Protein 6HK5 (pdb70)

B-factor: mean 34.78, std 10.33, range [15.3, 92.68]

Organism: Rhodospirillum rubrum (NCBI:txid1085)

Nearest PDB structures (foldseek):
  8u5w-assembly1_D  TM=6.315E-01  e=7.076E+00  synthetic construct
  8u5w-assembly1_D  TM=5.798E-01  e=6.027E+00  synthetic construct
  8u5w-assembly1_A  TM=4.574E-01  e=7.860E+00  synthetic construct
  6ql5-assembly1_M  TM=8.106E-01  e=6.946E+00  Saccharomyces cerevisiae
  8u5w-assembly1_A  TM=6.342E-01  e=6.456E+00  synthetic construct

Foldseek 3Di:
DPVVVVLVVVLVVLVVVLVVVVVCVVVVVVLVPDDPPDVVSVVVVVVVVVCVVSVVSVVVSVVD/DVVLVVVLVVLVVVLVVLVVVVVCVVCVPVPPDDPVVVVVSVVVNVVCVSNVVSVVSNVVD/DVVVLVVVLVVLVVVLVVVVVCVVLVVVLVVVVVPPVVNVVSVVVVVVCVVNVVSVVSNVVD/DDVVVVVVVLLVVLVVVLVVLVVVCVCVVCVVVPPDDVVNVVVSVVVNVCCVVNVVSVVVNVVD/DVVVVLVVVLVVLVVVLVVVVVCCVVLVVLVPDDPPDPVNVVVVVVVVVCVVNVVSVVVSVVD/DPPVVLVVVLVVLVVVLVVLVVVCVCVVCVVVPPDDVVVVVVVVVVNVCCVVNVVSVVSNPD/DVVVVLVVLVVVLVVLVVVCVLVVCVVVDPDDPVNVVVSVVVNVVCVVSVVSVVVSVVD/DVVVLVVLVVVVVVVVVCVVVVVVDVVDDPPVVVVVVVVVVVVVCVVNVVSVVVSVVD

Sequence (493 aa):
ESPERGRKRLGIYLAHFLDHVEGHGEIGVQRDALAEDARLGALIDRALADAVARASSLNAVLRDLLERGRRKRLGIYLAHFLDHVEGHGEIGVQRDALAEDARLGALIDRALADAVARASLNAVLRDLPERGRKRLGIYLAHFLDHVEGHGEIGVQRDALAEDARLGALIDRALADAVARASLNAVLRDLESPERGRKRLGIYLAHFLDHVEGHGEIGVQRDALAEDARLGALIDRALADAVARASLNAVLRDLSPERGRKRLGIYLAHFLDHVEGHGEIGVQRDALAEDARLGALIDRALADAVARASLNAVLRDLSPERGRKRLGIYLAHFLDHVEGHGEIGVQRDALAEDARLGALIDRALADAVARASLNAVLRRDGRKRLGIYLAHFLDHVEGHGEIGVQRDALAEDARLGALIDRALADAVARASLNAVLRDLRKRLGIYLAHFLDHVEGHGEIGVQRDALAEDARLGALIDRALADAVARASLNAVLRDL

Structure (mmCIF, N/CA/C/O backbone):
data_6HK5
#
_entry.id   6HK5
#
_cell.length_a   46.800
_cell.length_b   74.280
_cell.length_c   70.640
_cell.angle_alpha   90.00
_cell.angle_beta   92.74
_cell.angle_gamma   90.00
#
_symmetry.space_group_name_H-M   'P 1 21 1'
#
loop_
_entity.id
_entity.type
_entity.pdbx_description
1 polymer CooJ
2 non-polymer 'NICKEL (II) ION'
3 non-polymer DI(HYDROXYETHYL)ETHER
4 non-polymer 'CHLORIDE ION'
5 non-polymer 'CALCIUM ION'
6 non-polymer 'TRIETHYLENE GLYCOL'
7 non-polymer "3,3',3''-phosphoryltripropanoic acid"
8 water water
#
loop_
_atom_site.group_PDB
_atom_site.id
_atom_site.type_symbol
_atom_site.label_atom_id
_atom_site.label_alt_id
_atom_site.label_comp_id
_atom_site.label_asym_id
_atom_site.label_entity_id
_atom_site.label_seq_id
_atom_site.pdbx_PDB_ins_code
_atom_site.Cartn_x
_atom_site.Cartn_y
_atom_site.Cartn_z
_atom_site.occupancy
_atom_site.B_iso_or_equiv
_atom_site.auth_seq_id
_atom_site.auth_comp_id
_atom_site.auth_asym_id
_atom_site.auth_atom_id
_atom_site.pdbx_PDB_model_num
ATOM 1 N N . GLU A 1 3 ? -27.314 10.108 33.917 1.00 55.15 3 GLU B N 1
ATOM 2 C CA . GLU A 1 3 ? -27.389 10.791 35.204 1.00 55.19 3 GLU B CA 1
ATOM 3 C C . GLU A 1 3 ? -28.290 12.017 35.149 1.00 59.66 3 GLU B C 1
ATOM 4 O O . GLU A 1 3 ? -28.390 12.688 34.120 1.00 60.07 3 GLU B O 1
ATOM 10 N N . SER A 1 4 ? -28.949 12.292 36.275 1.00 53.93 4 SER B N 1
ATOM 11 C CA . SER A 1 4 ? -29.722 13.506 36.476 1.00 48.19 4 SER B CA 1
ATOM 12 C C . SER A 1 4 ? -28.840 14.719 36.204 1.00 49.87 4 SER B C 1
ATOM 13 O O . SER A 1 4 ? -27.612 14.644 36.361 1.00 47.89 4 SER B O 1
ATOM 16 N N . PRO A 1 5 ? -29.423 15.842 35.777 1.00 47.07 5 PRO B N 1
ATOM 17 C CA . PRO A 1 5 ? -28.626 17.071 35.638 1.00 45.03 5 PRO B CA 1
ATOM 18 C C . PRO A 1 5 ? -27.893 17.474 36.905 1.00 40.56 5 PRO B C 1
ATOM 19 O O . PRO A 1 5 ? -26.785 18.015 36.809 1.00 42.95 5 PRO B O 1
ATOM 23 N N . GLU A 1 6 ? -28.456 17.220 38.088 1.00 39.70 6 GLU B N 1
ATOM 24 C CA . GLU A 1 6 ? -27.782 17.611 39.321 1.00 36.20 6 GLU B CA 1
ATOM 25 C C . GLU A 1 6 ? -26.393 16.980 39.397 1.00 45.95 6 GLU B C 1
ATOM 26 O O . GLU A 1 6 ? -25.386 17.684 39.530 1.00 40.43 6 GLU B O 1
ATOM 29 N N . ARG A 1 7 ? -26.318 15.650 39.264 1.00 44.29 7 ARG B N 1
ATOM 30 C CA . ARG A 1 7 ? -25.031 14.957 39.355 1.00 48.93 7 ARG B CA 1
ATOM 31 C C . ARG A 1 7 ? -24.103 15.344 38.205 1.00 44.76 7 ARG B C 1
ATOM 32 O O . ARG A 1 7 ? -22.892 15.500 38.406 1.00 42.95 7 ARG B O 1
ATOM 40 N N . GLY A 1 8 ? -24.647 15.502 36.995 1.00 42.59 8 GLY B N 1
ATOM 41 C CA . GLY A 1 8 ? -23.829 15.960 35.878 1.00 40.75 8 GLY B CA 1
ATOM 42 C C . GLY A 1 8 ? -23.112 17.268 36.162 1.00 37.19 8 GLY B C 1
ATOM 43 O O . GLY A 1 8 ? -21.891 17.370 36.006 1.00 35.20 8 GLY B O 1
ATOM 44 N N . ARG A 1 9 ? -23.857 18.294 36.587 1.00 33.44 9 ARG B N 1
ATOM 45 C CA . ARG A 1 9 ? -23.224 19.584 36.846 1.00 39.21 9 ARG B CA 1
ATOM 46 C C . ARG A 1 9 ? -22.249 19.501 38.012 1.00 30.19 9 ARG B C 1
ATOM 47 O O . ARG A 1 9 ? -21.225 20.190 38.017 1.00 31.12 9 ARG B O 1
ATOM 55 N N . LYS A 1 10 ? -22.544 18.638 38.981 1.00 31.36 10 LYS B N 1
ATOM 56 C CA . LYS A 1 10 ? -21.643 18.399 40.109 1.00 36.62 10 LYS B CA 1
ATOM 57 C C . LYS A 1 10 ? -20.302 17.846 39.643 1.00 43.17 10 LYS B C 1
ATOM 58 O O . LYS A 1 10 ? -19.234 18.392 39.971 1.00 36.46 10 LYS B O 1
ATOM 64 N N . ARG A 1 11 ? -20.324 16.758 38.870 1.00 37.66 11 ARG B N 1
ATOM 65 C CA . ARG A 1 11 ? -19.088 16.147 38.401 1.00 35.91 11 ARG B CA 1
ATOM 66 C C . ARG A 1 11 ? -18.328 17.079 37.450 1.00 34.50 11 ARG B C 1
ATOM 67 O O . ARG A 1 11 ? -17.095 17.155 37.494 1.00 33.15 11 ARG B O 1
ATOM 75 N N . LEU A 1 12 ? -19.044 17.820 36.600 1.00 34.99 12 LEU B N 1
ATOM 76 C CA . LEU A 1 12 ? -18.356 18.756 35.717 1.00 38.17 12 LEU B CA 1
ATOM 77 C C . LEU A 1 12 ? -17.797 19.931 36.504 1.00 34.23 12 LEU B C 1
ATOM 78 O O . LEU A 1 12 ? -16.664 20.366 36.263 1.00 31.58 12 LEU B O 1
ATOM 83 N N . GLY A 1 13 ? -18.566 20.448 37.461 1.00 33.63 13 GLY B N 1
ATOM 84 C CA . GLY A 1 13 ? -18.021 21.449 38.360 1.00 33.81 13 GLY B CA 1
ATOM 85 C C . GLY A 1 13 ? -16.699 21.022 38.970 1.00 39.26 13 GLY B C 1
ATOM 86 O O . GLY A 1 13 ? -15.787 21.836 39.129 1.00 35.85 13 GLY B O 1
ATOM 87 N N . ILE A 1 14 ? -16.569 19.734 39.301 1.00 34.53 14 ILE B N 1
ATOM 88 C CA . ILE A 1 14 ? -15.332 19.259 39.914 1.00 40.38 14 ILE B CA 1
ATOM 89 C C . ILE A 1 14 ? -14.200 19.262 38.892 1.00 29.41 14 ILE B C 1
ATOM 90 O O . ILE A 1 14 ? -13.107 19.784 39.155 1.00 33.24 14 ILE B O 1
ATOM 95 N N . TYR A 1 15 ? -14.459 18.700 37.708 1.00 37.59 15 TYR B N 1
ATOM 96 C CA . TYR A 1 15 ? -13.456 18.645 36.650 1.00 36.10 15 TYR B CA 1
ATOM 97 C C . TYR A 1 15 ? -12.984 20.044 36.271 1.00 31.75 15 TYR B C 1
ATOM 98 O O . TYR A 1 15 ? -11.793 20.263 36.007 1.00 28.19 15 TYR B O 1
ATOM 107 N N . LEU A 1 16 ? -13.911 20.996 36.216 1.00 30.88 16 LEU B N 1
ATOM 108 C CA . LEU A 1 16 ? -13.569 22.354 35.791 1.00 33.33 16 LEU B CA 1
ATOM 109 C C . LEU A 1 16 ? -12.641 23.040 36.787 1.00 29.80 16 LEU B C 1
ATOM 110 O O . LEU A 1 16 ? -11.723 23.757 36.383 1.00 31.85 16 LEU B O 1
ATOM 115 N N . ALA A 1 17 ? -12.854 22.830 38.091 1.00 28.90 17 ALA B N 1
ATOM 116 C CA . ALA A 1 17 ? -11.997 23.486 39.074 1.00 28.40 17 ALA B CA 1
ATOM 117 C C . ALA A 1 17 ? -10.589 22.896 39.059 1.00 32.77 17 ALA B C 1
ATOM 118 O O . ALA A 1 17 ? -9.600 23.639 39.082 1.00 33.06 17 ALA B O 1
ATOM 120 N N . HIS A 1 18 ? -10.485 21.562 39.043 1.00 30.31 18 HIS B N 1
ATOM 121 C CA . HIS A 1 18 ? -9.189 20.906 38.909 1.00 31.29 18 HIS B CA 1
ATOM 122 C C . HIS A 1 18 ? -8.470 21.372 37.655 1.00 23.45 18 HIS B C 1
ATOM 123 O O . HIS A 1 18 ? -7.264 21.639 37.683 1.00 29.35 18 HIS B O 1
ATOM 130 N N . PHE A 1 19 ? -9.201 21.466 36.542 1.00 28.67 19 PHE B N 1
ATOM 131 C CA . PHE A 1 19 ? -8.599 21.814 35.259 1.00 29.42 19 PHE B CA 1
ATOM 132 C C . PHE A 1 19 ? -8.098 23.247 35.255 1.00 27.19 19 PHE B C 1
ATOM 133 O O . PHE A 1 19 ? -7.017 23.536 34.725 1.00 26.03 19 PHE B O 1
ATOM 141 N N . LEU A 1 20 ? -8.886 24.165 35.808 1.00 27.22 20 LEU B N 1
ATOM 142 C CA . LEU A 1 20 ? -8.455 25.557 35.887 1.00 29.54 20 LEU B CA 1
ATOM 143 C C . LEU A 1 20 ? -7.220 25.689 36.776 1.00 32.13 20 LEU B C 1
ATOM 144 O O . LEU A 1 20 ? -6.241 26.346 36.404 1.00 25.82 20 LEU B O 1
ATOM 149 N N . ASP A 1 21 ? -7.239 25.033 37.943 1.00 33.05 21 ASP B N 1
ATOM 150 C CA . ASP A 1 21 ? -6.036 24.956 38.767 1.00 35.40 21 ASP B CA 1
ATOM 151 C C . ASP A 1 21 ? -4.865 24.371 37.981 1.00 29.21 21 ASP B C 1
ATOM 152 O O . ASP A 1 21 ? -3.751 24.899 38.025 1.00 26.24 21 ASP B O 1
ATOM 157 N N . HIS A 1 22 ? -5.105 23.302 37.218 1.00 31.53 22 HIS B N 1
ATOM 158 C CA . HIS A 1 22 ? -3.991 22.643 36.542 1.00 28.25 22 HIS B CA 1
ATOM 159 C C . HIS A 1 22 ? -3.365 23.551 35.487 1.00 29.98 22 HIS B C 1
ATOM 160 O O . HIS A 1 22 ? -2.144 23.751 35.481 1.00 30.86 22 HIS B O 1
ATOM 167 N N . VAL A 1 23 ? -4.176 24.122 34.588 1.00 25.75 23 VAL B N 1
ATOM 168 C CA . VAL A 1 23 ? -3.592 24.908 33.506 1.00 26.82 23 VAL B CA 1
ATOM 169 C C . VAL A 1 23 ? -2.982 26.214 33.998 1.00 26.92 23 VAL B C 1
ATOM 170 O O . VAL A 1 23 ? -2.091 26.756 33.340 1.00 26.91 23 VAL B O 1
ATOM 174 N N . GLU A 1 24 ? -3.434 26.740 35.135 1.00 30.93 24 GLU B N 1
ATOM 175 C CA . GLU A 1 24 ? -2.786 27.925 35.685 1.00 29.35 24 GLU B CA 1
ATOM 176 C C . GLU A 1 24 ? -1.366 27.610 36.117 1.00 30.37 24 GLU B C 1
ATOM 177 O O . GLU A 1 24 ? -0.484 28.469 36.025 1.00 27.82 24 GLU B O 1
ATOM 183 N N . GLY A 1 25 ? -1.112 26.377 36.551 1.00 30.08 25 GLY B N 1
ATOM 184 C CA . GLY A 1 25 ? 0.264 25.975 36.787 1.00 25.61 25 GLY B CA 1
ATOM 185 C C . GLY A 1 25 ? 1.104 26.022 35.526 1.00 27.49 25 GLY B C 1
ATOM 186 O O . GLY A 1 25 ? 2.212 26.569 35.533 1.00 31.61 25 GLY B O 1
ATOM 187 N N . HIS A 1 26 ? 0.572 25.486 34.413 1.00 23.42 26 HIS B N 1
ATOM 188 C CA . HIS A 1 26 ? 1.308 25.489 33.143 1.00 31.48 26 HIS B CA 1
ATOM 189 C C . HIS A 1 26 ? 1.484 26.898 32.575 1.00 28.09 26 HIS B C 1
ATOM 190 O O . HIS A 1 26 ? 2.501 27.195 31.928 1.00 29.93 26 HIS B O 1
ATOM 205 N N . GLY A 1 28 ? 1.868 29.670 34.293 1.00 24.38 28 GLY B N 1
ATOM 206 C CA . GLY A 1 28 ? 2.952 30.277 35.049 1.00 23.75 28 GLY B CA 1
ATOM 207 C C . GLY A 1 28 ? 4.310 29.709 34.683 1.00 30.11 28 GLY B C 1
ATOM 208 O O . GLY A 1 28 ? 5.293 30.455 34.573 1.00 28.84 28 GLY B O 1
ATOM 209 N N . GLU A 1 29 ? 4.373 28.382 34.483 1.00 29.58 29 GLU B N 1
ATOM 210 C CA . GLU A 1 29 ? 5.601 27.724 34.041 1.00 26.53 29 GLU B CA 1
ATOM 211 C C . GLU A 1 29 ? 6.032 28.248 32.690 1.00 27.75 29 GLU B C 1
ATOM 212 O O . GLU A 1 29 ? 7.190 28.632 32.491 1.00 30.98 29 GLU B O 1
ATOM 218 N N . ILE A 1 30 ? 5.118 28.208 31.723 1.00 27.84 30 ILE B N 1
ATOM 219 C CA . ILE A 1 30 ? 5.482 28.618 30.378 1.00 31.13 30 ILE B CA 1
ATOM 220 C C . ILE A 1 30 ? 5.815 30.099 30.356 1.00 28.67 30 ILE B C 1
ATOM 221 O O . ILE A 1 30 ? 6.702 30.528 29.611 1.00 25.36 30 ILE B O 1
ATOM 226 N N . GLY A 1 31 ? 5.150 30.898 31.192 1.00 26.99 31 GLY B N 1
ATOM 227 C CA . GLY A 1 31 ? 5.495 32.313 31.251 1.00 24.33 31 GLY B CA 1
ATOM 228 C C . GLY A 1 31 ? 6.933 32.535 31.692 1.00 27.00 31 GLY B C 1
ATOM 229 O O . GLY A 1 31 ? 7.651 33.354 31.120 1.00 24.21 31 GLY B O 1
ATOM 230 N N . VAL A 1 32 ? 7.383 31.790 32.701 1.00 27.42 32 VAL B N 1
ATOM 231 C CA . VAL A 1 32 ? 8.733 32.022 33.194 1.00 30.39 32 VAL B CA 1
ATOM 232 C C . VAL A 1 32 ? 9.764 31.527 32.185 1.00 31.30 32 VAL B C 1
ATOM 233 O O . VAL A 1 32 ? 10.754 32.212 31.915 1.00 30.98 32 VAL B O 1
ATOM 237 N N . GLN A 1 33 ? 9.536 30.350 31.578 1.00 32.85 33 GLN B N 1
ATOM 238 C CA . GLN A 1 33 ? 10.414 29.914 30.494 1.00 30.31 33 GLN B CA 1
ATOM 239 C C . GLN A 1 33 ? 10.417 30.921 29.346 1.00 34.62 33 GLN B C 1
ATOM 240 O O . GLN A 1 33 ? 11.467 31.205 28.757 1.00 30.35 33 GLN B O 1
ATOM 246 N N . ARG A 1 34 ? 9.257 31.493 29.027 1.00 27.23 34 ARG B N 1
ATOM 247 C CA . ARG A 1 34 ? 9.210 32.442 27.922 1.00 32.15 34 ARG B CA 1
ATOM 248 C C . ARG A 1 34 ? 10.032 33.687 28.231 1.00 30.88 34 ARG B C 1
ATOM 249 O O . ARG A 1 34 ? 10.582 34.318 27.315 1.00 31.07 34 ARG B O 1
ATOM 257 N N . ASP A 1 35 ? 10.126 34.055 29.512 1.00 31.17 35 ASP B N 1
ATOM 258 C CA . ASP A 1 35 ? 10.907 35.226 29.885 1.00 33.42 35 ASP B CA 1
ATOM 259 C C . ASP A 1 35 ? 12.403 34.994 29.696 1.00 36.25 35 ASP B C 1
ATOM 260 O O . ASP A 1 35 ? 13.163 35.959 29.604 1.00 33.09 35 ASP B O 1
ATOM 265 N N . ALA A 1 36 ? 12.844 33.743 29.622 1.00 34.62 36 ALA B N 1
ATOM 266 C CA . ALA A 1 36 ? 14.256 33.472 29.364 1.00 39.87 36 ALA B CA 1
ATOM 267 C C . ALA A 1 36 ? 14.609 33.571 27.887 1.00 40.53 36 ALA B C 1
ATOM 268 O O . ALA A 1 36 ? 15.777 33.389 27.526 1.00 38.43 36 ALA B O 1
ATOM 270 N N . LEU A 1 37 ? 13.628 33.832 27.028 1.00 37.36 37 LEU B N 1
ATOM 271 C CA . LEU A 1 37 ? 13.897 33.950 25.609 1.00 37.03 37 LEU B CA 1
ATOM 272 C C . LEU A 1 37 ? 14.634 35.249 25.324 1.00 46.21 37 LEU B C 1
ATOM 273 O O . LEU A 1 37 ? 14.617 36.192 26.120 1.00 43.50 37 LEU B O 1
ATOM 278 N N . ALA A 1 38 ? 15.306 35.275 24.175 1.00 50.13 38 ALA B N 1
ATOM 279 C CA . ALA A 1 38 ? 15.966 36.478 23.687 1.00 53.54 38 ALA B CA 1
ATOM 280 C C . ALA A 1 38 ? 15.021 37.672 23.722 1.00 53.78 38 ALA B C 1
ATOM 281 O O . ALA A 1 38 ? 13.800 37.508 23.665 1.00 57.92 38 ALA B O 1
ATOM 283 N N . GLU A 1 39 ? 15.577 38.873 23.828 1.00 59.15 39 GLU B N 1
ATOM 284 C CA . GLU A 1 39 ? 14.756 40.074 23.858 1.00 60.05 39 GLU B CA 1
ATOM 285 C C . GLU A 1 39 ? 14.032 40.232 22.529 1.00 61.96 39 GLU B C 1
ATOM 286 O O . GLU A 1 39 ? 14.637 40.092 21.460 1.00 59.75 39 GLU B O 1
ATOM 287 N N . ASP A 1 40 ? 12.726 40.502 22.604 1.00 60.23 40 ASP B N 1
ATOM 288 C CA . ASP A 1 40 ? 11.879 40.744 21.432 1.00 60.19 40 ASP B CA 1
ATOM 289 C C . ASP A 1 40 ? 11.992 39.625 20.397 1.00 60.47 40 ASP B C 1
ATOM 290 O O . ASP A 1 40 ? 11.748 39.840 19.206 1.00 59.79 40 ASP B O 1
ATOM 292 N N . ALA A 1 41 ? 12.376 38.424 20.837 1.00 59.57 41 ALA B N 1
ATOM 293 C CA . ALA A 1 41 ? 12.316 37.264 19.958 1.00 46.80 41 ALA B CA 1
ATOM 294 C C . ALA A 1 41 ? 10.879 37.060 19.503 1.00 41.54 41 ALA B C 1
ATOM 295 O O . ALA A 1 41 ? 9.949 37.109 20.317 1.00 42.40 41 ALA B O 1
ATOM 297 N N . ARG A 1 42 ? 10.694 36.850 18.193 1.00 39.36 42 ARG B N 1
ATOM 298 C CA . ARG A 1 42 ? 9.341 36.725 17.656 1.00 40.00 42 ARG B CA 1
ATOM 299 C C . ARG A 1 42 ? 8.595 35.548 18.271 1.00 31.84 42 ARG B C 1
ATOM 300 O O . ARG A 1 42 ? 7.362 35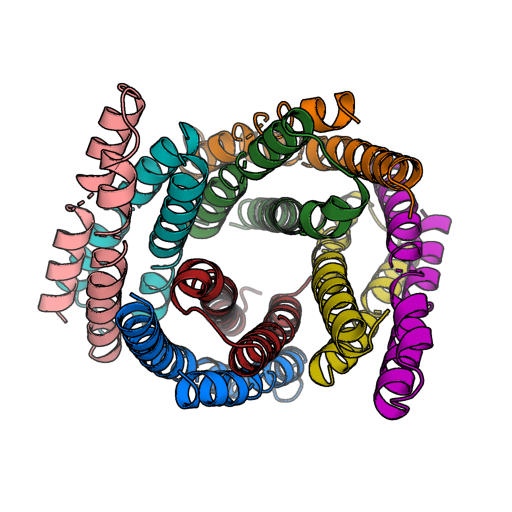.584 18.378 1.00 30.88 42 ARG B O 1
ATOM 303 N N . LEU A 1 43 ? 9.324 34.507 18.692 1.00 37.70 43 LEU B N 1
ATOM 304 C CA . LEU A 1 43 ? 8.708 33.402 19.422 1.00 38.09 43 LEU B CA 1
ATOM 305 C C . LEU A 1 43 ? 8.024 33.894 20.693 1.00 31.62 43 LEU B C 1
ATOM 306 O O . LEU A 1 43 ? 6.920 33.446 21.027 1.00 33.15 43 LEU B O 1
ATOM 311 N N . GLY A 1 44 ? 8.668 34.817 21.409 1.00 32.49 44 GLY B N 1
ATOM 312 C CA . GLY A 1 44 ? 8.070 35.376 22.610 1.00 26.49 44 GLY B CA 1
ATOM 313 C C . GLY A 1 44 ? 6.705 35.997 22.365 1.00 27.86 44 GLY B C 1
ATOM 314 O O . GLY A 1 44 ? 5.774 35.793 23.149 1.00 27.66 44 GLY B O 1
ATOM 315 N N . ALA A 1 45 ? 6.565 36.763 21.276 1.00 28.07 45 ALA B N 1
ATOM 316 C CA . ALA A 1 45 ? 5.291 37.431 21.012 1.00 26.16 45 ALA B CA 1
ATOM 317 C C . ALA A 1 45 ? 4.192 36.420 20.701 1.00 30.71 45 ALA B C 1
ATOM 318 O O . ALA A 1 45 ? 3.051 36.563 21.166 1.00 21.67 45 ALA B O 1
ATOM 320 N N . LEU A 1 46 ? 4.514 35.391 19.916 1.00 27.85 46 LEU B N 1
ATOM 321 C CA . LEU A 1 46 ? 3.537 34.337 19.681 1.00 30.45 46 LEU B CA 1
ATOM 322 C C . LEU A 1 46 ? 3.108 33.698 20.995 1.00 24.43 46 LEU B C 1
ATOM 323 O O . LEU A 1 46 ? 1.914 33.465 21.220 1.00 20.06 46 LEU B O 1
ATOM 328 N N . ILE A 1 47 ? 4.061 33.490 21.907 1.00 21.33 47 ILE B N 1
ATOM 329 C CA . ILE A 1 47 ? 3.757 32.829 23.170 1.00 24.90 47 ILE B CA 1
ATOM 330 C C . ILE A 1 47 ? 2.913 33.729 24.069 1.00 28.02 47 ILE B C 1
ATOM 331 O O . ILE A 1 47 ? 1.963 33.261 24.710 1.00 22.92 47 ILE B O 1
ATOM 336 N N . ASP A 1 48 ? 3.228 35.031 24.140 1.00 25.77 48 ASP B N 1
ATOM 337 C CA . ASP A 1 48 ? 2.390 35.906 24.958 1.00 19.72 48 ASP B CA 1
ATOM 338 C C . ASP A 1 48 ? 0.953 35.935 24.444 1.00 24.37 48 ASP B C 1
ATOM 339 O O . ASP A 1 48 ? 0.001 35.992 25.238 1.00 25.39 48 ASP B O 1
ATOM 344 N N . ARG A 1 49 ? 0.768 35.942 23.118 1.00 26.09 49 ARG B N 1
ATOM 345 C CA . ARG A 1 49 ? -0.589 35.930 22.594 1.00 25.48 49 ARG B CA 1
ATOM 346 C C . ARG A 1 49 ? -1.321 34.660 23.023 1.00 22.37 49 ARG B C 1
ATOM 347 O O . ARG A 1 49 ? -2.481 34.710 23.451 1.00 24.12 49 ARG B O 1
ATOM 355 N N . ALA A 1 50 ? -0.648 33.512 22.935 1.00 25.00 50 ALA B N 1
ATOM 356 C CA . ALA A 1 50 ? -1.261 32.262 23.372 1.00 18.95 50 ALA B CA 1
ATOM 357 C C . ALA A 1 50 ? -1.630 32.328 24.841 1.00 29.59 50 ALA B C 1
ATOM 358 O O . ALA A 1 50 ? -2.741 31.936 25.226 1.00 23.35 50 ALA B O 1
ATOM 360 N N . LEU A 1 51 ? -0.727 32.868 25.674 1.00 24.02 51 LEU B N 1
ATOM 361 C CA . LEU A 1 51 ? -0.987 32.933 27.110 1.00 25.83 51 LEU B CA 1
ATOM 362 C C . LEU A 1 51 ? -2.119 33.896 27.412 1.00 25.49 51 LEU B C 1
ATOM 363 O O . LEU A 1 51 ? -2.926 33.648 28.311 1.00 27.61 51 LEU B O 1
ATOM 368 N N . ALA A 1 52 ? -2.170 35.012 26.682 1.00 30.14 52 ALA B N 1
ATOM 369 C CA . ALA A 1 52 ? -3.262 35.957 26.839 1.00 27.94 52 ALA B CA 1
ATOM 370 C C . ALA A 1 52 ? -4.593 35.302 26.486 1.00 27.84 52 ALA B C 1
ATOM 371 O O . ALA A 1 52 ? -5.576 35.430 27.225 1.00 26.99 52 ALA B O 1
ATOM 373 N N . ASP A 1 53 ? -4.637 34.591 25.355 1.00 22.07 53 ASP B N 1
ATOM 374 C CA . ASP A 1 53 ? -5.861 33.911 24.953 1.00 24.30 53 ASP B CA 1
ATOM 375 C C . ASP A 1 53 ? -6.291 32.883 25.995 1.00 27.11 53 ASP B C 1
ATOM 376 O O . ASP A 1 53 ? -7.493 32.680 26.210 1.00 26.88 53 ASP B O 1
ATOM 389 N N . ALA A 1 55 ? -5.819 33.285 29.265 1.00 24.05 55 ALA B N 1
ATOM 390 C CA . ALA A 1 55 ? -6.450 34.094 30.301 1.00 22.76 55 ALA B CA 1
ATOM 391 C C . ALA A 1 55 ? -7.904 34.421 29.952 1.00 26.93 55 ALA B C 1
ATOM 392 O O . ALA A 1 55 ? -8.781 34.426 30.828 1.00 26.69 55 ALA B O 1
ATOM 394 N N . VAL A 1 56 ? -8.181 34.714 28.681 1.00 25.47 56 VAL B N 1
ATOM 395 C CA . VAL A 1 56 ? -9.570 34.874 28.254 1.00 25.51 56 VAL B CA 1
ATOM 396 C C . VAL A 1 56 ? -10.353 33.594 28.505 1.00 27.01 56 VAL B C 1
ATOM 397 O O . VAL A 1 56 ? -11.463 33.615 29.056 1.00 28.34 56 VAL B O 1
ATOM 401 N N . ALA A 1 57 ? -9.786 32.453 28.110 1.00 20.17 57 ALA B N 1
ATOM 402 C CA . ALA A 1 57 ? -10.509 31.206 28.311 1.00 27.84 57 ALA B CA 1
ATOM 403 C C . ALA A 1 57 ? -10.765 30.971 29.795 1.00 29.55 57 ALA B C 1
ATOM 404 O O . ALA A 1 57 ? -11.850 30.525 30.179 1.00 32.39 57 ALA B O 1
ATOM 406 N N . ARG A 1 58 ? -9.809 31.334 30.652 1.00 25.56 58 ARG B N 1
ATOM 407 C CA . ARG A 1 58 ? -10.003 31.166 32.087 1.00 25.91 58 ARG B CA 1
ATOM 408 C C . ARG A 1 58 ? -11.187 31.976 32.586 1.00 30.30 58 ARG B C 1
ATOM 409 O O . ARG A 1 58 ? -12.027 31.473 33.340 1.00 26.96 58 ARG B O 1
ATOM 417 N N . ALA A 1 59 ? -11.248 33.250 32.209 1.00 31.29 59 ALA B N 1
ATOM 418 C CA . ALA A 1 59 ? -12.409 34.065 32.543 1.00 28.94 59 ALA B CA 1
ATOM 419 C C . ALA A 1 59 ? -13.711 33.390 32.108 1.00 27.80 59 ALA B C 1
ATOM 420 O O . ALA A 1 59 ? -14.648 33.253 32.901 1.00 30.36 59 ALA B O 1
ATOM 422 N N . SER A 1 60 ? -13.778 32.937 30.850 1.00 27.07 60 SER B N 1
ATOM 423 C CA A SER A 1 60 ? -15.035 32.401 30.329 0.34 29.16 60 SER B CA 1
ATOM 424 C CA B SER A 1 60 ? -15.038 32.407 30.335 0.66 29.23 60 SER B CA 1
ATOM 425 C C . SER A 1 60 ? -15.366 31.043 30.932 1.00 30.85 60 SER B C 1
ATOM 426 O O . SER A 1 60 ? -16.549 30.720 31.123 1.00 23.99 60 SER B O 1
ATOM 431 N N . LEU A 1 61 ? -14.350 30.219 31.206 1.00 24.45 61 LEU B N 1
ATOM 432 C CA . LEU A 1 61 ? -14.621 28.936 31.850 1.00 31.06 61 LEU B CA 1
ATOM 433 C C . LEU A 1 61 ? -15.071 29.136 33.290 1.00 32.28 61 LEU B C 1
ATOM 434 O O . LEU A 1 61 ? -15.935 28.401 33.791 1.00 29.24 61 LEU B O 1
ATOM 439 N N . ASN A 1 62 ? -14.498 30.133 33.971 1.00 30.82 62 ASN B N 1
ATOM 440 C CA . ASN A 1 62 ? -14.947 30.450 35.319 1.00 30.08 62 ASN B CA 1
ATOM 441 C C . ASN A 1 62 ? -16.427 30.835 35.334 1.00 27.18 62 ASN B C 1
ATOM 442 O O . ASN A 1 62 ? -17.154 30.479 36.260 1.00 30.29 62 ASN B O 1
ATOM 447 N N . ALA A 1 63 ? -16.891 31.550 34.313 1.00 28.73 63 ALA B N 1
ATOM 448 C CA . ALA A 1 63 ? -18.301 31.921 34.278 1.00 30.01 63 ALA B CA 1
ATOM 449 C C . ALA A 1 63 ? -19.187 30.687 34.115 1.00 32.51 63 ALA B C 1
ATOM 450 O O . ALA A 1 63 ? -20.243 30.586 34.751 1.00 29.18 63 ALA B O 1
ATOM 452 N N . VAL A 1 64 ? -18.764 29.727 33.287 1.00 25.03 64 VAL B N 1
ATOM 453 C CA . VAL A 1 64 ? -19.432 28.431 33.225 1.00 24.56 64 VAL B CA 1
ATOM 454 C C . VAL A 1 64 ? -19.494 27.795 34.613 1.00 28.97 64 VAL B C 1
ATOM 455 O O . VAL A 1 64 ? -20.575 27.470 35.118 1.00 29.73 64 VAL B O 1
ATOM 459 N N . LEU A 1 65 ? -18.329 27.633 35.254 1.00 24.87 65 LEU B N 1
ATOM 460 C CA . LEU A 1 65 ? -18.257 27.066 36.606 1.00 30.91 65 LEU B CA 1
ATOM 461 C C . LEU A 1 65 ? -19.242 27.736 37.567 1.00 36.87 65 LEU B C 1
ATOM 462 O O . LEU A 1 65 ? -19.913 27.060 38.355 1.00 37.03 65 LEU B O 1
ATOM 467 N N . ARG A 1 66 ? -19.334 29.066 37.532 1.00 29.95 66 ARG B N 1
ATOM 468 C CA . ARG A 1 66 ? -20.206 29.742 38.477 1.00 36.73 66 ARG B CA 1
ATOM 469 C C . ARG A 1 66 ? -21.679 29.577 38.113 1.00 38.03 66 ARG B C 1
ATOM 470 O O . ARG A 1 66 ? -22.543 29.745 38.971 1.00 38.79 66 ARG B O 1
ATOM 478 N N . ASP A 1 67 ? -21.989 29.224 36.875 1.00 37.70 67 ASP B N 1
ATOM 479 C CA . ASP A 1 67 ? -23.379 29.110 36.480 1.00 39.17 67 ASP B CA 1
ATOM 480 C C . ASP A 1 67 ? -23.946 27.714 36.710 1.00 39.73 67 ASP B C 1
ATOM 481 O O . ASP A 1 67 ? -25.163 27.532 36.614 1.00 40.29 67 ASP B O 1
ATOM 486 N N A LEU A 1 68 ? -23.100 26.739 37.025 0.51 37.59 68 LEU B N 1
ATOM 487 N N B LEU A 1 68 ? -23.104 26.726 36.998 0.49 37.59 68 LEU B N 1
ATOM 488 C CA A LEU A 1 68 ? -23.565 25.407 37.377 0.51 39.60 68 LEU B CA 1
ATOM 489 C CA B LEU A 1 68 ? -23.564 25.346 37.127 0.49 39.32 68 LEU B CA 1
ATOM 490 C C A LEU A 1 68 ? -24.232 25.452 38.747 0.51 41.20 68 LEU B C 1
ATOM 491 C C B LEU A 1 68 ? -24.494 25.169 38.322 0.49 40.29 68 LEU B C 1
ATOM 492 O O A LEU A 1 68 ? -24.028 26.396 39.514 0.51 39.08 68 LEU B O 1
ATOM 493 O O B LEU A 1 68 ? -25.529 24.513 38.223 0.49 35.93 68 LEU B O 1
ATOM 502 C C . PRO B 1 5 ? 17.334 23.475 18.618 1.00 56.96 5 PRO C C 1
ATOM 503 O O . PRO B 1 5 ? 16.727 22.484 19.028 1.00 57.18 5 PRO C O 1
ATOM 504 N N . GLU B 1 6 ? 17.173 24.689 19.135 1.00 47.64 6 GLU C N 1
ATOM 505 C CA . GLU B 1 6 ? 17.711 25.028 20.437 1.00 35.93 6 GLU C CA 1
ATOM 506 C C . GLU B 1 6 ? 17.004 24.147 21.450 1.00 39.67 6 GLU C C 1
ATOM 507 O O . GLU B 1 6 ? 15.801 23.928 21.337 1.00 43.49 6 GLU C O 1
ATOM 513 N N . ARG B 1 7 ? 17.755 23.630 22.427 1.00 35.91 7 ARG C N 1
ATOM 514 C CA . ARG B 1 7 ? 17.174 22.743 23.430 1.00 35.97 7 ARG C CA 1
ATOM 515 C C . ARG B 1 7 ? 16.255 23.504 24.372 1.00 33.12 7 ARG C C 1
ATOM 516 O O . ARG B 1 7 ? 15.234 22.967 24.813 1.00 41.60 7 ARG C O 1
ATOM 524 N N . GLY B 1 8 ? 16.608 24.743 24.716 1.00 28.23 8 GLY C N 1
ATOM 525 C CA . GLY B 1 8 ? 15.689 25.570 25.470 1.00 28.19 8 GLY C CA 1
ATOM 526 C C . GLY B 1 8 ? 14.371 25.774 24.726 1.00 35.36 8 GLY C C 1
ATOM 527 O O . GLY B 1 8 ? 13.299 25.648 25.308 1.00 36.13 8 GLY C O 1
ATOM 528 N N . ARG B 1 9 ? 14.473 26.083 23.434 1.00 30.15 9 ARG C N 1
ATOM 529 C CA A ARG B 1 9 ? 13.244 26.203 22.639 0.49 37.78 9 ARG C CA 1
ATOM 530 C CA B ARG B 1 9 ? 13.249 26.199 22.631 0.51 37.79 9 ARG C CA 1
ATOM 531 C C . ARG B 1 9 ? 12.546 24.859 22.514 1.00 31.64 9 ARG C C 1
ATOM 532 O O . ARG B 1 9 ? 11.310 24.816 22.436 1.00 36.72 9 ARG C O 1
ATOM 547 N N . LYS B 1 10 ? 13.288 23.763 22.520 1.00 31.77 10 LYS C N 1
ATOM 548 C CA . LYS B 1 10 ? 12.638 22.460 22.440 1.00 32.70 10 LYS C CA 1
ATOM 549 C C . LYS B 1 10 ? 11.815 22.195 23.695 1.00 28.80 10 LYS C C 1
ATOM 550 O O . LYS B 1 10 ? 10.655 21.784 23.600 1.00 31.29 10 LYS C O 1
ATOM 556 N N . ARG B 1 11 ? 12.387 22.467 24.876 1.00 25.33 11 ARG C N 1
ATOM 557 C CA . ARG B 1 11 ? 11.668 22.253 26.129 1.00 31.00 11 ARG C CA 1
ATOM 558 C C . ARG B 1 11 ? 10.388 23.076 26.164 1.00 29.19 11 ARG C C 1
ATOM 559 O O . ARG B 1 11 ? 9.306 22.567 26.487 1.00 25.72 11 ARG C O 1
ATOM 567 N N . LEU B 1 12 ? 10.499 24.357 25.817 1.00 30.76 12 LEU C N 1
ATOM 568 C CA . LEU B 1 12 ? 9.332 25.213 25.668 1.00 25.82 12 LEU C CA 1
ATOM 569 C C . LEU B 1 12 ? 8.301 24.580 24.730 1.00 33.35 12 LEU C C 1
ATOM 570 O O . LEU B 1 12 ? 7.100 24.518 25.041 1.00 32.82 12 LEU C O 1
ATOM 575 N N . GLY B 1 13 ? 8.765 24.081 23.578 1.00 27.81 13 GLY C N 1
ATOM 576 C CA . GLY B 1 13 ? 7.860 23.453 22.627 1.00 33.02 13 GLY C CA 1
ATOM 577 C C . GLY B 1 13 ? 7.093 22.285 23.218 1.00 29.78 13 GLY C C 1
ATOM 578 O O . GLY B 1 13 ? 5.885 22.135 22.979 1.00 21.93 13 GLY C O 1
ATOM 579 N N . ILE B 1 14 ? 7.770 21.464 24.023 1.00 31.93 14 ILE C N 1
ATOM 580 C CA . ILE B 1 14 ? 7.108 20.307 24.626 1.00 28.42 14 ILE C CA 1
ATOM 581 C C . ILE B 1 14 ? 6.043 20.757 25.616 1.00 33.78 14 ILE C C 1
ATOM 582 O O . ILE B 1 14 ? 4.944 20.174 25.673 1.00 28.32 14 ILE C O 1
ATOM 587 N N . TYR B 1 15 ? 6.344 21.803 26.407 1.00 30.22 15 TYR C N 1
ATOM 588 C CA . TYR B 1 15 ? 5.340 22.347 27.316 1.00 24.22 15 TYR C CA 1
ATOM 589 C C . TYR B 1 15 ? 4.127 22.850 26.549 1.00 26.50 15 TYR C C 1
ATOM 590 O O . TYR B 1 15 ? 2.980 22.564 26.921 1.00 24.88 15 TYR C O 1
ATOM 599 N N . LEU B 1 16 ? 4.363 23.572 25.456 1.00 25.62 16 LEU C N 1
ATOM 600 C CA . LEU B 1 16 ? 3.261 24.100 24.667 1.00 25.91 16 LEU C CA 1
ATOM 601 C C . LEU B 1 16 ? 2.488 22.975 23.981 1.00 27.18 16 LEU C C 1
ATOM 602 O O . LEU B 1 16 ? 1.250 22.973 23.973 1.00 23.03 16 LEU C O 1
ATOM 607 N N . ALA B 1 17 ? 3.199 21.996 23.423 1.00 27.84 17 ALA C N 1
ATOM 608 C CA . ALA B 1 17 ? 2.529 20.817 22.878 1.00 24.98 17 ALA C CA 1
ATOM 609 C C . ALA B 1 17 ? 1.599 20.204 23.912 1.00 26.20 17 ALA C C 1
ATOM 610 O O . ALA B 1 17 ? 0.433 19.913 23.627 1.00 24.56 17 ALA C O 1
ATOM 612 N N . HIS B 1 18 ? 2.098 20.041 25.137 1.00 25.49 18 HIS C N 1
ATOM 613 C CA . HIS B 1 18 ? 1.281 19.490 26.206 1.00 27.54 18 HIS C CA 1
ATOM 614 C C . HIS B 1 18 ? 0.090 20.388 26.536 1.00 33.65 18 HIS C C 1
ATOM 615 O O . HIS B 1 18 ? -1.000 19.886 26.828 1.00 25.27 18 HIS C O 1
ATOM 622 N N . PHE B 1 19 ? 0.297 21.716 26.538 1.00 29.46 19 PHE C N 1
ATOM 623 C CA . PHE B 1 19 ? -0.789 22.667 26.776 1.00 24.55 19 PHE C CA 1
ATOM 624 C C . PHE B 1 19 ? -1.831 22.596 25.669 1.00 25.41 19 PHE C C 1
ATOM 625 O O . PHE B 1 19 ? -3.041 22.669 25.927 1.00 23.98 19 PHE C O 1
ATOM 633 N N . LEU B 1 20 ? -1.383 22.480 24.424 1.00 20.54 20 LEU C N 1
ATOM 634 C CA . LEU B 1 20 ? -2.330 22.247 23.349 1.00 26.29 20 LEU C CA 1
ATOM 635 C C . LEU B 1 20 ? -3.141 20.987 23.613 1.00 27.38 20 LEU C C 1
ATOM 636 O O . LEU B 1 20 ? -4.361 20.976 23.419 1.00 29.93 20 LEU C O 1
ATOM 641 N N . ASP B 1 21 ? -2.487 19.925 24.107 1.00 27.53 21 ASP C N 1
ATOM 642 C CA . ASP B 1 21 ? -3.207 18.696 24.438 1.00 26.63 21 ASP C CA 1
ATOM 643 C C . ASP B 1 21 ? -4.305 18.969 25.460 1.00 28.05 21 ASP C C 1
ATOM 644 O O . ASP B 1 21 ? -5.412 18.428 25.351 1.00 27.47 21 ASP C O 1
ATOM 649 N N . HIS B 1 22 ? -4.028 19.842 26.433 1.00 27.24 22 HIS C N 1
ATOM 650 C CA . HIS B 1 22 ? -5.045 20.220 27.418 1.00 26.84 22 HIS C CA 1
ATOM 651 C C . HIS B 1 22 ? -6.214 20.968 26.782 1.00 25.36 22 HIS C C 1
ATOM 652 O O . HIS B 1 22 ? -7.372 20.769 27.161 1.00 26.35 22 HIS C O 1
ATOM 659 N N . VAL B 1 23 ? -5.917 21.893 25.871 1.00 30.36 23 VAL C N 1
ATOM 660 C CA . VAL B 1 23 ? -6.951 22.644 25.175 1.00 26.38 23 VAL C CA 1
ATOM 661 C C . VAL B 1 23 ? -7.875 21.691 24.433 1.00 28.68 23 VAL C C 1
ATOM 662 O O . VAL B 1 23 ? -9.073 21.599 24.718 1.00 31.71 23 VAL C O 1
ATOM 666 N N . GLU B 1 24 ? -7.321 20.973 23.459 1.00 23.94 24 GLU C N 1
ATOM 667 C CA . GLU B 1 24 ? -8.122 20.052 22.664 1.00 30.13 24 GLU C CA 1
ATOM 668 C C . GLU B 1 24 ? -8.819 19.032 23.550 1.00 26.98 24 GLU C C 1
ATOM 669 O O . GLU B 1 24 ? -10.035 18.824 23.437 1.00 27.73 24 GLU C O 1
ATOM 675 N N . GLY B 1 25 ? -8.079 18.420 24.477 1.00 27.87 25 GLY C N 1
ATOM 676 C CA . GLY B 1 25 ? -8.695 17.430 25.342 1.00 27.72 25 GLY C CA 1
ATOM 677 C C . GLY B 1 25 ? -9.859 17.996 26.136 1.00 30.01 25 GLY C C 1
ATOM 678 O O . GLY B 1 25 ? -10.915 17.370 26.246 1.00 27.14 25 GLY C O 1
ATOM 679 N N . HIS B 1 26 ? -9.689 19.200 26.675 1.00 28.45 26 HIS C N 1
ATOM 680 C CA . HIS B 1 26 ? -10.739 19.817 27.472 1.00 28.51 26 HIS C CA 1
ATOM 681 C C . HIS B 1 26 ? -11.976 20.122 26.641 1.00 25.07 26 HIS C C 1
ATOM 682 O O . HIS B 1 26 ? -13.110 20.005 27.130 1.00 25.53 26 HIS C O 1
ATOM 697 N N . GLY B 1 28 ? -12.883 18.265 24.191 1.00 24.62 28 GLY C N 1
ATOM 698 C CA . GLY B 1 28 ? -13.539 16.969 24.115 1.00 24.72 28 GLY C CA 1
ATOM 699 C C . GLY B 1 28 ? -14.260 16.614 25.400 1.00 25.15 28 GLY C C 1
ATOM 700 O O . GLY B 1 28 ? -15.311 15.976 25.367 1.00 32.11 28 GLY C O 1
ATOM 701 N N . GLU B 1 29 ? -13.699 17.007 26.550 1.00 31.69 29 GLU C N 1
ATOM 702 C CA . GLU B 1 29 ? -14.391 16.783 27.820 1.00 23.30 29 GLU C CA 1
ATOM 703 C C . GLU B 1 29 ? -15.756 17.454 27.831 1.00 28.36 29 GLU C C 1
ATOM 704 O O . GLU B 1 29 ? -16.769 16.825 28.138 1.00 26.74 29 GLU C O 1
ATOM 710 N N . ILE B 1 30 ? -15.796 18.751 27.535 1.00 25.26 30 ILE C N 1
ATOM 711 C CA . ILE B 1 30 ? -17.060 19.473 27.497 1.00 32.34 30 ILE C CA 1
ATOM 712 C C . ILE B 1 30 ? -18.055 18.751 26.597 1.00 26.22 30 ILE C C 1
ATOM 713 O O . ILE B 1 30 ? -19.214 18.529 26.970 1.00 29.10 30 ILE C O 1
ATOM 718 N N . GLY B 1 31 ? -17.605 18.353 25.407 1.00 26.73 31 GLY C N 1
ATOM 719 C CA . GLY B 1 31 ? -18.480 17.632 24.493 1.00 36.49 31 GLY C CA 1
ATOM 720 C C . GLY B 1 31 ? -19.037 16.343 25.067 1.00 35.01 31 GLY C C 1
ATOM 721 O O . GLY B 1 31 ? -20.171 15.960 24.763 1.00 37.42 31 GLY C O 1
ATOM 722 N N . VAL B 1 32 ? -18.262 15.661 25.906 1.00 34.02 32 VAL C N 1
ATOM 723 C CA . VAL B 1 32 ? -18.719 14.404 26.499 1.00 34.76 32 VAL C CA 1
ATOM 724 C C . VAL B 1 32 ? -19.692 14.657 27.643 1.00 36.07 32 VAL C C 1
ATOM 725 O O . VAL B 1 32 ? -20.644 13.895 27.845 1.00 38.59 32 VAL C O 1
ATOM 729 N N . GLN B 1 33 ? -19.481 15.714 28.416 1.00 35.90 33 GLN C N 1
ATOM 730 C CA . GLN B 1 33 ? -20.283 15.897 29.616 1.00 35.75 33 GLN C CA 1
ATOM 731 C C . GLN B 1 33 ? -21.553 16.689 29.364 1.00 37.67 33 GLN C C 1
ATOM 732 O O . GLN B 1 33 ? -22.441 16.697 30.225 1.00 34.11 33 GLN C O 1
ATOM 738 N N . ARG B 1 34 ? -21.675 17.301 28.184 1.00 35.56 34 ARG C N 1
ATOM 739 C CA . ARG B 1 34 ? -22.569 18.440 28.027 1.00 34.11 34 ARG C CA 1
ATOM 740 C C . ARG B 1 34 ? -24.033 18.036 28.146 1.00 41.25 34 ARG C C 1
ATOM 741 O O . ARG B 1 34 ? -24.825 18.742 28.781 1.00 41.50 34 ARG C O 1
ATOM 749 N N . ASP B 1 35 ? -24.410 16.900 27.559 1.00 51.36 35 ASP C N 1
ATOM 750 C CA . ASP B 1 35 ? -25.830 16.583 27.437 1.00 46.53 35 ASP C CA 1
ATOM 751 C C . ASP B 1 35 ? -26.478 16.373 28.798 1.00 40.94 35 ASP C C 1
ATOM 752 O O . ASP B 1 35 ? -27.604 16.824 29.031 1.00 47.95 35 ASP C O 1
ATOM 757 N N . ALA B 1 36 ? -25.782 15.725 29.709 1.00 36.76 36 ALA C N 1
ATOM 758 C CA . ALA B 1 36 ? -26.324 15.479 31.040 1.00 44.62 36 ALA C CA 1
ATOM 759 C C . ALA B 1 36 ? -26.467 16.763 31.879 1.00 42.62 36 ALA C C 1
ATOM 760 O O . ALA B 1 36 ? -26.854 16.699 33.050 1.00 46.09 36 ALA C O 1
ATOM 762 N N . LEU B 1 37 ? -26.183 17.941 31.330 1.00 42.39 37 LEU C N 1
ATOM 763 C CA . LEU B 1 37 ? -26.300 19.176 32.091 1.00 41.80 37 LEU C CA 1
ATOM 764 C C . LEU B 1 37 ? -27.704 19.762 32.057 1.00 37.45 37 LEU C C 1
ATOM 765 O O . LEU B 1 37 ? -28.039 20.553 32.942 1.00 36.26 37 LEU C O 1
ATOM 770 N N . ALA B 1 38 ? -28.519 19.390 31.061 1.00 34.83 38 ALA C N 1
ATOM 771 C CA . ALA B 1 38 ? -29.842 19.990 30.818 1.00 42.59 38 ALA C CA 1
ATOM 772 C C . ALA B 1 38 ? -29.778 21.520 30.834 1.00 38.59 38 ALA C C 1
ATOM 773 O O . ALA B 1 38 ? -30.525 22.200 31.547 1.00 34.99 38 ALA C O 1
ATOM 775 N N . GLU B 1 39 ? -28.876 22.059 30.011 1.00 36.00 39 GLU C N 1
ATOM 776 C CA . GLU B 1 39 ? -28.610 23.493 29.998 1.00 35.71 39 GLU C CA 1
ATOM 777 C C . GLU B 1 39 ? -29.813 24.284 29.488 1.00 28.31 39 GLU C C 1
ATOM 778 O O . GLU B 1 39 ? -30.534 23.850 28.587 1.00 32.09 39 GLU C O 1
ATOM 784 N N . ASP B 1 40 ? -30.023 25.456 30.068 1.00 28.56 40 ASP C N 1
ATOM 785 C CA . ASP B 1 40 ? -30.903 26.443 29.470 1.00 35.08 40 ASP C CA 1
ATOM 786 C C . ASP B 1 40 ? -30.091 27.316 28.508 1.00 37.57 40 ASP C C 1
ATOM 787 O O . ASP B 1 40 ? -28.893 27.098 28.303 1.00 33.89 40 ASP C O 1
ATOM 792 N N . ALA B 1 41 ? -30.737 28.334 27.926 1.00 27.40 41 ALA C N 1
ATOM 793 C CA . ALA B 1 41 ? -30.061 29.145 26.916 1.00 33.77 41 ALA C CA 1
ATOM 794 C C . ALA B 1 41 ? -28.866 29.900 27.487 1.00 33.00 41 ALA C C 1
ATOM 795 O O . ALA B 1 41 ? -27.935 30.231 26.743 1.00 35.26 41 ALA C O 1
ATOM 797 N N . ARG B 1 42 ? -28.875 30.190 28.792 1.00 31.56 42 ARG C N 1
ATOM 798 C CA . ARG B 1 42 ? -27.831 31.006 29.405 1.00 34.16 42 ARG C CA 1
ATOM 799 C C . ARG B 1 42 ? -26.574 30.192 29.689 1.00 31.74 42 ARG C C 1
ATOM 800 O O . ARG B 1 42 ? -25.456 30.636 29.402 1.00 28.39 42 ARG C O 1
ATOM 804 N N . LEU B 1 43 ? -26.736 29.002 30.267 1.00 33.26 43 LEU C N 1
ATOM 805 C CA . LEU B 1 43 ? -25.591 28.124 30.442 1.00 33.57 43 LEU C CA 1
ATOM 806 C C . LEU B 1 43 ? -25.016 27.720 29.091 1.00 34.11 43 LEU C C 1
ATOM 807 O O . LEU B 1 43 ? -23.788 27.669 28.919 1.00 34.85 43 LEU C O 1
ATOM 812 N N . GLY B 1 44 ? -25.891 27.454 28.115 1.00 29.30 44 GLY C N 1
ATOM 813 C CA . GLY B 1 44 ? -25.423 27.116 26.781 1.00 26.49 44 GLY C CA 1
ATOM 814 C C . GLY B 1 44 ? -24.597 28.226 26.164 1.00 30.54 44 GLY C C 1
ATOM 815 O O . GLY B 1 44 ? -23.522 27.984 25.610 1.00 28.58 44 GLY C O 1
ATOM 816 N N . ALA B 1 45 ? -25.089 29.465 26.256 1.00 28.93 45 ALA C N 1
ATOM 817 C CA . ALA B 1 45 ? -24.332 30.605 25.762 1.00 25.87 45 ALA C CA 1
ATOM 818 C C . ALA B 1 45 ? -22.948 30.664 26.406 1.00 28.57 45 ALA C C 1
ATOM 819 O O . ALA B 1 45 ? -21.946 30.876 25.718 1.00 25.36 45 ALA C O 1
ATOM 821 N N . LEU B 1 46 ? -22.871 30.442 27.723 1.00 32.52 46 LEU C N 1
ATOM 822 C CA . LEU B 1 46 ? -21.585 30.496 28.418 1.00 30.91 46 LEU C CA 1
ATOM 823 C C . LEU B 1 46 ? -20.668 29.351 27.996 1.00 33.27 46 LEU C C 1
ATOM 824 O O . LEU B 1 46 ? -19.460 29.550 27.793 1.00 27.86 46 LEU C O 1
ATOM 829 N N . ILE B 1 47 ? -21.218 28.141 27.884 1.00 26.99 47 ILE C N 1
ATOM 830 C CA . ILE B 1 47 ? -20.424 27.012 27.414 1.00 27.72 47 ILE C CA 1
ATOM 831 C C . ILE B 1 47 ? -19.911 27.286 26.011 1.00 25.18 47 ILE C C 1
ATOM 832 O O . ILE B 1 47 ? -18.714 27.177 25.742 1.00 26.80 47 ILE C O 1
ATOM 837 N N . ASP B 1 48 ? -20.798 27.700 25.104 1.00 28.33 48 ASP C N 1
ATOM 838 C CA . ASP B 1 48 ? -20.329 28.045 23.764 1.00 29.29 48 ASP C CA 1
ATOM 839 C C . ASP B 1 48 ? -19.280 29.152 23.811 1.00 25.87 48 ASP C C 1
ATOM 840 O O . ASP B 1 48 ? -18.312 29.127 23.042 1.00 22.30 48 ASP C O 1
ATOM 845 N N . ARG B 1 49 ? -19.450 30.133 24.706 1.00 24.53 49 ARG C N 1
ATOM 846 C CA . ARG B 1 49 ? -18.456 31.203 24.771 1.00 28.92 49 ARG C CA 1
ATOM 847 C C . ARG B 1 49 ? -17.120 30.678 25.277 1.00 22.49 49 ARG C C 1
ATOM 848 O O . ARG B 1 49 ? -16.069 31.016 24.728 1.00 24.57 49 ARG C O 1
ATOM 856 N N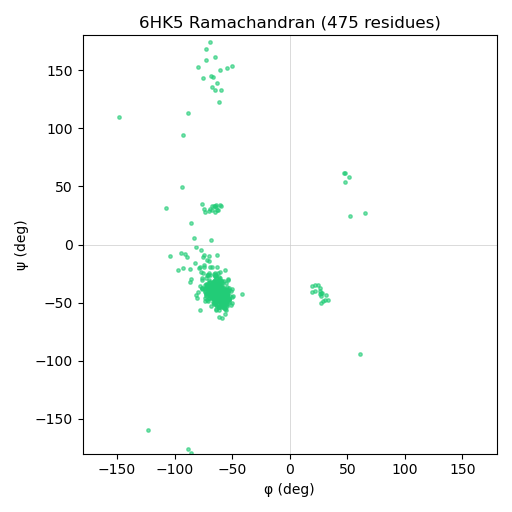 . ALA B 1 50 ? -17.145 29.888 26.352 1.00 26.55 50 ALA C N 1
ATOM 857 C CA . ALA B 1 50 ? -15.923 29.243 26.821 1.00 25.72 50 ALA C CA 1
ATOM 858 C C . ALA B 1 50 ? -15.273 28.439 25.712 1.00 28.24 50 ALA C C 1
ATOM 859 O O . ALA B 1 50 ? -14.049 28.483 25.545 1.00 27.29 50 ALA C O 1
ATOM 861 N N . LEU B 1 51 ? -16.081 27.687 24.949 1.00 23.03 51 LEU C N 1
ATOM 862 C CA . LEU B 1 51 ? -15.544 26.836 23.893 1.00 30.78 51 LEU C CA 1
ATOM 863 C C . LEU B 1 51 ? -14.922 27.658 22.783 1.00 26.96 51 LEU C C 1
ATOM 864 O O . LEU B 1 51 ? -13.876 27.284 22.244 1.00 26.93 51 LEU C O 1
ATOM 869 N N . ALA B 1 52 ? -15.574 28.753 22.386 1.00 23.65 52 ALA C N 1
ATOM 870 C CA . ALA B 1 52 ? -14.977 29.587 21.354 1.00 29.26 52 ALA C CA 1
ATOM 871 C C . ALA B 1 52 ? -13.654 30.172 21.837 1.00 24.64 52 ALA C C 1
ATOM 872 O O . ALA B 1 52 ? -12.694 30.262 21.066 1.00 29.25 52 ALA C O 1
ATOM 874 N N . ASP B 1 53 ? -13.569 30.564 23.114 1.00 25.21 53 ASP C N 1
ATOM 875 C CA . ASP B 1 53 ? -12.289 31.061 23.623 1.00 23.18 53 ASP C CA 1
ATOM 876 C C . ASP B 1 53 ? -11.216 29.975 23.603 1.00 27.02 53 ASP C C 1
ATOM 877 O O . ASP B 1 53 ? -10.036 30.254 23.322 1.00 23.91 53 ASP C O 1
ATOM 890 N N . ALA B 1 55 ? -11.017 27.663 21.336 1.00 22.54 55 ALA C N 1
ATOM 891 C CA . ALA B 1 55 ? -10.613 27.566 19.933 1.00 26.53 55 ALA C CA 1
ATOM 892 C C . ALA B 1 55 ? -9.628 28.663 19.533 1.00 26.84 55 ALA C C 1
ATOM 893 O O . ALA B 1 55 ? -8.758 28.426 18.687 1.00 25.96 55 ALA C O 1
ATOM 895 N N . VAL B 1 56 ? -9.767 29.869 20.098 1.00 26.27 56 VAL C N 1
ATOM 896 C CA . VAL B 1 56 ? -8.803 30.931 19.832 1.00 26.31 56 VAL C CA 1
ATOM 897 C C . VAL B 1 56 ? -7.445 30.562 20.413 1.00 26.30 56 VAL C C 1
ATOM 898 O O . VAL B 1 56 ? -6.405 30.701 19.754 1.00 25.22 56 VAL C O 1
ATOM 902 N N . ALA B 1 57 ? -7.443 30.145 21.680 1.00 27.37 57 ALA C N 1
ATOM 903 C CA . ALA B 1 57 ? -6.222 29.690 22.331 1.00 30.25 57 ALA C CA 1
ATOM 904 C C . ALA B 1 57 ? -5.607 28.528 21.571 1.00 24.76 57 ALA C C 1
ATOM 905 O O . ALA B 1 57 ? -4.380 28.447 21.429 1.00 21.27 57 ALA C O 1
ATOM 907 N N . ARG B 1 58 ? -6.448 27.625 21.063 1.00 26.89 58 ARG C N 1
ATOM 908 C CA . ARG B 1 58 ? -5.927 26.521 20.267 1.00 27.56 58 ARG C CA 1
ATOM 909 C C . ARG B 1 58 ? -5.232 27.044 19.027 1.00 26.25 58 ARG C C 1
ATOM 910 O O . ARG B 1 58 ? -4.163 26.554 18.654 1.00 22.93 58 ARG C O 1
ATOM 918 N N . ALA B 1 59 ? -5.829 28.050 18.382 1.00 27.97 59 ALA C N 1
ATOM 919 C CA . ALA B 1 59 ? -5.235 28.632 17.181 1.00 22.78 59 ALA C CA 1
ATOM 920 C C . ALA B 1 59 ? -3.886 29.265 17.489 1.00 29.46 59 ALA C C 1
ATOM 921 O O . ALA B 1 59 ? -2.905 29.035 16.776 1.00 30.38 59 ALA C O 1
ATOM 923 N N . SER B 1 60 ? -3.816 30.074 18.553 1.00 23.36 60 SER C N 1
ATOM 924 C CA . SER B 1 60 ? -2.541 30.686 18.916 1.00 28.66 60 SER C CA 1
ATOM 925 C C . SER B 1 60 ? -1.487 29.633 19.263 1.00 22.03 60 SER C C 1
ATOM 926 O O . SER B 1 60 ? -0.317 29.762 18.882 1.00 28.26 60 SER C O 1
ATOM 929 N N . LEU B 1 61 ? -1.875 28.589 19.987 1.00 23.93 61 LEU C N 1
ATOM 930 C CA . LEU B 1 61 ? -0.912 27.545 20.321 1.00 25.47 61 LEU C CA 1
ATOM 931 C C . LEU B 1 61 ? -0.417 26.842 19.067 1.00 23.89 61 LEU C C 1
ATOM 932 O O . LEU B 1 61 ? 0.769 26.507 18.969 1.00 24.73 61 LEU C O 1
ATOM 937 N N . ASN B 1 62 ? -1.305 26.627 18.089 1.00 21.88 62 ASN C N 1
ATOM 938 C CA . ASN B 1 62 ? -0.884 26.014 16.832 1.00 24.63 62 ASN C CA 1
ATOM 939 C C . ASN B 1 62 ? 0.090 26.896 16.076 1.00 27.80 62 ASN C C 1
ATOM 940 O O . ASN B 1 62 ? 1.022 26.387 15.446 1.00 19.34 62 ASN C O 1
ATOM 945 N N . ALA B 1 63 ? -0.141 28.218 16.081 1.00 26.58 63 ALA C N 1
ATOM 946 C CA . ALA B 1 63 ? 0.804 29.138 15.452 1.00 26.32 63 ALA C CA 1
ATOM 947 C C . ALA B 1 63 ? 2.185 28.985 16.070 1.00 24.90 63 ALA C C 1
ATOM 948 O O . ALA B 1 63 ? 3.183 28.818 15.360 1.00 23.98 63 ALA C O 1
ATOM 950 N N . VAL B 1 64 ? 2.255 29.021 17.403 1.00 24.31 64 VAL C N 1
ATOM 951 C CA . VAL B 1 64 ? 3.528 28.840 18.099 1.00 24.84 64 VAL C CA 1
ATOM 952 C C . VAL B 1 64 ? 4.164 27.508 17.718 1.00 33.62 64 VAL C C 1
ATOM 953 O O . VAL B 1 64 ? 5.340 27.439 17.330 1.00 33.97 64 VAL C O 1
ATOM 957 N N . LEU B 1 65 ? 3.406 26.422 17.847 1.00 24.49 65 LEU C N 1
ATOM 958 C CA . LEU B 1 65 ? 3.971 25.140 17.465 1.00 29.42 65 LEU C CA 1
ATOM 959 C C . LEU B 1 65 ? 4.374 25.134 15.991 1.00 32.40 65 LEU C C 1
ATOM 960 O O . LEU B 1 65 ? 5.393 24.528 15.646 1.00 28.21 65 LEU C O 1
ATOM 965 N N . ARG B 1 66 ? 3.660 25.878 15.122 1.00 22.73 66 ARG C N 1
ATOM 966 C CA . ARG B 1 66 ? 4.067 25.912 13.713 1.00 28.45 66 ARG C CA 1
ATOM 967 C C . ARG B 1 66 ? 5.437 26.558 13.520 1.00 28.01 66 ARG C C 1
ATOM 968 O O . ARG B 1 66 ? 6.219 26.119 12.669 1.00 27.80 66 ARG C O 1
ATOM 976 N N . ASP B 1 67 ? 5.741 27.608 14.274 1.00 30.85 67 ASP C N 1
ATOM 977 C CA . ASP B 1 67 ? 6.895 28.433 13.936 1.00 32.30 67 ASP C CA 1
ATOM 978 C C . ASP B 1 67 ? 8.164 28.005 14.647 1.00 34.09 67 ASP C C 1
ATOM 979 O O . ASP B 1 67 ? 9.254 28.362 14.189 1.00 42.77 67 ASP C O 1
ATOM 984 N N . LEU B 1 68 ? 8.037 27.260 15.742 1.00 32.99 68 LEU C N 1
ATOM 985 C CA . LEU B 1 68 ? 9.099 26.428 16.315 1.00 38.41 68 LEU C CA 1
ATOM 986 C C . LEU B 1 68 ? 8.613 25.928 17.652 1.00 45.76 68 LEU C C 1
ATOM 987 O O . LEU B 1 68 ? 8.267 26.720 18.535 1.00 54.43 68 LEU C O 1
ATOM 990 N N . PRO C 1 5 ? 11.405 21.415 43.391 1.00 66.03 5 PRO E N 1
ATOM 991 C CA . PRO C 1 5 ? 12.251 20.230 43.516 1.00 76.98 5 PRO E CA 1
ATOM 992 C C . PRO C 1 5 ? 11.469 19.102 44.177 1.00 74.22 5 PRO E C 1
ATOM 993 O O . PRO C 1 5 ? 10.964 18.202 43.506 1.00 71.09 5 PRO E O 1
ATOM 995 N N . GLU C 1 6 ? 11.376 19.153 45.506 1.00 78.05 6 GLU E N 1
ATOM 996 C CA . GLU C 1 6 ? 10.463 18.271 46.219 1.00 70.42 6 GLU E CA 1
ATOM 997 C C . GLU C 1 6 ? 9.037 18.806 46.218 1.00 67.54 6 GLU E C 1
ATOM 998 O O . GLU C 1 6 ? 8.105 18.056 46.527 1.00 65.84 6 GLU E O 1
ATOM 1000 N N . ARG C 1 7 ? 8.847 20.087 45.890 1.00 63.43 7 ARG E N 1
ATOM 1001 C CA . ARG C 1 7 ? 7.506 20.579 45.606 1.00 55.70 7 ARG E CA 1
ATOM 1002 C C . ARG C 1 7 ? 6.950 19.978 44.322 1.00 53.79 7 ARG E C 1
ATOM 1003 O O . ARG C 1 7 ? 5.728 19.992 44.119 1.00 41.45 7 ARG E O 1
ATOM 1005 N N . GLY C 1 8 ? 7.826 19.451 43.457 1.00 52.29 8 GLY E N 1
ATOM 1006 C CA . GLY C 1 8 ? 7.398 18.785 42.241 1.00 46.21 8 GLY E CA 1
ATOM 1007 C C . GLY C 1 8 ? 6.763 17.431 42.475 1.00 45.41 8 GLY E C 1
ATOM 1008 O O . GLY C 1 8 ? 6.138 16.883 41.561 1.00 44.14 8 GLY E O 1
ATOM 1009 N N . ARG C 1 9 ? 6.908 16.879 43.679 1.00 43.63 9 ARG E N 1
ATOM 1010 C CA . ARG C 1 9 ? 6.196 15.656 44.014 1.00 37.49 9 ARG E CA 1
ATOM 1011 C C . ARG C 1 9 ? 4.795 15.944 44.550 1.00 37.90 9 ARG E C 1
ATOM 1012 O O . ARG C 1 9 ? 3.873 15.153 44.319 1.00 30.22 9 ARG E O 1
ATOM 1020 N N . LYS C 1 10 ? 4.601 17.068 45.245 1.00 32.15 10 LYS E N 1
ATOM 1021 C CA . LYS C 1 10 ? 3.263 17.400 45.717 1.00 34.57 10 LYS E CA 1
ATOM 1022 C C . LYS C 1 10 ? 2.355 17.762 44.553 1.00 34.96 10 LYS E C 1
ATOM 1023 O O . LYS C 1 10 ? 1.154 17.456 44.570 1.00 33.99 10 LYS E O 1
ATOM 1027 N N . ARG C 1 11 ? 2.919 18.414 43.534 1.00 30.01 11 ARG E N 1
ATOM 1028 C CA . ARG C 1 11 ? 2.145 18.785 42.359 1.00 32.24 11 ARG E CA 1
ATOM 1029 C C . ARG C 1 11 ? 1.768 17.561 41.535 1.00 28.81 11 ARG E C 1
ATOM 1030 O O . ARG C 1 11 ? 0.634 17.451 41.059 1.00 27.96 11 ARG E O 1
ATOM 1038 N N . LEU C 1 12 ? 2.714 16.644 41.340 1.00 29.48 12 LEU E N 1
ATOM 1039 C CA . LEU C 1 12 ? 2.425 15.433 40.585 1.00 29.12 12 LEU E CA 1
ATOM 1040 C C . LEU C 1 12 ? 1.420 14.551 41.306 1.00 25.90 12 LEU E C 1
ATOM 1041 O O . LEU C 1 12 ? 0.621 13.870 40.656 1.00 31.60 12 LEU E O 1
ATOM 1046 N N . GLY C 1 13 ? 1.429 14.557 42.639 1.00 30.04 13 GLY E N 1
ATOM 1047 C CA . GLY C 1 1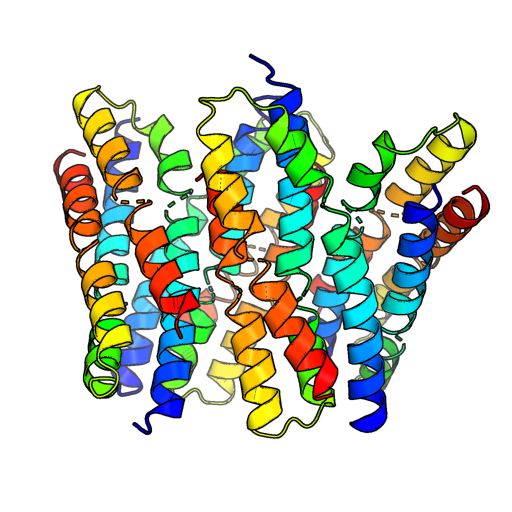3 ? 0.525 13.692 43.376 1.00 29.02 13 GLY E CA 1
ATOM 1048 C C . GLY C 1 13 ? -0.900 14.207 43.383 1.00 29.10 13 GLY E C 1
ATOM 1049 O O . GLY C 1 13 ? -1.852 13.418 43.451 1.00 25.17 13 GLY E O 1
ATOM 1050 N N . ILE C 1 14 ? -1.064 15.531 43.338 1.00 24.10 14 ILE E N 1
ATOM 1051 C CA . ILE C 1 14 ? -2.382 16.125 43.172 1.00 28.76 14 ILE E CA 1
ATOM 1052 C C . ILE C 1 14 ? -2.936 15.794 41.798 1.00 29.71 14 ILE E C 1
ATOM 1053 O O . ILE C 1 14 ? -4.127 15.493 41.648 1.00 30.42 14 ILE E O 1
ATOM 1058 N N . TYR C 1 15 ? -2.090 15.888 40.771 1.00 23.55 15 TYR E N 1
ATOM 1059 C CA . TYR C 1 15 ? -2.489 15.493 39.428 1.00 29.09 15 TYR E CA 1
ATOM 1060 C C . TYR C 1 15 ? -2.968 14.047 39.397 1.00 29.15 15 TYR E C 1
ATOM 1061 O O . TYR C 1 15 ? -4.111 13.766 39.008 1.00 27.68 15 TYR E O 1
ATOM 1070 N N . LEU C 1 16 ? -2.094 13.109 39.790 1.00 20.12 16 LEU E N 1
ATOM 1071 C CA . LEU C 1 16 ? -2.459 11.692 39.725 1.00 24.99 16 LEU E CA 1
ATOM 1072 C C . LEU C 1 16 ? -3.726 11.393 40.521 1.00 28.54 16 LEU E C 1
ATOM 1073 O O . LEU C 1 16 ? -4.564 10.591 40.085 1.00 31.00 16 LEU E O 1
ATOM 1078 N N . ALA C 1 17 ? -3.886 12.019 41.692 1.00 27.59 17 ALA E N 1
ATOM 1079 C CA . ALA C 1 17 ? -5.093 11.796 42.485 1.00 30.35 17 ALA E CA 1
ATOM 1080 C C . ALA C 1 17 ? -6.340 12.146 41.690 1.00 24.93 17 ALA E C 1
ATOM 1081 O O . ALA C 1 17 ? -7.267 11.339 41.587 1.00 26.22 17 ALA E O 1
ATOM 1083 N N . HIS C 1 18 ? -6.374 13.360 41.129 1.00 31.29 18 HIS E N 1
ATOM 1084 C CA . HIS C 1 18 ? -7.485 13.792 40.286 1.00 29.53 18 HIS E CA 1
ATOM 1085 C C . HIS C 1 18 ? -7.634 12.903 39.069 1.00 29.53 18 HIS E C 1
ATOM 1086 O O . HIS C 1 18 ? -8.750 12.499 38.710 1.00 24.70 18 HIS E O 1
ATOM 1093 N N . PHE C 1 19 ? -6.513 12.581 38.423 1.00 26.48 19 PHE E N 1
ATOM 1094 C CA . PHE C 1 19 ? -6.556 11.797 37.194 1.00 23.73 19 PHE E CA 1
ATOM 1095 C C . PHE C 1 19 ? -7.198 10.441 37.429 1.00 25.72 19 PHE E C 1
ATOM 1096 O O . PHE C 1 19 ? -8.071 10.023 36.666 1.00 29.57 19 PHE E O 1
ATOM 1104 N N . LEU C 1 20 ? -6.805 9.751 38.506 1.00 24.61 20 LEU E N 1
ATOM 1105 C CA . LEU C 1 20 ? -7.322 8.402 38.727 1.00 24.96 20 LEU E CA 1
ATOM 1106 C C . LEU C 1 20 ? -8.804 8.421 39.092 1.00 30.06 20 LEU E C 1
ATOM 1107 O O . LEU C 1 20 ? -9.539 7.505 38.722 1.00 25.27 20 LEU E O 1
ATOM 1112 N N . ASP C 1 21 ? -9.252 9.434 39.835 1.00 29.85 21 ASP E N 1
ATOM 1113 C CA . ASP C 1 21 ? -10.685 9.592 40.060 1.00 33.90 21 ASP E CA 1
ATOM 1114 C C . ASP C 1 21 ? -11.411 9.855 38.748 1.00 30.37 21 ASP E C 1
ATOM 1115 O O . ASP C 1 21 ? -12.504 9.330 38.522 1.00 33.71 21 ASP E O 1
ATOM 1120 N N . HIS C 1 22 ? -10.814 10.663 37.866 1.00 32.62 22 HIS E N 1
ATOM 1121 C CA . HIS C 1 22 ? -11.455 10.970 36.590 1.00 33.29 22 HIS E CA 1
ATOM 1122 C C . HIS C 1 22 ? -11.488 9.742 35.689 1.00 30.56 22 HIS E C 1
ATOM 1123 O O . HIS C 1 22 ? -12.521 9.435 35.083 1.00 28.32 22 HIS E O 1
ATOM 1130 N N . VAL C 1 23 ? -10.374 9.019 35.614 1.00 25.66 23 VAL E N 1
ATOM 1131 C CA . VAL C 1 23 ? -10.327 7.772 34.858 1.00 26.44 23 VAL E CA 1
ATOM 1132 C C . VAL C 1 23 ? -11.329 6.762 35.401 1.00 27.97 23 VAL E C 1
ATOM 1133 O O . VAL C 1 23 ? -11.954 6.021 34.632 1.00 26.53 23 VAL E O 1
ATOM 1137 N N . GLU C 1 24 ? -11.461 6.677 36.730 1.00 29.66 24 GLU E N 1
ATOM 1138 C CA . GLU C 1 24 ? -12.410 5.737 37.326 1.00 28.38 24 GLU E CA 1
ATOM 1139 C C . GLU C 1 24 ? -13.808 5.938 36.756 1.00 32.23 24 GLU E C 1
ATOM 1140 O O . GLU C 1 24 ? -14.525 4.967 36.468 1.00 30.53 24 GLU E O 1
ATOM 1146 N N . GLY C 1 25 ? -14.198 7.196 36.561 1.00 27.74 25 GLY E N 1
ATOM 1147 C CA . GLY C 1 25 ? -15.529 7.484 36.057 1.00 29.44 25 GLY E CA 1
ATOM 1148 C C . GLY C 1 25 ? -15.703 7.093 34.611 1.00 28.77 25 GLY E C 1
ATOM 1149 O O . GLY C 1 25 ? -16.793 6.683 34.210 1.00 28.52 25 GLY E O 1
ATOM 1150 N N . HIS C 1 26 ? -14.635 7.181 33.814 1.00 25.46 26 HIS E N 1
ATOM 1151 C CA . HIS C 1 26 ? -14.740 6.759 32.420 1.00 25.00 26 HIS E CA 1
ATOM 1152 C C . HIS C 1 26 ? -14.742 5.247 32.273 1.00 25.32 26 HIS E C 1
ATOM 1153 O O . HIS C 1 26 ? -15.354 4.731 31.338 1.00 30.04 26 HIS E O 1
ATOM 1168 N N . GLY C 1 28 ? -16.124 3.187 34.437 1.00 26.11 28 GLY E N 1
ATOM 1169 C CA . GLY C 1 28 ? -17.514 2.864 34.743 1.00 27.79 28 GLY E CA 1
ATOM 1170 C C . GLY C 1 28 ? -18.436 3.039 33.549 1.00 30.95 28 GLY E C 1
ATOM 1171 O O . GLY C 1 28 ? -19.233 2.155 33.231 1.00 32.66 28 GLY E O 1
ATOM 1172 N N . GLU C 1 29 ? -18.335 4.185 32.860 1.00 29.13 29 GLU E N 1
ATOM 1173 C CA . GLU C 1 29 ? -19.169 4.435 31.684 1.00 26.56 29 GLU E CA 1
ATOM 1174 C C . GLU C 1 29 ? -18.966 3.364 30.624 1.00 32.41 29 GLU E C 1
ATOM 1175 O O . GLU C 1 29 ? -19.931 2.826 30.072 1.00 35.99 29 GLU E O 1
ATOM 1181 N N . ILE C 1 30 ? -17.707 3.061 30.314 1.00 29.54 30 ILE E N 1
ATOM 1182 C CA . ILE C 1 30 ? -17.395 2.018 29.345 1.00 26.82 30 ILE E CA 1
ATOM 1183 C C . ILE C 1 30 ? -17.954 0.679 29.814 1.00 29.78 30 ILE E C 1
ATOM 1184 O O . ILE C 1 30 ? -18.557 -0.068 29.031 1.00 32.49 30 ILE E O 1
ATOM 1189 N N . GLY C 1 31 ? -17.749 0.360 31.098 1.00 26.17 31 GLY E N 1
ATOM 1190 C CA . GLY C 1 31 ? -18.334 -0.846 31.670 1.00 32.20 31 GLY E CA 1
ATOM 1191 C C . GLY C 1 31 ? -19.839 -0.927 31.472 1.00 33.49 31 GLY E C 1
ATOM 1192 O O . GLY C 1 31 ? -20.379 -1.994 31.173 1.00 35.03 31 GLY E O 1
ATOM 1193 N N . VAL C 1 32 ? -20.532 0.206 31.609 1.00 33.18 32 VAL E N 1
ATOM 1194 C CA . VAL C 1 32 ? -21.976 0.241 31.373 1.00 32.75 32 VAL E CA 1
ATOM 1195 C C . VAL C 1 32 ? -22.287 -0.108 29.924 1.00 38.45 32 VAL E C 1
ATOM 1196 O O . VAL C 1 32 ? -23.198 -0.896 29.640 1.00 34.72 32 VAL E O 1
ATOM 1200 N N . GLN C 1 33 ? -21.529 0.457 28.978 1.00 36.64 33 GLN E N 1
ATOM 1201 C CA . GLN C 1 33 ? -21.800 0.184 27.571 1.00 33.15 33 GLN E CA 1
ATOM 1202 C C . GLN C 1 33 ? -21.461 -1.261 27.214 1.00 38.81 33 GLN E C 1
ATOM 1203 O O . GLN C 1 33 ? -22.176 -1.896 26.435 1.00 39.67 33 GLN E O 1
ATOM 1209 N N . ARG C 1 34 ? -20.374 -1.798 27.767 1.00 31.78 34 ARG E N 1
ATOM 1210 C CA . ARG C 1 34 ? -20.066 -3.209 27.552 1.00 37.59 34 ARG E CA 1
ATOM 1211 C C . ARG C 1 34 ? -21.232 -4.091 27.970 1.00 38.40 34 ARG E C 1
ATOM 1212 O O . ARG C 1 34 ? -21.542 -5.088 27.306 1.00 40.27 34 ARG E O 1
ATOM 1220 N N . ASP C 1 35 ? -21.889 -3.745 29.072 1.00 35.17 35 ASP E N 1
ATOM 1221 C CA . ASP C 1 35 ? -22.997 -4.570 29.524 1.00 40.88 35 ASP E CA 1
ATOM 1222 C C . ASP C 1 35 ? -24.168 -4.473 28.561 1.00 41.95 35 ASP E C 1
ATOM 1223 O O . ASP C 1 35 ? -24.634 -5.495 28.050 1.00 46.09 35 ASP E O 1
ATOM 1228 N N . ALA C 1 36 ? -24.614 -3.252 28.246 1.00 45.02 36 ALA E N 1
ATOM 1229 C CA . ALA C 1 36 ? -25.690 -3.080 27.269 1.00 46.01 36 ALA E CA 1
ATOM 1230 C C . ALA C 1 36 ? -25.380 -3.794 25.956 1.00 47.73 36 ALA E C 1
ATOM 1231 O O . ALA C 1 36 ? -26.263 -4.401 25.341 1.00 45.81 36 ALA E O 1
ATOM 1233 N N . LEU C 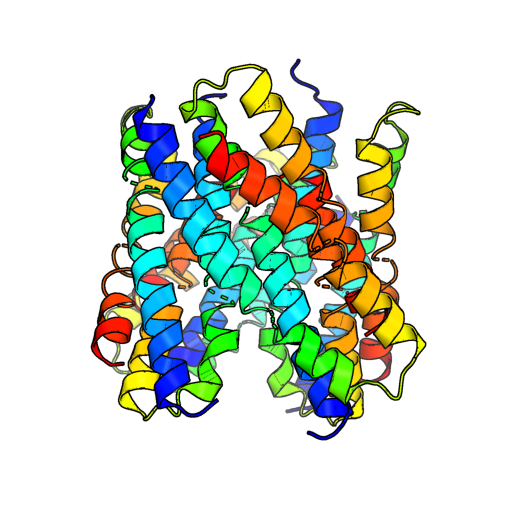1 37 ? -24.122 -3.741 25.523 1.00 49.94 37 LEU E N 1
ATOM 1234 C CA . LEU C 1 37 ? -23.685 -4.311 24.259 1.00 48.40 37 LEU E CA 1
ATOM 1235 C C . LEU C 1 37 ? -23.337 -5.788 24.376 1.00 48.85 37 LEU E C 1
ATOM 1236 O O . LEU C 1 37 ? -22.636 -6.317 23.506 1.00 52.50 37 LEU E O 1
ATOM 1241 N N . ALA C 1 38 ? -23.816 -6.459 25.432 1.00 51.58 38 ALA E N 1
ATOM 1242 C CA . ALA C 1 38 ? -23.386 -7.823 25.742 1.00 57.99 38 ALA E CA 1
ATOM 1243 C C . ALA C 1 38 ? -23.699 -8.822 24.631 1.00 56.09 38 ALA E C 1
ATOM 1244 O O . ALA C 1 38 ? -23.038 -9.865 24.550 1.00 53.57 38 ALA E O 1
ATOM 1246 N N . GLU C 1 39 ? -24.685 -8.538 23.776 1.00 52.53 39 GLU E N 1
ATOM 1247 C CA . GLU C 1 39 ? -25.035 -9.491 22.731 1.00 53.33 39 GLU E CA 1
ATOM 1248 C C . GLU C 1 39 ? -23.905 -9.690 21.725 1.00 63.84 39 GLU E C 1
ATOM 1249 O O . GLU C 1 39 ? -23.842 -10.747 21.085 1.00 66.80 39 GLU E O 1
ATOM 1251 N N . ASP C 1 40 ? -23.011 -8.709 21.571 1.00 61.96 40 ASP E N 1
ATOM 1252 C CA . ASP C 1 40 ? -21.858 -8.846 20.677 1.00 60.15 40 ASP E CA 1
ATOM 1253 C C . ASP C 1 40 ? -20.691 -9.373 21.506 1.00 58.97 40 ASP E C 1
ATOM 1254 O O . ASP C 1 40 ? -19.957 -8.616 22.147 1.00 55.89 40 ASP E O 1
ATOM 1257 N N . ALA C 1 41 ? -20.524 -10.696 21.496 1.00 52.03 41 ALA E N 1
ATOM 1258 C CA . ALA C 1 41 ? -19.505 -11.325 22.328 1.00 54.38 41 ALA E CA 1
ATOM 1259 C C . ALA C 1 41 ? -18.118 -10.791 22.008 1.00 51.84 41 ALA E C 1
ATOM 1260 O O . ALA C 1 41 ? -17.372 -10.399 22.912 1.00 58.09 41 ALA E O 1
ATOM 1262 N N . ARG C 1 42 ? -17.751 -10.777 20.724 1.00 50.04 42 ARG E N 1
ATOM 1263 C CA . ARG C 1 42 ? -16.390 -10.414 20.342 1.00 49.79 42 ARG E CA 1
ATOM 1264 C C . ARG C 1 42 ? -16.023 -9.031 20.868 1.00 49.91 42 ARG E C 1
ATOM 1265 O O . ARG C 1 42 ? -14.954 -8.841 21.458 1.00 45.81 42 ARG E O 1
ATOM 1266 N N . LEU C 1 43 ? -16.912 -8.055 20.673 1.00 47.11 43 LEU E N 1
ATOM 1267 C CA . LEU C 1 43 ? -16.646 -6.699 21.136 1.00 43.92 43 LEU E CA 1
ATOM 1268 C C . LEU C 1 43 ? -16.597 -6.634 22.655 1.00 41.67 43 LEU E C 1
ATOM 1269 O O . LEU C 1 43 ? -15.784 -5.898 23.224 1.00 40.05 43 LEU E O 1
ATOM 1274 N N . GLY C 1 44 ? -17.465 -7.391 23.327 1.00 43.45 44 GLY E N 1
ATOM 1275 C CA . GLY C 1 44 ? -17.388 -7.469 24.772 1.00 34.64 44 GLY E CA 1
ATOM 1276 C C . GLY C 1 44 ? -16.042 -7.980 25.246 1.00 34.56 44 GLY E C 1
ATOM 1277 O O . GLY C 1 44 ? -15.496 -7.484 26.230 1.00 34.86 44 GLY E O 1
ATOM 1278 N N . ALA C 1 45 ? -15.483 -8.975 24.545 1.00 39.96 45 ALA E N 1
ATOM 1279 C CA . ALA C 1 45 ? -14.171 -9.499 24.919 1.00 39.53 45 ALA E CA 1
ATOM 1280 C C . ALA C 1 45 ? -13.085 -8.446 24.741 1.00 33.53 45 ALA E C 1
ATOM 1281 O O . ALA C 1 45 ? -12.216 -8.289 25.606 1.00 34.36 45 ALA E O 1
ATOM 1283 N N . LEU C 1 46 ? -13.110 -7.730 23.618 1.00 34.39 46 LEU E N 1
ATOM 1284 C CA . LEU C 1 46 ? -12.159 -6.645 23.412 1.00 31.00 46 LEU E CA 1
ATOM 1285 C C . LEU C 1 46 ? -12.255 -5.624 24.533 1.00 33.33 46 LEU E C 1
ATOM 1286 O O . LEU C 1 46 ? -11.230 -5.161 25.051 1.00 32.56 46 LEU E O 1
ATOM 1291 N N . ILE C 1 47 ? -13.479 -5.298 24.949 1.00 28.86 47 ILE E N 1
ATOM 1292 C CA . ILE C 1 47 ? -13.671 -4.320 26.008 1.00 31.37 47 ILE E CA 1
ATOM 1293 C C . ILE C 1 47 ? -13.137 -4.850 27.334 1.00 32.90 47 ILE E C 1
ATOM 1294 O O . ILE C 1 47 ? -12.563 -4.094 28.128 1.00 29.24 47 ILE E O 1
ATOM 1299 N N . ASP C 1 48 ? -13.307 -6.147 27.594 1.00 26.17 48 ASP E N 1
ATOM 1300 C CA . ASP C 1 48 ? -12.809 -6.717 28.839 1.00 25.16 48 ASP E CA 1
ATOM 1301 C C . ASP C 1 48 ? -11.296 -6.604 28.920 1.00 30.21 48 ASP E C 1
ATOM 1302 O O . ASP C 1 48 ? -10.751 -6.187 29.950 1.00 30.13 48 ASP E O 1
ATOM 1307 N N . ARG C 1 49 ? -10.597 -6.979 27.842 1.00 30.54 49 ARG E N 1
ATOM 1308 C CA . ARG C 1 49 ? -9.145 -6.838 27.826 1.00 31.21 49 ARG E CA 1
ATOM 1309 C C . ARG C 1 49 ? -8.753 -5.399 28.128 1.00 31.93 49 ARG E C 1
ATOM 1310 O O . ARG C 1 49 ? -7.958 -5.137 29.046 1.00 29.69 49 ARG E O 1
ATOM 1318 N N . ALA C 1 50 ? -9.338 -4.452 27.382 1.00 24.19 50 ALA E N 1
ATOM 1319 C CA . ALA C 1 50 ? -9.028 -3.032 27.566 1.00 26.60 50 ALA E CA 1
ATOM 1320 C C . ALA C 1 50 ? -9.278 -2.577 29.000 1.00 20.61 50 ALA E C 1
ATOM 1321 O O . ALA C 1 50 ? -8.451 -1.881 29.585 1.00 28.75 50 ALA E O 1
ATOM 1323 N N . LEU C 1 51 ? -10.415 -2.955 29.592 1.00 27.60 51 LEU E N 1
ATOM 1324 C CA . LEU C 1 51 ? -10.675 -2.530 30.968 1.00 26.05 51 LEU E CA 1
ATOM 1325 C C . LEU C 1 51 ? -9.697 -3.166 31.936 1.00 24.51 51 LEU E C 1
ATOM 1326 O O . LEU C 1 51 ? -9.352 -2.570 32.967 1.00 22.02 51 LEU E O 1
ATOM 1331 N N . ALA C 1 52 ? -9.278 -4.391 31.645 1.00 27.84 52 ALA E N 1
ATOM 1332 C CA . ALA C 1 52 ? -8.284 -5.047 32.475 1.00 31.51 52 ALA E CA 1
ATOM 1333 C C . ALA C 1 52 ? -6.930 -4.359 32.326 1.00 26.02 52 ALA E C 1
ATOM 1334 O O . ALA C 1 52 ? -6.219 -4.136 33.316 1.00 27.41 52 ALA E O 1
ATOM 1336 N N . ASP C 1 53 ? -6.556 -4.013 31.096 1.00 29.24 53 ASP E N 1
ATOM 1337 C CA . ASP C 1 53 ? -5.304 -3.283 30.892 1.00 29.81 53 ASP E CA 1
ATOM 1338 C C . ASP C 1 53 ? -5.337 -1.932 31.592 1.00 23.53 53 ASP E C 1
ATOM 1339 O O . ASP C 1 53 ? -4.328 -1.486 32.151 1.00 21.90 53 ASP E O 1
ATOM 1352 N N . ALA C 1 55 ? -7.072 -1.354 34.307 1.00 26.09 55 ALA E N 1
ATOM 1353 C CA . ALA C 1 55 ? -6.909 -1.737 35.705 1.00 20.38 55 ALA E CA 1
ATOM 1354 C C . ALA C 1 55 ? -5.432 -1.870 36.071 1.00 20.18 55 ALA E C 1
ATOM 1355 O O . ALA C 1 55 ? -4.989 -1.371 37.112 1.00 23.83 55 ALA E O 1
ATOM 1357 N N . VAL C 1 56 ? -4.640 -2.500 35.207 1.00 22.28 56 VAL E N 1
ATOM 1358 C CA . VAL C 1 56 ? -3.210 -2.619 35.490 1.00 28.11 56 VAL E CA 1
ATOM 1359 C C . VAL C 1 56 ? -2.534 -1.253 35.451 1.00 22.75 56 VAL E C 1
ATOM 1360 O O . VAL C 1 56 ? -1.702 -0.937 36.303 1.00 31.30 56 VAL E O 1
ATOM 1364 N N . ALA C 1 57 ? -2.882 -0.434 34.458 1.00 23.70 57 ALA E N 1
ATOM 1365 C CA . ALA C 1 57 ? -2.313 0.903 34.346 1.00 23.89 57 ALA E CA 1
ATOM 1366 C C . ALA C 1 57 ? -2.666 1.757 35.558 1.00 28.27 57 ALA E C 1
ATOM 1367 O O . ALA C 1 57 ? -1.825 2.508 36.068 1.00 29.03 57 ALA E O 1
ATOM 1369 N N . ARG C 1 58 ? -3.905 1.642 36.041 1.00 29.01 58 ARG E N 1
ATOM 1370 C CA . ARG C 1 58 ? -4.325 2.393 37.216 1.00 26.30 58 ARG E CA 1
ATOM 1371 C C . ARG C 1 58 ? -3.565 1.951 38.464 1.00 28.43 58 ARG E C 1
ATOM 1372 O O . ARG C 1 58 ? -3.248 2.779 39.331 1.00 26.16 58 ARG E O 1
ATOM 1380 N N . ALA C 1 59 ? -3.271 0.647 38.581 1.00 20.20 59 ALA E N 1
ATOM 1381 C CA . ALA C 1 59 ? -2.462 0.184 39.708 1.00 28.16 59 ALA E CA 1
ATOM 1382 C C . ALA C 1 59 ? -1.020 0.702 39.633 1.00 24.30 59 ALA E C 1
ATOM 1383 O O . ALA C 1 59 ? -0.413 1.011 40.666 1.00 30.05 59 ALA E O 1
ATOM 1385 N N . SER C 1 60 ? -0.426 0.771 38.440 1.00 28.97 60 SER E N 1
ATOM 1386 C CA . SER C 1 60 ? 0.963 1.245 38.381 1.00 33.14 60 SER E CA 1
ATOM 1387 C C . SER C 1 60 ? 1.044 2.746 38.665 1.00 31.52 60 SER E C 1
ATOM 1388 O O . SER C 1 60 ? 1.999 3.227 39.299 1.00 25.54 60 SER E O 1
ATOM 1391 N N . LEU C 1 61 ? 0.042 3.494 38.212 1.00 30.56 61 LEU E N 1
ATOM 1392 C CA . LEU C 1 61 ? -0.026 4.912 38.543 1.00 33.81 61 LEU E CA 1
ATOM 1393 C C . LEU C 1 61 ? -0.267 5.110 40.027 1.00 32.08 61 LEU E C 1
ATOM 1394 O O . LEU C 1 61 ? 0.326 6.002 40.648 1.00 32.23 61 LEU E O 1
ATOM 1399 N N . ASN C 1 62 ? -1.146 4.303 40.614 1.00 28.43 62 ASN E N 1
ATOM 1400 C CA . ASN C 1 62 ? -1.336 4.399 42.053 1.00 27.63 62 ASN E CA 1
ATOM 1401 C C . ASN C 1 62 ? -0.041 4.078 42.789 1.00 32.97 62 ASN E C 1
ATOM 1402 O O . ASN C 1 62 ? 0.255 4.681 43.826 1.00 30.50 62 ASN E O 1
ATOM 1407 N N . ALA C 1 63 ? 0.743 3.131 42.265 1.00 29.40 63 ALA E N 1
ATOM 1408 C CA . ALA C 1 63 ? 2.051 2.850 42.851 1.00 30.95 63 ALA E CA 1
ATOM 1409 C C . ALA C 1 63 ? 2.938 4.091 42.818 1.00 31.75 63 ALA E C 1
ATOM 1410 O O . ALA C 1 63 ? 3.535 4.473 43.833 1.00 32.36 63 ALA E O 1
ATOM 1412 N N . VAL C 1 64 ? 3.041 4.730 41.652 1.00 22.48 64 VAL E N 1
ATOM 1413 C CA . VAL C 1 64 ? 3.773 5.992 41.555 1.00 31.48 64 VAL E CA 1
ATOM 1414 C C . VAL C 1 64 ? 3.295 6.956 42.633 1.00 31.30 64 VAL E C 1
ATOM 1415 O O . VAL C 1 64 ? 4.092 7.514 43.401 1.00 31.40 64 VAL E O 1
ATOM 1419 N N . LEU C 1 65 ? 1.977 7.123 42.725 1.00 29.38 65 LEU E N 1
ATOM 1420 C CA . LEU C 1 65 ? 1.393 8.057 43.683 1.00 29.00 65 LEU E CA 1
ATOM 1421 C C . LEU C 1 65 ? 1.863 7.775 45.103 1.00 40.30 65 LEU E C 1
ATOM 1422 O O . LEU C 1 65 ? 2.337 8.682 45.808 1.00 39.68 65 LEU E O 1
ATOM 1427 N N . ARG C 1 66 ? 1.750 6.517 45.546 1.00 34.20 66 ARG E N 1
ATOM 1428 C CA . ARG C 1 66 ? 2.215 6.153 46.879 1.00 33.40 66 ARG E CA 1
ATOM 1429 C C . ARG C 1 66 ? 3.697 6.472 47.070 1.00 34.80 66 ARG E C 1
ATOM 1430 O O . ARG C 1 66 ? 4.108 6.897 48.153 1.00 42.24 66 ARG E O 1
ATOM 1438 N N . ASP C 1 67 ? 4.513 6.281 46.028 1.00 30.19 67 ASP E N 1
ATOM 1439 C CA . ASP C 1 67 ? 5.963 6.429 46.180 1.00 38.74 67 ASP E CA 1
ATOM 1440 C C . ASP C 1 67 ? 6.420 7.881 46.183 1.00 43.53 67 ASP E C 1
ATOM 1441 O O . ASP C 1 67 ? 7.529 8.168 46.647 1.00 46.43 67 ASP E 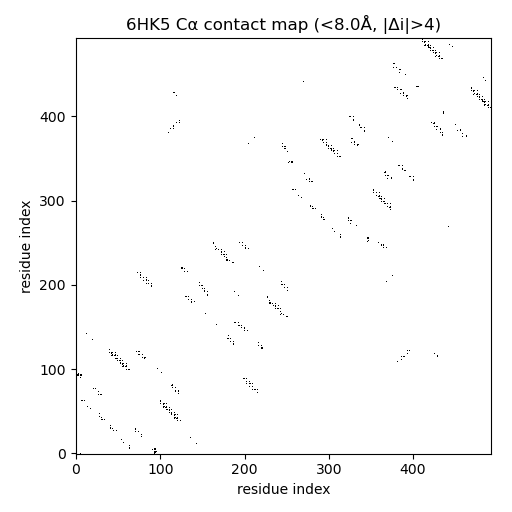O 1
ATOM 1446 N N . LEU C 1 68 ? 5.609 8.789 45.653 1.00 39.95 68 LEU E N 1
ATOM 1447 C CA . LEU C 1 68 ? 5.937 10.198 45.637 1.00 47.16 68 LEU E CA 1
ATOM 1448 C C . LEU C 1 68 ? 6.104 10.694 47.072 1.00 57.05 68 LEU E C 1
ATOM 1449 O O . LEU C 1 68 ? 5.417 10.217 47.986 1.00 54.83 68 LEU E O 1
ATOM 1455 N N . GLU D 1 3 ? -30.399 3.577 24.881 1.00 53.85 3 GLU G N 1
ATOM 1456 C CA . GLU D 1 3 ? -30.648 2.208 25.320 1.00 54.61 3 GLU G CA 1
ATOM 1457 C C . GLU D 1 3 ? -30.750 1.239 24.127 1.00 55.43 3 GLU G C 1
ATOM 1458 O O . GLU D 1 3 ? -30.612 0.025 24.295 1.00 58.02 3 GLU G O 1
ATOM 1460 N N . SER D 1 4 ? -30.985 1.780 22.919 1.00 45.86 4 SER G N 1
ATOM 1461 C CA . SER D 1 4 ? -30.959 0.981 21.697 1.00 41.42 4 SER G CA 1
ATOM 1462 C C . SER D 1 4 ? -29.512 0.670 21.300 1.00 49.39 4 SER G C 1
ATOM 1463 O O . SER D 1 4 ? -28.632 1.527 21.439 1.00 49.31 4 SER G O 1
ATOM 1466 N N . PRO D 1 5 ? -29.246 -0.531 20.775 1.00 39.41 5 PRO G N 1
ATOM 1467 C CA . PRO D 1 5 ? -27.843 -0.962 20.601 1.00 47.28 5 PRO G CA 1
ATOM 1468 C C . PRO D 1 5 ? -27.016 -0.056 19.706 1.00 41.42 5 PRO G C 1
ATOM 1469 O O . PRO D 1 5 ? -25.827 0.152 19.978 1.00 41.44 5 PRO G O 1
ATOM 1473 N N . GLU D 1 6 ? -27.596 0.474 18.634 1.00 39.70 6 GLU G N 1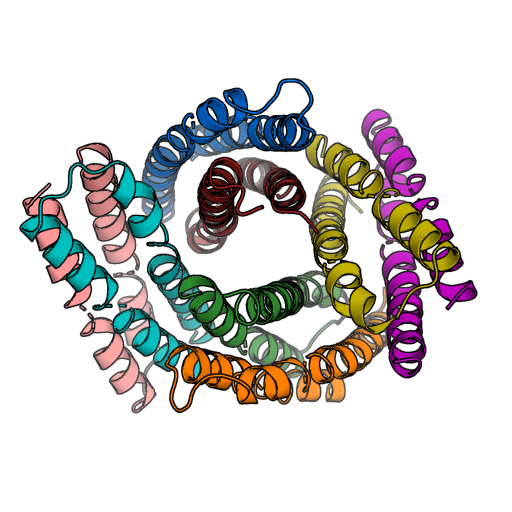
ATOM 1474 C CA . GLU D 1 6 ? -26.825 1.359 17.773 1.00 43.11 6 GLU G CA 1
ATOM 1475 C C . GLU D 1 6 ? -26.462 2.643 18.511 1.00 40.38 6 GLU G C 1
ATOM 1476 O O . GLU D 1 6 ? -25.351 3.161 18.352 1.00 37.92 6 GLU G O 1
ATOM 1482 N N . ARG D 1 7 ? -27.351 3.134 19.373 1.00 38.33 7 ARG G N 1
ATOM 1483 C CA . ARG D 1 7 ? -27.038 4.362 20.096 1.00 40.27 7 ARG G CA 1
ATOM 1484 C C . ARG D 1 7 ? -25.980 4.125 21.168 1.00 38.95 7 ARG G C 1
ATOM 1485 O O . ARG D 1 7 ? -25.203 5.037 21.479 1.00 36.58 7 ARG G O 1
ATOM 1493 N N . GLY D 1 8 ? -25.915 2.913 21.725 1.00 40.08 8 GLY G N 1
ATOM 1494 C CA . GLY D 1 8 ? -24.870 2.616 22.697 1.00 30.61 8 GLY G CA 1
ATOM 1495 C C . GLY D 1 8 ? -23.502 2.461 22.063 1.00 31.92 8 GLY G C 1
ATOM 1496 O O . GLY D 1 8 ? -22.487 2.856 22.650 1.00 32.89 8 GLY G O 1
ATOM 1497 N N . ARG D 1 9 ? -23.442 1.878 20.859 1.00 28.09 9 ARG G N 1
ATOM 1498 C CA . ARG D 1 9 ? -22.180 1.776 20.143 1.00 31.55 9 ARG G CA 1
ATOM 1499 C C . ARG D 1 9 ? -21.662 3.150 19.749 1.00 32.08 9 ARG G C 1
ATOM 1500 O O . ARG D 1 9 ? -20.452 3.389 19.787 1.00 33.94 9 ARG G O 1
ATOM 1508 N N . LYS D 1 10 ? -22.556 4.075 19.383 1.00 32.34 10 LYS G N 1
ATOM 1509 C CA . LYS D 1 10 ? -22.116 5.446 19.124 1.00 36.79 10 LYS G CA 1
ATOM 1510 C C . LYS D 1 10 ? -21.587 6.101 20.399 1.00 30.96 10 LYS G C 1
ATOM 1511 O O . LYS D 1 10 ? -20.516 6.724 20.396 1.00 32.89 10 LYS G O 1
ATOM 1517 N N . ARG D 1 11 ? -22.338 5.975 21.495 1.00 32.14 11 ARG G N 1
ATOM 1518 C CA . ARG D 1 11 ? -21.873 6.433 22.802 1.00 30.75 11 ARG G CA 1
ATOM 1519 C C . ARG D 1 11 ? -20.489 5.879 23.125 1.00 29.79 11 ARG G C 1
ATOM 1520 O O . ARG D 1 11 ? -19.575 6.631 23.481 1.00 25.78 11 ARG G O 1
ATOM 1524 N N . LEU D 1 12 ? -20.329 4.555 23.018 1.00 27.77 12 LEU G N 1
ATOM 1525 C CA . LEU D 1 12 ? -19.051 3.920 23.325 1.00 30.31 12 LEU G CA 1
ATOM 1526 C C . LEU D 1 12 ? -17.938 4.463 22.438 1.00 28.60 12 LEU G C 1
ATOM 1527 O O . LEU D 1 12 ? -16.815 4.690 22.903 1.00 27.69 12 LEU G O 1
ATOM 1532 N N . GLY D 1 13 ? -18.231 4.678 21.155 1.00 25.60 13 GLY G N 1
ATOM 1533 C CA . GLY D 1 13 ? -17.246 5.299 20.290 1.00 29.86 13 GLY G CA 1
ATOM 1534 C C . GLY D 1 13 ? -16.793 6.647 20.815 1.00 27.46 13 GLY G C 1
ATOM 1535 O O . GLY D 1 13 ? -15.616 7.002 20.718 1.00 24.95 13 GLY G O 1
ATOM 1536 N N . ILE D 1 14 ? -17.718 7.406 21.396 1.00 23.27 14 ILE G N 1
ATOM 1537 C CA . ILE D 1 14 ? -17.365 8.737 21.880 1.00 30.32 14 ILE G CA 1
ATOM 1538 C C . ILE D 1 14 ? -16.505 8.620 23.126 1.00 34.42 14 ILE G C 1
ATOM 1539 O O . ILE D 1 14 ? -15.470 9.298 23.262 1.00 27.42 14 ILE G O 1
ATOM 1544 N N . TYR D 1 15 ? -16.902 7.725 24.032 1.00 27.04 15 TYR G N 1
ATOM 1545 C CA . TYR D 1 15 ? -16.113 7.425 25.219 1.00 25.51 15 TYR G CA 1
ATOM 1546 C C . TYR D 1 15 ? -14.698 7.020 24.862 1.00 24.22 15 TYR G C 1
ATOM 1547 O O . TYR D 1 15 ? -13.739 7.425 25.530 1.00 25.80 15 TYR G O 1
ATOM 1556 N N . LEU D 1 16 ? -14.553 6.204 23.821 1.00 25.74 16 LEU G N 1
ATOM 1557 C CA . LEU D 1 16 ? -13.250 5.654 23.493 1.00 25.27 16 LEU G CA 1
ATOM 1558 C C . LEU D 1 16 ? -12.353 6.714 22.878 1.00 23.85 16 LEU G C 1
ATOM 1559 O O . LEU D 1 16 ? -11.186 6.857 23.270 1.00 24.12 16 LEU G O 1
ATOM 1564 N N . ALA D 1 17 ? -12.870 7.444 21.890 1.00 27.07 17 ALA G N 1
ATOM 1565 C CA . ALA D 1 17 ? -12.102 8.549 21.332 1.00 29.80 17 ALA G CA 1
ATOM 1566 C C . ALA D 1 17 ? -11.701 9.518 22.426 1.00 27.64 17 ALA G C 1
ATOM 1567 O O . ALA D 1 17 ? -10.558 9.993 22.459 1.00 28.81 17 ALA G O 1
ATOM 1569 N N . HIS D 1 18 ? -12.606 9.769 23.375 1.00 24.21 18 HIS G N 1
ATOM 1570 C CA . HIS D 1 18 ? -12.288 10.702 24.453 1.00 28.22 18 HIS G CA 1
ATOM 1571 C C . HIS D 1 18 ? -11.170 10.164 25.331 1.00 26.81 18 HIS G C 1
ATOM 1572 O O . HIS D 1 18 ? -10.192 10.864 25.600 1.00 21.18 18 HIS G O 1
ATOM 1579 N N . PHE D 1 19 ? -11.292 8.915 25.785 1.00 26.46 19 PHE G N 1
ATOM 1580 C CA . PHE D 1 19 ? -10.248 8.412 26.656 1.00 21.40 19 PHE G CA 1
ATOM 1581 C C . PHE D 1 19 ? -8.907 8.301 25.934 1.00 19.97 19 PHE G C 1
ATOM 1582 O O . PHE D 1 19 ? -7.862 8.402 26.580 1.00 21.52 19 PHE G O 1
ATOM 1590 N N . LEU D 1 20 ? -8.903 8.123 24.611 1.00 24.82 20 LEU G N 1
ATOM 1591 C CA . LEU D 1 20 ? -7.645 8.220 23.862 1.00 24.31 20 LEU G CA 1
ATOM 1592 C C . LEU D 1 20 ? -7.037 9.618 23.997 1.00 30.22 20 LEU G C 1
ATOM 1593 O O . LEU D 1 20 ? -5.809 9.774 24.058 1.00 24.67 20 LEU G O 1
ATOM 1598 N N . ASP D 1 21 ? -7.880 10.653 24.085 1.00 20.96 21 ASP G N 1
ATOM 1599 C CA . ASP D 1 21 ? -7.341 11.973 24.387 1.00 25.80 21 ASP G CA 1
ATOM 1600 C C . ASP D 1 21 ? -6.754 12.026 25.790 1.00 25.15 21 ASP G C 1
ATOM 1601 O O . ASP D 1 21 ? -5.809 12.784 26.030 1.00 23.81 21 ASP G O 1
ATOM 1606 N N . HIS D 1 22 ? -7.314 11.251 26.726 1.00 25.60 22 HIS G N 1
ATOM 1607 C CA . HIS D 1 22 ? -6.774 11.213 28.086 1.00 27.02 22 HIS G CA 1
ATOM 1608 C C . HIS D 1 22 ? -5.396 10.576 28.114 1.00 24.09 22 HIS G C 1
ATOM 1609 O O . HIS D 1 22 ? -4.510 11.036 28.841 1.00 28.79 22 HIS G O 1
ATOM 1616 N N . VAL D 1 23 ? -5.191 9.518 27.325 1.00 29.05 23 VAL G N 1
ATOM 1617 C CA . VAL D 1 23 ? -3.871 8.899 27.249 1.00 30.64 23 VAL G CA 1
ATOM 1618 C C . VAL D 1 23 ? -2.831 9.909 26.761 1.00 24.17 23 VAL G C 1
ATOM 1619 O O . VAL D 1 23 ? -1.820 10.167 27.430 1.00 27.30 23 VAL G O 1
ATOM 1623 N N . GLU D 1 24 ? -3.090 10.536 25.613 1.00 25.39 24 GLU G N 1
ATOM 1624 C CA . GLU D 1 24 ? -2.180 11.540 25.075 1.00 28.50 24 GLU G CA 1
ATOM 1625 C C . GLU D 1 24 ? -1.887 12.644 26.094 1.00 31.87 24 GLU G C 1
ATOM 1626 O O . GLU D 1 24 ? -0.731 13.030 26.306 1.00 23.81 24 GLU G O 1
ATOM 1632 N N . GLY D 1 25 ? -2.930 13.163 26.744 1.00 28.91 25 GLY G N 1
ATOM 1633 C CA . GLY D 1 25 ? -2.706 14.184 27.750 1.00 31.82 25 GLY G CA 1
ATOM 1634 C C . GLY D 1 25 ? -1.842 13.681 28.889 1.00 27.59 25 GLY G C 1
ATOM 1635 O O . GLY D 1 25 ? -0.936 14.380 29.351 1.00 32.04 25 GLY G O 1
ATOM 1636 N N . HIS D 1 26 ? -2.088 12.448 29.331 1.00 23.71 26 HIS G N 1
ATOM 1637 C CA . HIS D 1 26 ? -1.415 11.931 30.516 1.00 24.04 26 HIS G CA 1
ATOM 1638 C C . HIS D 1 26 ? 0.056 11.588 30.243 1.00 27.72 26 HIS G C 1
ATOM 1639 O O . HIS D 1 26 ? 0.934 11.926 31.047 1.00 24.02 26 HIS G O 1
ATOM 1654 N N . GLY D 1 28 ? 1.975 12.922 28.058 1.00 31.25 28 GLY G N 1
ATOM 1655 C CA . GLY D 1 28 ? 2.534 14.263 28.072 1.00 31.75 28 GLY G CA 1
ATOM 1656 C C . GLY D 1 28 ? 2.700 14.812 29.473 1.00 29.86 28 GLY G C 1
ATOM 1657 O O . GLY D 1 28 ? 3.740 15.376 29.802 1.00 29.54 28 GLY G O 1
ATOM 1658 N N . GLU D 1 29 ? 1.693 14.626 30.325 1.00 24.58 29 GLU G N 1
ATOM 1659 C CA . GLU D 1 29 ? 1.788 15.114 31.697 1.00 27.29 29 GLU G CA 1
ATOM 1660 C C . GLU D 1 29 ? 3.005 14.544 32.395 1.00 32.30 29 GLU G C 1
ATOM 1661 O O . GLU D 1 29 ? 3.777 15.278 33.027 1.00 26.69 29 GLU G O 1
ATOM 1667 N N . ILE D 1 30 ? 3.165 13.222 32.331 1.00 25.25 30 ILE G N 1
ATOM 1668 C CA . ILE D 1 30 ? 4.294 12.601 33.011 1.00 32.53 30 ILE G CA 1
ATOM 1669 C C . ILE D 1 30 ? 5.599 13.147 32.451 1.00 27.49 30 ILE G C 1
ATOM 1670 O O . ILE D 1 30 ? 6.503 13.528 33.200 1.00 30.37 30 ILE G O 1
ATOM 1675 N N . GLY D 1 31 ? 5.697 13.223 31.127 1.00 26.89 31 GLY G N 1
ATOM 1676 C CA . GLY D 1 31 ? 6.911 13.716 30.504 1.00 34.42 31 GLY G CA 1
ATOM 1677 C C . GLY D 1 31 ? 7.335 15.078 31.014 1.00 32.93 31 GLY G C 1
ATOM 1678 O O . GLY D 1 31 ? 8.514 15.307 31.272 1.00 30.75 31 GLY G O 1
ATOM 1679 N N . VAL D 1 32 ? 6.385 15.990 31.205 1.00 31.92 32 VAL G N 1
ATOM 1680 C CA . VAL D 1 32 ? 6.789 17.342 31.588 1.00 35.44 32 VAL G CA 1
ATOM 1681 C C . VAL D 1 32 ? 7.065 17.441 33.082 1.00 31.64 32 VAL G C 1
ATOM 1682 O O . VAL D 1 32 ? 8.061 18.036 33.493 1.00 34.61 32 VAL G O 1
ATOM 1686 N N . GLN D 1 33 ? 6.216 16.852 33.916 1.00 31.15 33 GLN G N 1
ATOM 1687 C CA . GLN D 1 33 ? 6.388 16.988 35.354 1.00 34.13 33 GLN G CA 1
ATOM 1688 C C . GLN D 1 33 ? 7.537 16.152 35.888 1.00 36.59 33 GLN G C 1
ATOM 1689 O O . GLN D 1 33 ? 8.025 16.416 36.988 1.00 43.34 33 GLN G O 1
ATOM 1695 N N . ARG D 1 34 ? 7.986 15.174 35.120 1.00 32.63 34 ARG G N 1
ATOM 1696 C CA . ARG D 1 34 ? 8.961 14.212 35.615 1.00 36.87 34 ARG G CA 1
ATOM 1697 C C . ARG D 1 34 ? 10.289 14.879 35.969 1.00 41.65 34 ARG G C 1
ATOM 1698 O O . ARG D 1 34 ? 10.878 14.598 37.023 1.00 29.40 34 ARG G O 1
ATOM 1706 N N . ASP D 1 35 ? 10.787 15.756 35.097 1.00 32.01 35 ASP G N 1
ATOM 1707 C CA . ASP D 1 35 ? 12.134 16.274 35.309 1.00 49.82 35 ASP G CA 1
ATOM 1708 C C . ASP D 1 35 ? 12.214 17.101 36.586 1.00 54.77 35 ASP G C 1
ATOM 1709 O O . ASP D 1 35 ? 13.275 17.161 37.221 1.00 53.59 35 ASP G O 1
ATOM 1714 N N . ALA D 1 36 ? 11.096 17.708 37.002 1.00 43.12 36 ALA G N 1
ATOM 1715 C CA . ALA D 1 36 ? 11.054 18.410 38.275 1.00 38.61 36 ALA G CA 1
ATOM 1716 C C . ALA D 1 36 ? 11.116 17.471 39.472 1.00 47.59 36 ALA G C 1
ATOM 1717 O O . ALA D 1 36 ? 11.343 17.943 40.593 1.00 54.62 36 ALA G O 1
ATOM 1719 N N . LEU D 1 37 ? 10.913 16.165 39.271 1.00 40.70 37 LEU G N 1
ATOM 1720 C CA . LEU D 1 37 ? 10.824 15.247 40.400 1.00 42.14 37 LEU G CA 1
ATOM 1721 C C . LEU D 1 37 ? 12.175 15.018 41.057 1.00 47.59 37 LEU G C 1
ATOM 1722 O O . LEU D 1 37 ? 12.227 14.715 42.252 1.00 59.23 37 LEU G O 1
ATOM 1727 N N . ALA D 1 38 ? 13.268 15.181 40.320 1.00 50.34 38 ALA G N 1
ATOM 1728 C CA . ALA D 1 38 ? 14.572 14.702 40.767 1.00 57.36 38 ALA G CA 1
ATOM 1729 C C . ALA D 1 38 ? 14.438 13.261 41.256 1.00 52.22 38 ALA G C 1
ATOM 1730 O O . ALA D 1 38 ? 14.652 12.940 42.425 1.00 47.11 38 ALA G O 1
ATOM 1732 N N . GLU D 1 39 ? 14.032 12.400 40.328 1.00 55.19 39 GLU G N 1
ATOM 1733 C CA . GLU D 1 39 ? 13.658 11.036 40.675 1.00 56.04 39 GLU G CA 1
ATOM 1734 C C . GLU D 1 39 ? 14.862 10.221 41.143 1.00 51.61 39 GLU G C 1
ATOM 1735 O O . GLU D 1 39 ? 15.949 10.270 40.558 1.00 44.98 39 GLU G O 1
ATOM 1741 N N . ASP D 1 40 ? 14.665 9.475 42.221 1.00 45.31 40 ASP G N 1
ATOM 1742 C CA . ASP D 1 40 ? 15.559 8.369 42.484 1.00 43.01 40 ASP G CA 1
ATOM 1743 C C . ASP D 1 40 ? 15.254 7.254 41.486 1.00 41.80 40 ASP G C 1
ATOM 1744 O O . ASP D 1 40 ? 14.250 7.290 40.769 1.00 35.81 40 ASP G O 1
ATOM 1749 N N . ALA D 1 41 ? 16.142 6.260 41.422 1.00 40.23 41 ALA G N 1
ATOM 1750 C CA . ALA D 1 41 ? 15.946 5.193 40.447 1.00 35.92 41 ALA G CA 1
ATOM 1751 C C . ALA D 1 41 ? 14.673 4.401 40.727 1.00 36.16 41 ALA G C 1
ATOM 1752 O O . ALA D 1 41 ? 14.003 3.963 39.789 1.00 32.32 41 ALA G O 1
ATOM 1754 N N . ARG D 1 42 ? 14.320 4.216 42.000 1.00 35.70 42 ARG G N 1
ATOM 1755 C CA . ARG D 1 42 ? 13.129 3.440 42.335 1.00 36.80 42 ARG G CA 1
ATOM 1756 C C . ARG D 1 42 ? 11.866 4.116 41.811 1.00 34.99 42 ARG G C 1
ATOM 1757 O O . ARG D 1 42 ? 11.092 3.503 41.067 1.00 34.00 42 ARG G O 1
ATOM 1765 N N . LEU D 1 43 ? 11.643 5.382 42.186 1.00 27.71 43 LEU G N 1
ATOM 1766 C CA . LEU D 1 43 ? 10.532 6.145 41.615 1.00 35.36 43 LEU G CA 1
ATOM 1767 C C . LEU D 1 43 ? 10.610 6.186 40.088 1.00 32.04 43 LEU G C 1
ATOM 1768 O O . LEU D 1 43 ? 9.598 6.007 39.395 1.00 26.74 43 LEU G O 1
ATOM 1773 N N . GLY D 1 44 ? 11.810 6.406 39.547 1.00 27.35 44 GLY G N 1
ATOM 1774 C CA . GLY D 1 44 ? 11.996 6.357 38.108 1.00 30.57 44 GLY G CA 1
ATOM 1775 C C . GLY D 1 44 ? 11.585 5.035 37.487 1.00 31.64 44 GLY G C 1
ATOM 1776 O O . GLY D 1 44 ? 11.138 4.995 36.336 1.00 39.83 44 GLY G O 1
ATOM 1777 N N . ALA D 1 45 ? 11.730 3.939 38.221 1.00 33.59 45 ALA G N 1
ATOM 1778 C CA . ALA D 1 45 ? 11.337 2.655 37.658 1.00 32.72 45 ALA G CA 1
ATOM 1779 C C . ALA D 1 45 ? 9.820 2.489 37.668 1.00 23.63 45 ALA G C 1
ATOM 1780 O O . ALA D 1 45 ? 9.246 1.937 36.725 1.00 32.98 45 ALA G O 1
ATOM 1782 N N . LEU D 1 46 ? 9.152 2.968 38.718 1.00 27.91 46 LEU G N 1
ATOM 1783 C CA . LEU D 1 46 ? 7.698 2.865 38.766 1.00 26.94 46 LEU G CA 1
ATOM 1784 C C . LEU D 1 46 ? 7.076 3.694 37.655 1.00 31.76 46 LEU G C 1
ATOM 1785 O O . LEU D 1 46 ? 6.121 3.259 37.002 1.00 28.98 46 LEU G O 1
ATOM 1790 N N . ILE D 1 47 ? 7.641 4.881 37.402 1.00 31.70 47 ILE G N 1
ATOM 1791 C CA . ILE D 1 47 ? 7.078 5.782 36.399 1.00 32.42 47 ILE G CA 1
ATOM 1792 C C . ILE D 1 47 ? 7.166 5.149 35.028 1.00 30.09 47 ILE G C 1
ATOM 1793 O O . ILE D 1 47 ? 6.169 5.052 34.309 1.00 27.15 47 ILE G O 1
ATOM 1798 N N . ASP D 1 48 ? 8.359 4.675 34.662 1.00 32.55 48 ASP G N 1
ATOM 1799 C CA . ASP D 1 48 ? 8.526 3.942 33.411 1.00 34.81 48 ASP G CA 1
ATOM 1800 C C . ASP D 1 48 ? 7.555 2.771 33.321 1.00 32.44 48 ASP G C 1
ATOM 1801 O O . ASP D 1 48 ? 7.010 2.488 32.249 1.00 28.60 48 ASP G O 1
ATOM 1806 N N . ARG D 1 49 ? 7.314 2.096 34.445 1.00 27.24 49 ARG G N 1
ATOM 1807 C CA . ARG D 1 49 ? 6.378 0.968 34.472 1.00 30.71 49 ARG G CA 1
ATOM 1808 C C . ARG D 1 49 ? 4.949 1.422 34.201 1.00 29.21 49 ARG G C 1
ATOM 1809 O O . ARG D 1 49 ? 4.245 0.808 33.392 1.00 27.78 49 ARG G O 1
ATOM 1817 N N . ALA D 1 50 ? 4.518 2.516 34.838 1.00 23.44 50 ALA G N 1
ATOM 1818 C CA . ALA D 1 50 ? 3.171 3.042 34.598 1.00 21.29 50 ALA G CA 1
ATOM 1819 C C . ALA D 1 50 ? 2.992 3.491 33.148 1.00 31.58 50 ALA G C 1
ATOM 1820 O O . ALA D 1 50 ? 1.959 3.213 32.524 1.00 29.67 50 ALA G O 1
ATOM 1822 N N . LEU D 1 51 ? 3.991 4.180 32.588 1.00 28.17 51 LEU G N 1
ATOM 1823 C CA . LEU D 1 51 ? 3.934 4.569 31.182 1.00 29.72 51 LEU G CA 1
ATOM 1824 C C . LEU D 1 51 ? 3.764 3.350 30.273 1.00 32.43 51 LEU G C 1
ATOM 1825 O O . LEU D 1 51 ? 2.860 3.313 29.427 1.00 32.66 51 LEU G O 1
ATOM 1830 N N . ALA D 1 52 ? 4.641 2.348 30.418 1.00 23.30 52 ALA G N 1
ATOM 1831 C CA . ALA D 1 52 ? 4.507 1.134 29.611 1.00 26.22 52 ALA G CA 1
ATOM 1832 C C . ALA D 1 52 ? 3.113 0.521 29.759 1.00 28.18 52 ALA G C 1
ATOM 1833 O O . ALA D 1 52 ? 2.479 0.152 28.761 1.00 30.22 52 ALA G O 1
ATOM 1835 N N . ASP D 1 53 ? 2.593 0.464 30.989 1.00 25.71 53 ASP G N 1
ATOM 1836 C CA . ASP D 1 53 ? 1.244 -0.066 31.193 1.00 28.19 53 ASP G CA 1
ATOM 1837 C C . ASP D 1 53 ? 0.189 0.788 30.492 1.00 24.58 53 ASP G C 1
ATOM 1838 O O . ASP D 1 53 ? -0.757 0.254 29.902 1.00 29.11 53 ASP G O 1
ATOM 1851 N N . ALA D 1 55 ? 0.706 2.503 27.806 1.00 22.02 55 ALA G N 1
ATOM 1852 C CA . ALA D 1 55 ? 0.872 2.237 26.379 1.00 25.54 55 ALA G CA 1
ATOM 1853 C C . ALA D 1 55 ? 0.182 0.940 25.954 1.00 30.14 55 ALA G C 1
ATOM 1854 O O . ALA D 1 55 ? -0.372 0.855 24.852 1.00 26.59 55 ALA G O 1
ATOM 1856 N N . VAL D 1 56 ? 0.225 -0.091 26.799 1.00 32.14 56 VAL G N 1
ATOM 1857 C CA . VAL D 1 56 ? -0.538 -1.300 26.507 1.00 24.35 56 VAL G CA 1
ATOM 1858 C C . VAL D 1 56 ? -2.027 -0.986 26.507 1.00 22.68 56 VAL G C 1
ATOM 1859 O O . VAL D 1 56 ? -2.783 -1.461 25.649 1.00 28.22 56 VAL G O 1
ATOM 1863 N N . ALA D 1 57 ? -2.460 -0.143 27.440 1.00 27.67 57 ALA G N 1
ATOM 1864 C CA . ALA D 1 57 ? -3.873 0.191 27.537 1.00 28.62 57 ALA G CA 1
ATOM 1865 C C . ALA D 1 57 ? -4.351 0.922 26.294 1.00 30.14 57 ALA G C 1
ATOM 1866 O O . ALA D 1 57 ? -5.415 0.600 25.749 1.00 27.58 57 ALA G O 1
ATOM 1868 N N . ARG D 1 58 ? -3.565 1.894 25.819 1.00 30.36 58 ARG G N 1
ATOM 1869 C CA . ARG D 1 58 ? -3.936 2.612 24.606 1.00 28.17 58 ARG G CA 1
ATOM 1870 C C . ARG D 1 58 ? -4.146 1.646 23.447 1.00 26.33 58 ARG G C 1
ATOM 1871 O O . ARG D 1 58 ? -5.129 1.762 22.699 1.00 29.89 58 ARG G O 1
ATOM 1879 N N . ALA D 1 59 ? -3.237 0.677 23.286 1.00 26.73 59 ALA G N 1
ATOM 1880 C CA . ALA D 1 59 ? -3.396 -0.292 22.202 1.00 29.25 59 ALA G CA 1
ATOM 1881 C C . ALA D 1 59 ? -4.619 -1.186 22.409 1.00 27.07 59 ALA G C 1
ATOM 1882 O O . ALA D 1 59 ? -5.255 -1.595 21.431 1.00 28.92 59 ALA G O 1
ATOM 1884 N N . SER D 1 60 ? -4.976 -1.501 23.651 1.00 24.55 60 SER G N 1
ATOM 1885 C CA . SER D 1 60 ? -6.195 -2.284 23.859 1.00 28.12 60 SER G CA 1
ATOM 1886 C C . SER D 1 60 ? -7.458 -1.443 23.742 1.00 25.99 60 SER G C 1
ATOM 1887 O O . SER D 1 60 ? -8.544 -1.993 23.524 1.00 29.94 60 SER G O 1
ATOM 1890 N N . LEU D 1 61 ? -7.341 -0.127 23.874 1.00 28.88 61 LEU G N 1
ATOM 1891 C CA . LEU D 1 61 ? -8.488 0.729 23.624 1.00 31.58 61 LEU G CA 1
ATOM 1892 C C . LEU D 1 61 ? -8.681 0.951 22.134 1.00 30.67 61 LEU G C 1
ATOM 1893 O O . LEU D 1 61 ? -9.817 0.971 21.652 1.00 28.38 61 LEU G O 1
ATOM 1898 N N . ASN D 1 62 ? -7.578 1.147 21.407 1.00 21.62 62 ASN G N 1
ATOM 1899 C CA . ASN D 1 62 ? -7.621 1.224 19.951 1.00 28.89 62 ASN G CA 1
ATOM 1900 C C . ASN D 1 62 ? -8.286 -0.004 19.350 1.00 29.77 62 ASN G C 1
ATOM 1901 O O . ASN D 1 62 ? -9.140 0.108 18.465 1.00 29.19 62 ASN G O 1
ATOM 1906 N N . ALA D 1 63 ? -7.891 -1.189 19.826 1.00 25.34 63 ALA G N 1
ATOM 1907 C CA . ALA D 1 63 ? -8.453 -2.445 19.340 1.00 27.56 63 ALA G CA 1
ATOM 1908 C C . ALA D 1 63 ? -9.963 -2.513 19.536 1.00 30.24 63 ALA G C 1
ATOM 1909 O O . ALA D 1 63 ? -10.659 -3.152 18.741 1.00 34.44 63 ALA G O 1
ATOM 1911 N N . VAL D 1 64 ? -10.494 -1.885 20.585 1.00 27.20 64 VAL G N 1
ATOM 1912 C CA . VAL D 1 64 ? -11.950 -1.817 20.692 1.00 23.16 64 VAL G CA 1
ATOM 1913 C C . VAL D 1 64 ? -12.491 -0.842 19.664 1.00 33.99 64 VAL G C 1
ATOM 1914 O O . VAL D 1 64 ? -13.502 -1.105 18.997 1.00 31.55 64 VAL G O 1
ATOM 1918 N N . LEU D 1 65 ? -11.820 0.298 19.511 1.00 25.96 65 LEU G N 1
ATOM 1919 C CA . LEU D 1 65 ? -12.324 1.298 18.593 1.00 30.22 65 LEU G CA 1
ATOM 1920 C C . LEU D 1 65 ? -12.222 0.822 17.150 1.00 27.47 65 LEU G C 1
ATOM 1921 O O . LEU D 1 65 ? -13.090 1.145 16.336 1.00 37.56 65 LEU G O 1
ATOM 1926 N N . ARG D 1 66 ? -11.182 0.058 16.815 1.00 24.08 66 ARG G N 1
ATOM 1927 C CA . ARG D 1 66 ? -11.094 -0.523 15.477 1.00 32.73 66 ARG G CA 1
ATOM 1928 C C . ARG D 1 66 ? -12.293 -1.415 15.194 1.00 33.46 66 ARG G C 1
ATOM 1929 O O . ARG D 1 66 ? -12.815 -1.445 14.076 1.00 34.84 66 ARG G O 1
ATOM 1937 N N . ASP D 1 67 ? -12.744 -2.152 16.199 1.00 36.20 67 ASP G N 1
ATOM 1938 C CA . ASP D 1 67 ? -13.745 -3.180 15.953 1.00 37.76 67 ASP G CA 1
ATOM 1939 C C . ASP D 1 67 ? -15.156 -2.617 15.982 1.00 39.00 67 ASP G C 1
ATOM 1940 O O . ASP D 1 67 ? -16.039 -3.148 15.301 1.00 43.48 67 ASP G O 1
ATOM 1945 N N . LEU D 1 68 ? -15.364 -1.563 16.772 1.00 33.94 68 LEU G N 1
ATOM 1946 C CA . LEU D 1 68 ? -16.540 -0.699 16.793 1.00 28.17 68 LEU G CA 1
ATOM 1947 C C . LEU D 1 68 ? -16.545 0.081 18.091 1.00 34.21 68 LEU G C 1
ATOM 1948 O O . LEU D 1 68 ? -17.608 0.499 18.566 1.00 45.24 68 LEU G O 1
ATOM 1952 N N . SER E 1 4 ? -27.427 23.255 -0.936 1.00 46.67 4 SER A N 1
ATOM 1953 C CA . SER E 1 4 ? -27.961 22.095 -1.659 1.00 52.78 4 SER A CA 1
ATOM 1954 C C . SER E 1 4 ? -27.193 20.825 -1.310 1.00 46.98 4 SER A C 1
ATOM 1955 O O . SER E 1 4 ? -25.971 20.767 -1.466 1.00 43.43 4 SER A O 1
ATOM 1957 N N . PRO E 1 5 ? -27.903 19.810 -0.819 1.00 47.67 5 PRO A N 1
ATOM 1958 C CA . PRO E 1 5 ? -27.237 18.523 -0.563 1.00 44.56 5 PRO A CA 1
ATOM 1959 C C . PRO E 1 5 ? -26.480 18.001 -1.770 1.00 44.18 5 PRO A C 1
ATOM 1960 O O . PRO E 1 5 ? -25.385 17.449 -1.606 1.00 43.64 5 PRO A O 1
ATOM 1964 N N . GLU E 1 6 ? -27.020 18.188 -2.981 1.00 39.61 6 GLU A N 1
ATOM 1965 C CA . GLU E 1 6 ? -26.311 17.778 -4.191 1.00 43.35 6 GLU A CA 1
ATOM 1966 C C . GLU E 1 6 ? -24.934 18.429 -4.266 1.00 40.03 6 GLU A C 1
ATOM 1967 O O . GLU E 1 6 ? -23.912 17.742 -4.369 1.00 36.15 6 GLU A O 1
ATOM 1969 N N . ARG E 1 7 ? -24.891 19.759 -4.199 1.00 40.58 7 ARG A N 1
ATOM 1970 C CA . ARG E 1 7 ? -23.616 20.464 -4.227 1.00 39.15 7 ARG A CA 1
ATOM 1971 C C . ARG E 1 7 ? -22.701 20.014 -3.088 1.00 37.49 7 ARG A C 1
ATOM 1972 O O . ARG E 1 7 ? -21.504 19.790 -3.295 1.00 36.26 7 ARG A O 1
ATOM 1974 N N . GLY E 1 8 ? -23.245 19.877 -1.877 1.00 34.13 8 GLY A N 1
ATOM 1975 C CA . GLY E 1 8 ? -22.409 19.503 -0.747 1.00 48.22 8 GLY A CA 1
ATOM 1976 C C . GLY E 1 8 ? -21.740 18.151 -0.933 1.00 40.39 8 GLY A C 1
ATOM 1977 O O . GLY E 1 8 ? -20.557 17.979 -0.612 1.00 32.64 8 GLY A O 1
ATOM 1978 N N . ARG E 1 9 ? -22.482 17.179 -1.471 1.00 37.51 9 ARG A N 1
ATOM 1979 C CA . ARG E 1 9 ? -21.938 15.831 -1.637 1.00 35.68 9 ARG A CA 1
ATOM 1980 C C . ARG E 1 9 ? -20.928 15.776 -2.780 1.00 36.40 9 ARG A C 1
ATOM 1981 O O . ARG E 1 9 ? -19.910 15.080 -2.684 1.00 30.08 9 ARG A O 1
ATOM 1989 N N . LYS E 1 10 ? -21.187 16.499 -3.872 1.00 36.67 10 LYS A N 1
ATOM 1990 C CA . LYS E 1 10 ? -20.186 16.598 -4.927 1.00 32.91 10 LYS A CA 1
ATOM 1991 C C . LYS E 1 10 ? -18.933 17.278 -4.405 1.00 36.17 10 LYS A C 1
ATOM 1992 O O . LYS E 1 10 ? -17.816 16.786 -4.601 1.00 29.72 10 LYS A O 1
ATOM 1994 N N . ARG E 1 11 ? -19.110 18.413 -3.726 1.00 30.56 11 ARG A N 1
ATOM 1995 C CA . ARG E 1 11 ? -17.975 19.148 -3.185 1.00 34.87 11 ARG A CA 1
ATOM 1996 C C . ARG E 1 11 ? -17.125 18.270 -2.265 1.00 33.56 11 ARG A C 1
ATOM 1997 O O . ARG E 1 11 ? -15.901 18.198 -2.415 1.00 28.44 11 ARG A O 1
ATOM 2005 N N . LEU E 1 12 ? -17.759 17.594 -1.304 1.00 28.30 12 LEU A N 1
ATOM 2006 C CA . LEU E 1 12 ? -17.007 16.744 -0.393 1.00 27.78 12 LEU A CA 1
ATOM 2007 C C . LEU E 1 12 ? -16.351 15.588 -1.137 1.00 30.18 12 LEU A C 1
ATOM 2008 O O . LEU E 1 12 ? -15.231 15.185 -0.801 1.00 27.63 12 LEU A O 1
ATOM 2013 N N . GLY E 1 13 ? -17.031 15.052 -2.157 1.00 31.01 13 GLY A N 1
ATOM 2014 C CA . GLY E 1 13 ? -16.446 13.979 -2.951 1.00 32.37 13 GLY A CA 1
ATOM 2015 C C . GLY E 1 13 ? -15.146 14.389 -3.622 1.00 31.50 13 GLY A C 1
ATOM 2016 O O . GLY E 1 13 ? -14.165 13.645 -3.607 1.00 28.88 13 GLY A O 1
ATOM 2017 N N . ILE E 1 14 ? -15.120 15.590 -4.208 1.00 33.64 14 ILE A N 1
ATOM 2018 C CA . ILE E 1 14 ? -13.884 16.127 -4.773 1.00 32.79 14 ILE A CA 1
ATOM 2019 C C . ILE E 1 14 ? -12.811 16.251 -3.695 1.00 29.13 14 ILE A C 1
ATOM 2020 O O . ILE E 1 14 ? -11.650 15.884 -3.903 1.00 28.19 14 ILE A O 1
ATOM 2025 N N . TYR E 1 15 ? -13.184 16.773 -2.525 1.00 26.48 15 TYR A N 1
ATOM 2026 C CA . TYR E 1 15 ? -12.218 16.905 -1.444 1.00 26.75 15 TYR A CA 1
ATOM 2027 C C . TYR E 1 15 ? -11.645 15.554 -1.054 1.00 27.95 15 TYR A C 1
ATOM 2028 O O . TYR E 1 15 ? -10.428 15.405 -0.910 1.00 24.84 15 TYR A O 1
ATOM 2037 N N . LEU E 1 16 ? -12.515 14.555 -0.878 1.00 31.17 16 LEU A N 1
ATOM 2038 C CA . LEU E 1 16 ? -12.081 13.225 -0.448 1.00 30.02 16 LEU A CA 1
ATOM 2039 C C . LEU E 1 16 ? -11.083 12.621 -1.427 1.00 28.46 16 LEU A C 1
ATOM 2040 O O . LEU E 1 16 ? -10.106 11.988 -1.010 1.00 31.16 16 LEU A O 1
ATOM 2045 N N . ALA E 1 17 ? -11.317 12.800 -2.730 1.00 27.69 17 ALA A N 1
ATOM 2046 C CA . ALA E 1 17 ? -10.443 12.197 -3.726 1.00 28.01 17 ALA A CA 1
ATOM 2047 C C . ALA E 1 17 ? -9.086 12.886 -3.747 1.00 28.15 17 ALA A C 1
ATOM 2048 O O . ALA E 1 17 ? -8.055 12.225 -3.919 1.00 27.08 17 ALA A O 1
ATOM 2050 N N . HIS E 1 18 ? -9.075 14.213 -3.588 1.00 27.74 18 HIS A N 1
ATOM 2051 C CA . HIS E 1 18 ? -7.823 14.949 -3.446 1.00 29.49 18 HIS A CA 1
ATOM 2052 C C . HIS E 1 18 ? -7.077 14.513 -2.197 1.00 23.13 18 HIS A C 1
ATOM 2053 O O . HIS E 1 18 ? -5.861 14.301 -2.223 1.00 28.49 18 HIS A O 1
ATOM 2060 N N . PHE E 1 19 ? -7.789 14.439 -1.080 1.00 19.93 19 PHE A N 1
ATOM 2061 C CA . PHE E 1 19 ? -7.164 14.089 0.190 1.00 26.01 19 PHE A CA 1
ATOM 2062 C C . PHE E 1 19 ? -6.587 12.679 0.146 1.00 25.67 19 PHE A C 1
ATOM 2063 O O . PHE E 1 19 ? -5.432 12.451 0.531 1.00 26.98 19 PHE A O 1
ATOM 2071 N N . LEU E 1 20 ? -7.365 11.721 -0.349 1.00 23.78 20 LEU A N 1
ATOM 2072 C CA . LEU E 1 20 ? -6.859 10.352 -0.411 1.00 24.23 20 LEU A CA 1
ATOM 2073 C C . LEU E 1 20 ? -5.584 10.284 -1.247 1.00 27.99 20 LEU A C 1
ATOM 2074 O O . LEU E 1 20 ? -4.611 9.633 -0.853 1.00 27.23 20 LEU A O 1
ATOM 2079 N N . ASP E 1 21 ? -5.534 11.011 -2.360 1.00 25.42 21 ASP A N 1
ATOM 2080 C CA . ASP E 1 21 ? -4.321 10.978 -3.168 1.00 26.58 21 ASP A CA 1
ATOM 2081 C C . ASP E 1 21 ? -3.149 11.609 -2.434 1.00 28.02 21 ASP A C 1
ATOM 2082 O O . ASP E 1 21 ? -2.034 11.079 -2.446 1.00 23.51 21 ASP A O 1
ATOM 2087 N N . HIS E 1 22 ? -3.397 12.726 -1.764 1.00 29.25 22 HIS A N 1
ATOM 2088 C CA . HIS E 1 22 ? -2.339 13.454 -1.083 1.00 31.92 22 HIS A CA 1
ATOM 2089 C C . HIS E 1 22 ? -1.754 12.641 0.073 1.00 23.89 22 HIS A C 1
ATOM 2090 O O . HIS E 1 22 ? -0.528 12.534 0.210 1.00 24.01 22 HIS A O 1
ATOM 2097 N N . VAL E 1 23 ? -2.603 12.091 0.941 1.00 17.52 23 VAL A N 1
ATOM 2098 C CA . VAL E 1 23 ? -2.053 11.376 2.092 1.00 22.12 23 VAL A CA 1
ATOM 2099 C C . VAL E 1 23 ? -1.401 10.057 1.684 1.00 28.09 23 VAL A C 1
ATOM 2100 O O . VAL E 1 23 ? -0.494 9.569 2.379 1.00 23.54 23 VAL A O 1
ATOM 2104 N N . GLU E 1 24 ? -1.837 9.461 0.568 1.00 24.23 24 GLU A N 1
ATOM 2105 C CA . GLU E 1 24 ? -1.205 8.232 0.095 1.00 26.95 24 GLU A CA 1
ATOM 2106 C C . GLU E 1 24 ? 0.236 8.475 -0.348 1.00 29.36 24 GLU A C 1
ATOM 2107 O O . GLU E 1 24 ? 1.097 7.607 -0.161 1.00 24.40 24 GLU A O 1
ATOM 2113 N N . GLY E 1 25 ? 0.517 9.641 -0.950 1.00 20.53 25 GLY A N 1
ATOM 2114 C CA . GLY E 1 25 ? 1.902 10.000 -1.219 1.00 26.43 25 GLY A CA 1
ATOM 2115 C C . GLY E 1 25 ? 2.727 10.128 0.052 1.00 30.39 25 GLY A C 1
ATOM 2116 O O . GLY E 1 25 ? 3.893 9.729 0.086 1.00 28.33 25 GLY A O 1
ATOM 2117 N N . HIS E 1 26 ? 2.124 10.665 1.126 1.00 27.96 26 HIS A N 1
ATOM 2118 C CA . HIS E 1 26 ? 2.829 10.791 2.403 1.00 22.61 26 HIS A CA 1
ATOM 2119 C C . HIS E 1 26 ? 3.068 9.430 3.045 1.00 28.73 26 HIS A C 1
ATOM 2120 O O . HIS E 1 26 ? 4.146 9.176 3.606 1.00 24.37 26 HIS A O 1
ATOM 2135 N N . GLY E 1 28 ? 3.501 6.724 1.514 1.00 26.13 28 GLY A N 1
ATOM 2136 C CA . GLY E 1 28 ? 4.600 6.139 0.755 1.00 27.75 28 GLY A CA 1
ATOM 2137 C C . GLY E 1 28 ? 5.963 6.657 1.204 1.00 32.56 28 GLY A C 1
ATOM 2138 O O . GLY E 1 28 ? 6.881 5.871 1.467 1.00 25.46 28 GLY A O 1
ATOM 2139 N N . GLU E 1 29 ? 6.089 7.991 1.289 1.00 24.05 29 GLU A N 1
ATOM 2140 C CA . GLU E 1 29 ? 7.305 8.632 1.798 1.00 27.50 29 GLU A CA 1
ATOM 2141 C C . GLU E 1 29 ? 7.640 8.154 3.196 1.00 25.19 29 GLU A C 1
ATOM 2142 O O . GLU E 1 29 ? 8.813 7.926 3.530 1.00 26.27 29 GLU A O 1
ATOM 2148 N N . ILE E 1 30 ? 6.639 8.083 4.068 1.00 21.56 30 ILE A N 1
ATOM 2149 C CA . ILE E 1 30 ? 6.940 7.762 5.452 1.00 24.42 30 ILE A CA 1
ATOM 2150 C C . ILE E 1 30 ? 7.370 6.306 5.578 1.00 27.16 30 ILE A C 1
ATOM 2151 O O . ILE E 1 30 ? 8.326 5.991 6.299 1.00 29.33 30 ILE A O 1
ATOM 2156 N N . GLY E 1 31 ? 6.706 5.404 4.846 1.00 27.91 31 GLY A N 1
ATOM 2157 C CA . GLY E 1 31 ? 7.103 4.002 4.884 1.00 23.60 31 GLY A CA 1
ATOM 2158 C C . GLY E 1 31 ? 8.534 3.778 4.411 1.00 20.54 31 GLY A C 1
ATOM 2159 O O . GLY E 1 31 ? 9.275 2.995 4.995 1.00 20.25 31 GLY A O 1
ATOM 2160 N N . VAL E 1 32 ? 8.942 4.467 3.350 1.00 28.14 32 VAL A N 1
ATOM 2161 C CA . VAL E 1 32 ? 10.287 4.278 2.808 1.00 28.88 32 VAL A CA 1
ATOM 2162 C C . VAL E 1 32 ? 11.347 4.759 3.804 1.00 30.78 32 VAL A C 1
ATOM 2163 O O . VAL E 1 32 ? 12.319 4.046 4.080 1.00 31.83 32 VAL A O 1
ATOM 2167 N N . GLN E 1 33 ? 11.160 5.964 4.378 1.00 24.62 33 GLN A N 1
ATOM 2168 C CA . GLN E 1 33 ? 12.020 6.398 5.481 1.00 29.20 33 GLN A CA 1
ATOM 2169 C C . GLN E 1 33 ? 11.978 5.412 6.639 1.00 29.89 33 GLN A C 1
ATOM 2170 O O . GLN E 1 33 ? 13.008 5.125 7.257 1.00 24.91 33 GLN A O 1
ATOM 2176 N N . ARG E 1 34 ? 10.798 4.878 6.953 1.00 24.34 34 ARG A N 1
ATOM 2177 C CA . ARG E 1 34 ? 10.735 3.931 8.053 1.00 26.21 34 ARG A CA 1
ATOM 2178 C C . ARG E 1 34 ? 11.541 2.681 7.730 1.00 27.82 34 ARG A C 1
ATOM 2179 O O . ARG E 1 34 ? 12.132 2.067 8.623 1.00 29.08 34 ARG A O 1
ATOM 2187 N N . ASP E 1 35 ? 11.538 2.266 6.463 1.00 24.66 35 ASP A N 1
ATOM 2188 C CA . ASP E 1 35 ? 12.280 1.075 6.071 1.00 32.52 35 ASP A CA 1
ATOM 2189 C C . ASP E 1 35 ? 13.783 1.258 6.233 1.00 32.68 35 ASP A C 1
ATOM 2190 O O . ASP E 1 35 ? 14.514 0.275 6.388 1.00 29.83 35 ASP A O 1
ATOM 2195 N N . ALA E 1 36 ? 14.258 2.502 6.181 1.00 27.22 36 ALA A N 1
ATOM 2196 C CA . ALA E 1 36 ? 15.672 2.805 6.349 1.00 28.21 36 ALA A CA 1
ATOM 2197 C C . ALA E 1 36 ? 16.121 2.706 7.800 1.00 30.96 36 ALA A C 1
ATOM 2198 O O . ALA E 1 36 ? 17.329 2.775 8.059 1.00 27.74 36 ALA A O 1
ATOM 2200 N N . LEU E 1 37 ? 15.186 2.586 8.745 1.00 31.84 37 LEU A N 1
ATOM 2201 C CA . LEU E 1 37 ? 15.554 2.458 10.150 1.00 35.48 37 LEU A CA 1
ATOM 2202 C C . LEU E 1 37 ? 16.318 1.155 10.389 1.00 36.81 37 LEU A C 1
ATOM 2203 O O . LEU E 1 37 ? 16.289 0.230 9.578 1.00 29.52 37 LEU A O 1
A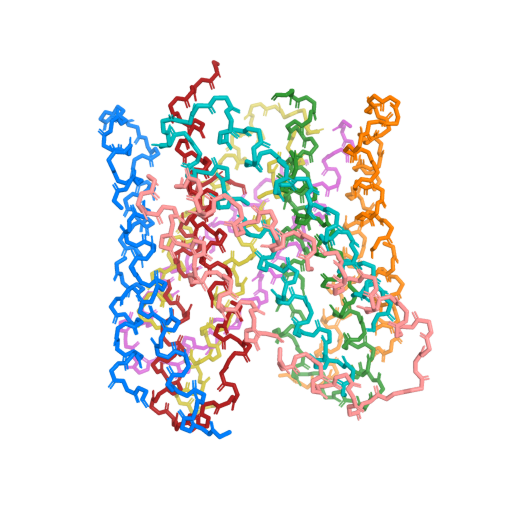TOM 2208 N N . ALA E 1 38 ? 17.030 1.097 11.512 1.00 33.02 38 ALA A N 1
ATOM 2209 C CA . ALA E 1 38 ? 17.694 -0.145 11.885 1.00 40.47 38 ALA A CA 1
ATOM 2210 C C . ALA E 1 38 ? 16.662 -1.254 12.074 1.00 44.56 38 ALA A C 1
ATOM 2211 O O . ALA E 1 38 ? 15.506 -1.004 12.433 1.00 40.71 38 ALA A O 1
ATOM 2213 N N . GLU E 1 39 ? 17.076 -2.496 11.805 1.00 42.15 39 GLU A N 1
ATOM 2214 C CA . GLU E 1 39 ? 16.116 -3.595 11.863 1.00 46.79 39 GLU A CA 1
ATOM 2215 C C . GLU E 1 39 ? 15.534 -3.775 13.256 1.00 45.83 39 GLU A C 1
ATOM 2216 O O . GLU E 1 39 ? 14.422 -4.294 13.393 1.00 47.90 39 GLU A O 1
ATOM 2219 N N . ASP E 1 40 ? 16.245 -3.338 14.292 1.00 45.44 40 ASP A N 1
ATOM 2220 C CA . ASP E 1 40 ? 15.773 -3.440 15.668 1.00 50.56 40 ASP A CA 1
ATOM 2221 C C . ASP E 1 40 ? 15.351 -2.083 16.236 1.00 52.72 40 ASP A C 1
ATOM 2222 O O . ASP E 1 40 ? 15.492 -1.837 17.436 1.00 50.37 40 ASP A O 1
ATOM 2227 N N . ALA E 1 41 ? 14.841 -1.189 15.391 1.00 45.62 41 ALA A N 1
ATOM 2228 C CA . ALA E 1 41 ? 14.382 0.121 15.840 1.00 43.47 41 ALA A CA 1
ATOM 2229 C C . ALA E 1 41 ? 12.918 0.004 16.247 1.00 43.44 41 ALA A C 1
ATOM 2230 O O . ALA E 1 41 ? 12.049 -0.243 15.403 1.00 47.97 41 ALA A O 1
ATOM 2232 N N . ARG E 1 42 ? 12.644 0.169 17.543 1.00 35.40 42 ARG A N 1
ATOM 2233 C CA . ARG E 1 42 ? 11.271 0.054 18.017 1.00 38.09 42 ARG A CA 1
ATOM 2234 C C . ARG E 1 42 ? 10.373 1.096 17.370 1.00 41.05 42 ARG A C 1
ATOM 2235 O O . ARG E 1 42 ? 9.165 0.864 17.229 1.00 32.76 42 ARG A O 1
ATOM 2237 N N . LEU E 1 43 ? 10.939 2.249 16.980 1.00 37.77 43 LEU A N 1
ATOM 2238 C CA . LEU E 1 43 ? 10.163 3.235 16.240 1.00 30.01 43 LEU A CA 1
ATOM 2239 C C . LEU E 1 43 ? 9.518 2.611 15.011 1.00 28.71 43 LEU A C 1
ATOM 2240 O O . LEU E 1 43 ? 8.428 3.024 14.613 1.00 25.20 43 LEU A O 1
ATOM 2245 N N . GLY E 1 44 ? 10.156 1.585 14.430 1.00 33.05 44 GLY A N 1
ATOM 2246 C CA . GLY E 1 44 ? 9.615 0.952 13.230 1.00 23.79 44 GLY A CA 1
ATOM 2247 C C . GLY E 1 44 ? 8.265 0.302 13.460 1.00 26.24 44 GLY A C 1
ATOM 2248 O O . GLY E 1 44 ? 7.339 0.459 12.661 1.00 25.58 44 GLY A O 1
ATOM 2249 N N . ALA E 1 45 ? 8.138 -0.444 14.556 1.00 31.51 45 ALA A N 1
ATOM 2250 C CA . ALA E 1 45 ? 6.887 -1.139 14.843 1.00 28.24 45 ALA A CA 1
ATOM 2251 C C . ALA E 1 45 ? 5.761 -0.169 15.161 1.00 33.24 45 ALA A C 1
ATOM 2252 O O . ALA E 1 45 ? 4.604 -0.436 14.819 1.00 30.39 45 ALA A O 1
ATOM 2254 N N . LEU E 1 46 ? 6.070 0.950 15.827 1.00 31.38 46 LEU A N 1
ATOM 2255 C CA . LEU E 1 46 ? 5.044 1.960 16.057 1.00 31.06 46 LEU A CA 1
ATOM 2256 C C . LEU E 1 46 ? 4.589 2.586 14.745 1.00 28.86 46 LEU A C 1
ATOM 2257 O O . LEU E 1 46 ? 3.392 2.840 14.558 1.00 24.62 46 LEU A O 1
ATOM 2262 N N . ILE E 1 47 ? 5.521 2.840 13.822 1.00 18.87 47 ILE A N 1
ATOM 2263 C CA . ILE E 1 47 ? 5.124 3.421 12.544 1.00 23.04 47 ILE A CA 1
ATOM 2264 C C . ILE E 1 47 ? 4.307 2.420 11.729 1.00 27.16 47 ILE A C 1
ATOM 2265 O O . ILE E 1 47 ? 3.343 2.795 11.049 1.00 27.10 47 ILE A O 1
ATOM 2270 N N . ASP E 1 48 ? 4.661 1.133 11.782 1.00 28.47 48 ASP A N 1
ATOM 2271 C CA . ASP E 1 48 ? 3.882 0.142 11.044 1.00 23.17 48 ASP A CA 1
ATOM 2272 C C . ASP E 1 48 ? 2.442 0.076 11.553 1.00 25.52 48 ASP A C 1
ATOM 2273 O O . ASP E 1 48 ? 1.509 -0.067 10.760 1.00 29.36 48 ASP A O 1
ATOM 2278 N N . ARG E 1 49 ? 2.241 0.194 12.865 1.00 28.76 49 ARG A N 1
ATOM 2279 C CA . ARG E 1 49 ? 0.879 0.242 13.401 1.00 30.55 49 ARG A CA 1
ATOM 2280 C C . ARG E 1 49 ? 0.122 1.459 12.889 1.00 29.23 49 ARG A C 1
ATOM 2281 O O . ARG E 1 49 ? -1.070 1.367 12.569 1.00 24.41 49 ARG A O 1
ATOM 2289 N N . ALA E 1 50 ? 0.781 2.619 12.839 1.00 26.11 50 ALA A N 1
ATOM 2290 C CA . ALA E 1 50 ? 0.083 3.822 12.395 1.00 23.54 50 ALA A CA 1
ATOM 2291 C C . ALA E 1 50 ? -0.294 3.729 10.922 1.00 27.05 50 ALA A C 1
ATOM 2292 O O . ALA E 1 50 ? -1.422 4.049 10.541 1.00 25.51 50 ALA A O 1
ATOM 2294 N N . LEU E 1 51 ? 0.643 3.293 10.083 1.00 16.98 51 LEU A N 1
ATOM 2295 C CA . LEU E 1 51 ? 0.404 3.210 8.648 1.00 20.32 51 LEU A CA 1
ATOM 2296 C C . LEU E 1 51 ? -0.708 2.230 8.323 1.00 21.05 51 LEU A C 1
ATOM 2297 O O . LEU E 1 51 ? -1.503 2.474 7.408 1.00 21.81 51 LEU A O 1
ATOM 2302 N N . ALA E 1 52 ? -0.764 1.103 9.044 1.00 23.88 52 ALA A N 1
ATOM 2303 C CA . ALA E 1 52 ? -1.860 0.152 8.862 1.00 26.10 52 ALA A CA 1
ATOM 2304 C C . ALA E 1 52 ? -3.188 0.741 9.321 1.00 26.90 52 ALA A C 1
ATOM 2305 O O . ALA E 1 52 ? -4.221 0.528 8.675 1.00 25.18 52 ALA A O 1
ATOM 2307 N N . ASP E 1 53 ? -3.193 1.470 10.443 1.00 25.62 53 ASP A N 1
ATOM 2308 C CA . ASP E 1 53 ? -4.420 2.160 10.827 1.00 21.97 53 ASP A CA 1
ATOM 2309 C C . ASP E 1 53 ? -4.845 3.137 9.744 1.00 26.26 53 ASP A C 1
ATOM 2310 O O . ASP E 1 53 ? -6.043 3.344 9.528 1.00 28.75 53 ASP A O 1
ATOM 2323 N N . ALA E 1 55 ? -4.312 2.582 6.512 1.00 25.51 55 ALA A N 1
ATOM 2324 C CA . ALA E 1 55 ? -4.918 1.740 5.484 1.00 26.47 55 ALA A CA 1
ATOM 2325 C C . ALA E 1 55 ? -6.378 1.445 5.807 1.00 22.58 55 ALA A C 1
ATOM 2326 O O . ALA E 1 55 ? -7.235 1.477 4.918 1.00 28.55 55 ALA A O 1
ATOM 2328 N N . VAL E 1 56 ? -6.679 1.148 7.072 1.00 21.68 56 VAL A N 1
ATOM 2329 C CA . VAL E 1 56 ? -8.071 0.957 7.478 1.00 25.43 56 VAL A CA 1
ATOM 2330 C C . VAL E 1 56 ? -8.876 2.239 7.245 1.00 27.09 56 VAL A C 1
ATOM 2331 O O . VAL E 1 56 ? -10.001 2.203 6.731 1.00 26.68 56 VAL A O 1
ATOM 2335 N N . ALA E 1 57 ? -8.307 3.386 7.623 1.00 27.54 57 ALA A N 1
ATOM 2336 C CA . ALA E 1 57 ? -8.983 4.663 7.390 1.00 24.41 57 ALA A CA 1
ATOM 2337 C C . ALA E 1 57 ? -9.313 4.845 5.916 1.00 29.91 57 ALA A C 1
ATOM 2338 O O . ALA E 1 57 ? -10.446 5.183 5.567 1.00 23.81 57 ALA A O 1
ATOM 2340 N N . ARG E 1 58 ? -8.338 4.595 5.031 1.00 20.63 58 ARG A N 1
ATOM 2341 C CA . ARG E 1 58 ? -8.552 4.840 3.605 1.00 24.44 58 ARG A CA 1
ATOM 2342 C C . ARG E 1 58 ? -9.695 4.003 3.042 1.00 30.58 58 ARG A C 1
ATOM 2343 O O . ARG E 1 58 ? -10.464 4.481 2.201 1.00 23.70 58 ARG A O 1
ATOM 2351 N N . ALA E 1 59 ? -9.786 2.734 3.448 1.00 25.70 59 ALA A N 1
ATOM 2352 C CA . ALA E 1 59 ? -10.878 1.897 2.980 1.00 23.00 59 ALA A CA 1
ATOM 2353 C C . ALA E 1 59 ? -12.220 2.409 3.494 1.00 28.17 59 ALA A C 1
ATOM 2354 O O . ALA E 1 59 ? -13.223 2.360 2.778 1.00 26.78 59 ALA A O 1
ATOM 2356 N N . SER E 1 60 ? -12.263 2.896 4.737 1.00 24.66 60 SER A N 1
ATOM 2357 C CA . SER E 1 60 ? -13.526 3.378 5.278 1.00 29.99 60 SER A CA 1
ATOM 2358 C C . SER E 1 60 ? -13.924 4.692 4.618 1.00 33.17 60 SER A C 1
ATOM 2359 O O . SER E 1 60 ? -15.114 4.947 4.380 1.00 27.13 60 SER A O 1
ATOM 2362 N N . LEU E 1 61 ? -12.936 5.523 4.283 1.00 24.91 61 LEU A N 1
ATOM 2363 C CA . LEU E 1 61 ? -13.219 6.749 3.539 1.00 24.34 61 LEU A CA 1
ATOM 2364 C C . LEU E 1 61 ? -13.647 6.445 2.116 1.00 30.20 61 LEU A C 1
ATOM 2365 O O . LEU E 1 61 ? -14.504 7.139 1.563 1.00 31.49 61 LEU A O 1
ATOM 2370 N N . ASN E 1 62 ? -13.040 5.429 1.491 1.00 28.32 62 ASN A N 1
ATOM 2371 C CA . ASN E 1 62 ? -13.482 5.036 0.161 1.00 30.17 62 ASN A CA 1
ATOM 2372 C C . ASN E 1 62 ? -14.939 4.584 0.175 1.00 28.85 62 ASN A C 1
ATOM 2373 O O . ASN E 1 62 ? -15.672 4.833 -0.783 1.00 31.75 62 ASN A O 1
ATOM 2378 N N . ALA E 1 63 ? -15.374 3.928 1.251 1.00 24.10 63 ALA A N 1
ATOM 2379 C CA . ALA E 1 63 ? -16.778 3.550 1.367 1.00 32.89 63 ALA A CA 1
ATOM 2380 C C . ALA E 1 63 ? -17.676 4.778 1.523 1.00 27.31 63 ALA A C 1
ATOM 2381 O O . ALA E 1 63 ? -18.787 4.802 0.981 1.00 30.67 63 ALA A O 1
ATOM 2383 N N . VAL E 1 64 ? -17.220 5.808 2.257 1.00 24.92 64 VAL A N 1
ATOM 2384 C CA . VAL E 1 64 ? -17.944 7.083 2.305 1.00 28.86 64 VAL A CA 1
ATOM 2385 C C . VAL E 1 64 ? -18.074 7.680 0.905 1.00 31.02 64 VAL A C 1
ATOM 2386 O O . VAL E 1 64 ? -19.141 8.165 0.512 1.00 28.89 64 VAL A O 1
ATOM 2390 N N . LEU E 1 65 ? -16.973 7.685 0.146 1.00 26.44 65 LEU A N 1
ATOM 2391 C CA . LEU E 1 65 ? -16.995 8.281 -1.185 1.00 28.95 65 LEU A CA 1
ATOM 2392 C C . LEU E 1 65 ? -18.012 7.590 -2.088 1.00 31.27 65 LEU A C 1
ATOM 2393 O O . LEU E 1 65 ? -18.722 8.251 -2.853 1.00 30.70 65 LEU A O 1
ATOM 2398 N N . ARG E 1 66 ? -18.090 6.259 -2.022 1.00 32.52 66 ARG A N 1
ATOM 2399 C CA . ARG E 1 66 ? -18.992 5.536 -2.907 1.00 31.45 66 ARG A CA 1
ATOM 2400 C C . ARG E 1 66 ? -20.459 5.664 -2.504 1.00 38.46 66 ARG A C 1
ATOM 2401 O O . ARG E 1 66 ? -21.327 5.237 -3.270 1.00 41.67 66 ARG A O 1
ATOM 2409 N N . ASP E 1 67 ? -20.764 6.232 -1.335 1.00 30.88 67 ASP A N 1
ATOM 2410 C CA . ASP E 1 67 ? -22.151 6.457 -0.940 1.00 34.35 67 ASP A CA 1
ATOM 2411 C C . ASP E 1 67 ? -22.599 7.907 -1.073 1.00 39.91 67 ASP A C 1
ATOM 2412 O O . ASP E 1 67 ? -23.798 8.186 -0.937 1.00 30.89 67 ASP A O 1
ATOM 2417 N N . LEU E 1 68 ? -21.687 8.834 -1.325 1.00 33.82 68 LEU A N 1
ATOM 2418 C CA . LEU E 1 68 ? -22.102 10.224 -1.472 1.00 39.74 68 LEU A CA 1
ATOM 2419 C C . LEU E 1 68 ? -22.972 10.360 -2.710 1.00 45.53 68 LEU A C 1
ATOM 2420 O O . LEU E 1 68 ? -23.959 11.089 -2.716 1.00 47.79 68 LEU A O 1
ATOM 2425 N N . SER F 1 4 ? 22.635 12.409 20.670 1.00 60.67 4 SER D N 1
ATOM 2426 C CA . SER F 1 4 ? 22.947 12.680 19.270 1.00 59.84 4 SER D CA 1
ATOM 2427 C C . SER F 1 4 ? 21.874 13.533 18.585 1.00 53.65 4 SER D C 1
ATOM 2428 O O . SER F 1 4 ? 20.754 13.664 19.084 1.00 56.11 4 SER D O 1
ATOM 2429 N N . PRO F 1 5 ? 22.235 14.142 17.455 1.00 54.39 5 PRO D N 1
ATOM 2430 C CA . PRO F 1 5 ? 21.230 14.882 16.670 1.00 50.22 5 PRO D CA 1
ATOM 2431 C C . PRO F 1 5 ? 20.183 14.002 15.983 1.00 44.75 5 PRO D C 1
ATOM 2432 O O . PRO F 1 5 ? 19.082 14.499 15.715 1.00 46.94 5 PRO D O 1
ATOM 2436 N N . GLU F 1 6 ? 20.491 12.740 15.668 1.00 48.17 6 GLU D N 1
ATOM 2437 C CA . GLU F 1 6 ? 19.542 11.789 15.074 1.00 41.15 6 GLU D CA 1
ATOM 2438 C C . GLU F 1 6 ? 18.782 12.408 13.901 1.00 39.06 6 GLU D C 1
ATOM 2439 O O . GLU F 1 6 ? 17.555 12.542 13.918 1.00 35.66 6 GLU D O 1
AT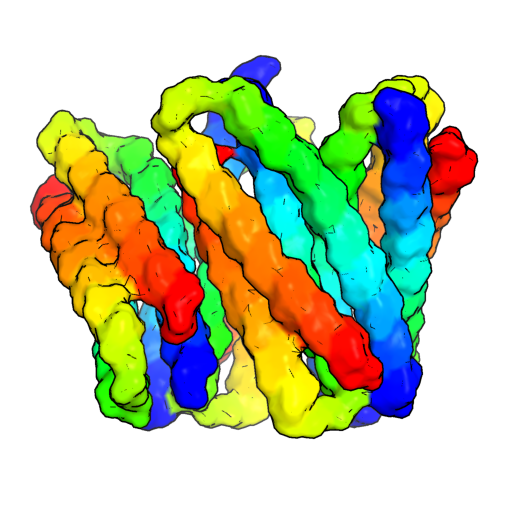OM 2445 N N . ARG F 1 7 ? 19.528 12.803 12.872 1.00 36.05 7 ARG D N 1
ATOM 2446 C CA . ARG F 1 7 ? 18.902 13.584 11.807 1.00 34.48 7 ARG D CA 1
ATOM 2447 C C . ARG F 1 7 ? 17.836 12.783 11.075 1.00 37.17 7 ARG D C 1
ATOM 2448 O O . ARG F 1 7 ? 16.753 13.310 10.790 1.00 32.64 7 ARG D O 1
ATOM 2456 N N . GLY F 1 8 ? 18.121 11.516 10.752 1.00 25.96 8 GLY D N 1
ATOM 2457 C CA . GLY F 1 8 ? 17.153 10.738 10.003 1.00 27.72 8 GLY D CA 1
ATOM 2458 C C . GLY F 1 8 ? 15.855 10.589 10.765 1.00 30.95 8 GLY D C 1
ATOM 2459 O O . GLY F 1 8 ? 14.768 10.687 10.195 1.00 30.80 8 GLY D O 1
ATOM 2460 N N . ARG F 1 9 ? 15.965 10.368 12.070 1.00 32.00 9 ARG D N 1
ATOM 2461 C CA . ARG F 1 9 ? 14.813 10.252 12.945 1.00 30.23 9 ARG D CA 1
ATOM 2462 C C . ARG F 1 9 ? 14.050 11.561 13.004 1.00 38.03 9 ARG D C 1
ATOM 2463 O O . ARG F 1 9 ? 12.818 11.568 12.980 1.00 33.87 9 ARG D O 1
ATOM 2471 N N . LYS F 1 10 ? 14.761 12.682 13.056 1.00 31.09 10 LYS D N 1
ATOM 2472 C CA . LYS F 1 10 ? 14.061 13.953 13.130 1.00 38.95 10 LYS D CA 1
ATOM 2473 C C . LYS F 1 10 ? 13.331 14.261 11.830 1.00 30.68 10 LYS D C 1
ATOM 2474 O O . LYS F 1 10 ? 12.202 14.754 11.860 1.00 28.97 10 LYS D O 1
ATOM 2480 N N . ARG F 1 11 ? 13.949 13.980 10.685 1.00 26.58 11 ARG D N 1
ATOM 2481 C CA . ARG F 1 11 ? 13.243 14.178 9.424 1.00 31.01 11 ARG D CA 1
ATOM 2482 C C . ARG F 1 11 ? 11.961 13.364 9.397 1.00 32.53 11 ARG D C 1
ATOM 2483 O O . ARG F 1 11 ? 10.896 13.867 9.017 1.00 34.62 11 ARG D O 1
ATOM 2491 N N . LEU F 1 12 ? 12.048 12.105 9.823 1.00 31.32 12 LEU D N 1
ATOM 2492 C CA . LEU F 1 12 ? 10.880 11.242 9.916 1.00 33.38 12 LEU D CA 1
ATOM 2493 C C . LEU F 1 12 ? 9.800 11.878 10.790 1.00 33.45 12 LEU D C 1
ATOM 2494 O O . LEU F 1 12 ? 8.646 12.031 10.363 1.00 28.40 12 LEU D O 1
ATOM 2499 N N . GLY F 1 13 ? 10.181 12.326 11.993 1.00 30.84 13 GLY D N 1
ATOM 2500 C CA . GLY F 1 13 ? 9.220 12.931 12.902 1.00 34.51 13 GLY D CA 1
ATOM 2501 C C . GLY F 1 13 ? 8.519 14.143 12.327 1.00 31.10 13 GLY D C 1
ATOM 2502 O O . GLY F 1 13 ? 7.334 14.368 12.607 1.00 28.19 13 GLY D O 1
ATOM 2503 N N . ILE F 1 14 ? 9.232 14.931 11.517 1.00 27.07 14 ILE D N 1
ATOM 2504 C CA . ILE F 1 14 ? 8.631 16.083 10.849 1.00 27.65 14 ILE D CA 1
ATOM 2505 C C . ILE F 1 14 ? 7.591 15.630 9.827 1.00 33.02 14 ILE D C 1
ATOM 2506 O O . ILE F 1 14 ? 6.539 16.265 9.669 1.00 27.73 14 ILE D O 1
ATOM 2511 N N . TYR F 1 15 ? 7.877 14.551 9.086 1.00 26.18 15 TYR D N 1
ATOM 2512 C CA . TYR F 1 15 ? 6.868 14.026 8.177 1.00 23.53 15 TYR D CA 1
ATOM 2513 C C . TYR F 1 15 ? 5.661 13.522 8.957 1.00 28.40 15 TYR D C 1
ATOM 2514 O O . TYR F 1 15 ? 4.517 13.848 8.618 1.00 22.87 15 TYR D O 1
ATOM 2523 N N . LEU F 1 16 ? 5.906 12.779 10.047 1.00 26.02 16 LEU D N 1
ATOM 2524 C CA . LEU F 1 16 ? 4.816 12.246 10.854 1.00 24.47 16 LEU D CA 1
ATOM 2525 C C . LEU F 1 16 ? 4.000 13.356 11.511 1.00 28.73 16 LEU D C 1
ATOM 2526 O O . LEU F 1 16 ? 2.766 13.267 11.573 1.00 23.16 16 LEU D O 1
ATOM 2531 N N . ALA F 1 17 ? 4.661 14.410 12.004 1.00 22.75 17 ALA D N 1
ATOM 2532 C CA . ALA F 1 17 ? 3.905 15.543 12.534 1.00 26.10 17 ALA D CA 1
ATOM 2533 C C . ALA F 1 17 ? 2.999 16.144 11.464 1.00 23.81 17 ALA D C 1
ATOM 2534 O O . ALA F 1 17 ? 1.843 16.489 11.732 1.00 23.38 17 ALA D O 1
ATOM 2536 N N . HIS F 1 18 ? 3.497 16.246 10.233 1.00 23.78 18 HIS D N 1
ATOM 2537 C CA . HIS F 1 18 ? 2.670 16.779 9.164 1.00 22.83 18 HIS D CA 1
ATOM 2538 C C . HIS F 1 18 ? 1.543 15.834 8.799 1.00 25.98 18 HIS D C 1
ATOM 2539 O O . HIS F 1 18 ? 0.467 16.283 8.380 1.00 22.23 18 HIS D O 1
ATOM 2546 N N . PHE F 1 19 ? 1.782 14.531 8.931 1.00 23.54 19 PHE D N 1
ATOM 2547 C CA . PHE F 1 19 ? 0.745 13.562 8.622 1.00 24.09 19 PHE D CA 1
ATOM 2548 C C . PHE F 1 19 ? -0.388 13.637 9.646 1.00 24.24 19 PHE D C 1
ATOM 2549 O O . PHE F 1 19 ? -1.564 13.495 9.295 1.00 22.16 19 PHE D O 1
ATOM 2557 N N . LEU F 1 20 ? -0.043 13.877 10.912 1.00 21.05 20 LEU D N 1
ATOM 2558 C CA . LEU F 1 20 ? -1.050 14.090 11.939 1.00 24.68 20 LEU D CA 1
ATOM 2559 C C . LEU F 1 20 ? -1.807 15.391 11.714 1.00 29.48 20 LEU D C 1
ATOM 2560 O O . LEU F 1 20 ? -3.008 15.462 12.005 1.00 27.07 20 LEU D O 1
ATOM 2565 N N . ASP F 1 21 ? -1.128 16.431 11.201 1.00 24.34 21 ASP D N 1
ATOM 2566 C CA . ASP F 1 21 ? -1.853 17.630 10.788 1.00 25.66 21 ASP D CA 1
ATOM 2567 C C . ASP F 1 21 ? -2.959 17.267 9.800 1.00 28.02 21 ASP D C 1
ATOM 2568 O O . ASP F 1 21 ? -4.105 17.719 9.936 1.00 25.56 21 ASP D O 1
ATOM 2573 N N . HIS F 1 22 ? -2.632 16.424 8.812 1.00 22.87 22 HIS D N 1
ATOM 2574 C CA . HIS F 1 22 ? -3.615 15.976 7.824 1.00 25.52 22 HIS D CA 1
ATOM 2575 C C . HIS F 1 22 ? -4.778 15.244 8.486 1.00 25.65 22 HIS D C 1
ATOM 2576 O O . HIS F 1 22 ? -5.945 15.509 8.176 1.00 28.17 22 HIS D O 1
ATOM 2583 N N . VAL F 1 23 ? -4.468 14.318 9.405 1.00 28.05 23 VAL D N 1
ATOM 2584 C CA . VAL F 1 23 ? -5.505 13.512 10.052 1.00 27.44 23 VAL D CA 1
ATOM 2585 C C . VAL F 1 23 ? -6.464 14.408 10.817 1.00 26.41 23 VAL D C 1
ATOM 2586 O O . VAL F 1 23 ? -7.687 14.352 10.626 1.00 23.67 23 VAL D O 1
ATOM 2590 N N . GLU F 1 24 ? -5.923 15.242 11.705 1.00 28.84 24 GLU D N 1
ATOM 2591 C CA . GLU F 1 24 ? -6.740 16.166 12.476 1.00 28.57 24 GLU D CA 1
ATOM 2592 C C . GLU F 1 24 ? -7.426 17.194 11.575 1.00 25.72 24 GLU D C 1
ATOM 2593 O O . GLU F 1 24 ? -8.618 17.479 11.743 1.00 25.14 24 GLU D O 1
ATOM 2599 N N . GLY F 1 25 ? -6.714 17.728 10.585 1.00 22.17 25 GLY D N 1
ATOM 2600 C CA . GLY F 1 25 ? -7.357 18.651 9.664 1.00 26.40 25 GLY D CA 1
ATOM 2601 C C . GLY F 1 25 ? -8.520 18.006 8.923 1.00 27.07 25 GLY D C 1
ATOM 2602 O O . GLY F 1 25 ? -9.566 18.627 8.711 1.00 24.20 25 GLY D O 1
ATOM 2603 N N . HIS F 1 26 ? -8.357 16.743 8.545 1.00 27.56 26 HIS D N 1
ATOM 2604 C CA . HIS F 1 26 ? -9.397 16.050 7.792 1.00 24.41 26 HIS D CA 1
ATOM 2605 C C . HIS F 1 26 ? -10.644 15.828 8.642 1.00 25.63 26 HIS D C 1
ATOM 2606 O O . HIS F 1 26 ? -11.771 15.998 8.159 1.00 21.17 26 HIS D O 1
ATOM 2621 N N . GLY F 1 28 ? -11.577 17.670 10.953 1.00 26.64 28 GLY D N 1
ATOM 2622 C CA . GLY F 1 28 ? -12.193 18.988 10.971 1.00 24.67 28 GLY D CA 1
ATOM 2623 C C . GLY F 1 28 ? -12.885 19.305 9.664 1.00 24.99 28 GLY D C 1
ATOM 2624 O O . GLY F 1 28 ? -13.992 19.856 9.652 1.00 24.30 28 GLY D O 1
ATOM 2625 N N . GLU F 1 29 ? -12.271 18.935 8.541 1.00 22.08 29 GLU D N 1
ATOM 2626 C CA . GLU F 1 29 ? -12.935 19.164 7.260 1.00 28.51 29 GLU D CA 1
ATOM 2627 C C . GLU F 1 29 ? -14.302 18.482 7.223 1.00 26.10 29 GLU D C 1
ATOM 2628 O O . GLU F 1 29 ? -15.309 19.102 6.858 1.00 29.78 29 GLU D O 1
ATOM 2634 N N . ILE F 1 30 ? -14.355 17.207 7.625 1.00 26.43 30 ILE D N 1
ATOM 2635 C CA . ILE F 1 30 ? -15.626 16.483 7.660 1.00 26.94 30 ILE D CA 1
ATOM 2636 C C . ILE F 1 30 ? -16.621 17.192 8.567 1.00 24.80 30 ILE D C 1
ATOM 2637 O O . ILE F 1 30 ? -17.796 17.354 8.221 1.00 28.54 30 ILE D O 1
ATOM 2642 N N . GLY F 1 31 ? -16.174 17.581 9.762 1.00 26.61 31 GLY D N 1
ATOM 2643 C CA . GLY F 1 31 ? -17.047 18.315 10.666 1.00 27.38 31 GLY D CA 1
ATOM 2644 C C . GLY F 1 31 ? -17.681 19.526 10.013 1.00 31.21 31 GLY D C 1
ATOM 2645 O O . GLY F 1 31 ? -18.890 19.755 10.137 1.00 30.63 31 GLY D O 1
ATOM 2646 N N . VAL F 1 32 ? -16.885 20.288 9.266 1.00 24.06 32 VAL D N 1
ATOM 2647 C CA . VAL F 1 32 ? -17.388 21.517 8.659 1.00 32.01 32 VAL D CA 1
ATOM 2648 C C . VAL F 1 32 ? -18.334 21.214 7.498 1.00 31.35 32 VAL D C 1
ATOM 2649 O O . VAL F 1 32 ? -19.319 21.929 7.284 1.00 30.15 32 VAL D O 1
ATOM 2653 N N . GLN F 1 33 ? -18.089 20.143 6.755 1.00 32.42 33 GLN D N 1
ATOM 2654 C CA . GLN F 1 33 ? -18.858 19.895 5.544 1.00 28.13 33 GLN D CA 1
ATOM 2655 C C . GLN F 1 33 ? -20.048 18.971 5.754 1.00 28.10 33 GLN D C 1
ATOM 2656 O O . GLN F 1 33 ? -20.865 18.820 4.844 1.00 32.08 33 GLN D O 1
ATOM 2662 N N . ARG F 1 34 ? -20.184 18.378 6.934 1.00 34.66 34 ARG D N 1
ATOM 2663 C CA . ARG F 1 34 ? -21.126 17.278 7.107 1.00 31.18 34 ARG D CA 1
ATOM 2664 C C . ARG F 1 34 ? -22.572 17.748 7.000 1.00 34.63 34 ARG D C 1
ATOM 2665 O O . ARG F 1 34 ? -23.389 17.085 6.355 1.00 34.95 34 ARG D O 1
ATOM 2673 N N . ASP F 1 35 ? -22.906 18.892 7.611 1.00 35.55 35 ASP D N 1
ATOM 2674 C CA . ASP F 1 35 ? -24.307 19.299 7.697 1.00 40.59 35 ASP D CA 1
ATOM 2675 C C . ASP F 1 35 ? -24.904 19.542 6.317 1.00 42.18 35 ASP D C 1
ATOM 2676 O O . ASP F 1 35 ? -26.098 19.296 6.098 1.00 41.41 35 ASP D O 1
ATOM 2681 N N . ALA F 1 36 ? -24.085 19.983 5.366 1.00 38.12 36 ALA D N 1
ATOM 2682 C CA . ALA F 1 36 ? -24.566 20.187 4.008 1.00 42.74 36 ALA D CA 1
ATOM 2683 C C . ALA F 1 36 ? -25.031 18.894 3.346 1.00 41.24 36 ALA D C 1
ATOM 2684 O O . ALA F 1 36 ? -25.800 18.951 2.380 1.00 45.97 36 ALA D O 1
ATOM 2686 N N . LEU F 1 37 ? -24.604 17.732 3.852 1.00 34.31 37 LEU D N 1
ATOM 2687 C CA . LEU F 1 37 ? -24.822 16.474 3.140 1.00 37.66 37 LEU D CA 1
ATOM 2688 C C . LEU F 1 37 ? -26.245 15.952 3.248 1.00 32.34 37 LEU D C 1
ATOM 2689 O O . LEU F 1 37 ? -26.665 15.181 2.381 1.00 36.03 37 LEU D O 1
ATOM 2694 N N . ALA F 1 38 ? -26.981 16.334 4.285 1.00 30.12 38 ALA D N 1
ATOM 2695 C CA . ALA F 1 38 ? -28.298 15.754 4.555 1.00 38.18 38 ALA D CA 1
ATOM 2696 C C . ALA F 1 38 ? -28.205 14.230 4.565 1.00 35.51 38 ALA D C 1
ATOM 2697 O O . ALA F 1 38 ? -28.857 13.538 3.785 1.00 27.69 38 ALA D O 1
ATOM 2699 N N . GLU F 1 39 ? -27.344 13.719 5.444 1.00 26.96 39 GLU D N 1
ATOM 2700 C CA . GLU F 1 39 ? -27.054 12.296 5.435 1.00 32.77 39 GLU D CA 1
ATOM 2701 C C . GLU F 1 39 ? -28.275 11.496 5.879 1.00 27.59 39 GLU D C 1
ATOM 2702 O O . GLU F 1 39 ? -29.055 11.937 6.724 1.00 32.47 39 GLU D O 1
ATOM 2708 N N . ASP F 1 40 ? -28.449 10.312 5.290 1.00 28.07 40 ASP D N 1
ATOM 2709 C CA . ASP F 1 40 ? -29.343 9.356 5.922 1.00 28.76 40 ASP D CA 1
ATOM 2710 C C . ASP F 1 40 ? -28.532 8.576 6.956 1.00 30.70 40 ASP D C 1
ATOM 2711 O O . ASP F 1 40 ? -27.345 8.839 7.166 1.00 28.25 40 ASP D O 1
ATOM 2716 N N . ALA F 1 41 ? -29.179 7.624 7.636 1.00 27.98 41 ALA D N 1
ATOM 2717 C CA . ALA F 1 41 ? -28.496 6.921 8.723 1.00 28.67 41 ALA D CA 1
ATOM 2718 C C . ALA F 1 41 ? -27.320 6.093 8.223 1.00 30.44 41 ALA D C 1
ATOM 2719 O O . ALA F 1 41 ? -26.378 5.825 8.984 1.00 33.22 41 ALA D O 1
ATOM 2721 N N . ARG F 1 42 ? -27.363 5.660 6.964 1.00 26.98 42 ARG D N 1
ATOM 2722 C CA . ARG F 1 42 ? -26.352 4.738 6.461 1.00 34.79 42 ARG D CA 1
ATOM 2723 C C . ARG F 1 42 ? -25.063 5.489 6.147 1.00 29.43 42 ARG D C 1
ATOM 2724 O O . ARG F 1 42 ? -24.010 5.179 6.707 1.00 28.20 42 ARG D O 1
ATOM 2732 N N . LEU F 1 43 ? -25.150 6.508 5.280 1.00 24.86 43 LEU D N 1
ATOM 2733 C CA . LEU F 1 43 ? -24.039 7.437 5.083 1.00 27.55 43 LEU D CA 1
ATOM 2734 C C . LEU F 1 43 ? -23.535 7.999 6.406 1.00 25.37 43 LEU D C 1
ATOM 2735 O O . LEU F 1 43 ? -22.328 8.169 6.594 1.00 27.45 43 LEU D O 1
ATOM 2740 N N . GLY F 1 44 ? -24.443 8.316 7.330 1.00 28.88 44 GLY D N 1
ATOM 2741 C CA . GLY F 1 44 ? -24.014 8.802 8.628 1.00 23.02 44 GLY D CA 1
ATOM 2742 C C . GLY F 1 44 ? -23.189 7.778 9.391 1.00 35.37 44 GLY D C 1
ATOM 2743 O O . GLY F 1 44 ? -22.226 8.125 10.090 1.00 31.93 44 GLY D O 1
ATOM 2744 N N . ALA F 1 45 ? -23.549 6.496 9.271 1.00 23.92 45 ALA D N 1
ATOM 2745 C CA . ALA F 1 45 ? -22.750 5.485 9.945 1.00 25.86 45 ALA D CA 1
ATOM 2746 C C . ALA F 1 45 ? -21.448 5.234 9.202 1.00 25.57 45 ALA D C 1
ATOM 2747 O O . ALA F 1 45 ? -20.454 4.887 9.834 1.00 23.50 45 ALA D O 1
ATOM 2749 N N . LEU F 1 46 ? -21.435 5.424 7.877 1.00 25.14 46 LEU D N 1
ATOM 2750 C CA . LEU F 1 46 ? -20.204 5.257 7.108 1.00 27.05 46 LEU D CA 1
ATOM 2751 C C . LEU F 1 46 ? -19.214 6.372 7.399 1.00 28.83 46 LEU D C 1
ATOM 2752 O O . LEU F 1 46 ? -17.994 6.140 7.435 1.00 23.00 46 LEU D O 1
ATOM 2757 N N . ILE F 1 47 ? -19.720 7.599 7.546 1.00 23.21 47 ILE D N 1
ATOM 2758 C CA . ILE F 1 47 ? -18.876 8.710 7.972 1.00 28.59 47 ILE D CA 1
ATOM 2759 C C . ILE F 1 47 ? -18.356 8.463 9.383 1.00 25.53 47 ILE D C 1
ATOM 2760 O O . ILE F 1 47 ? -17.159 8.623 9.659 1.00 28.93 47 ILE D O 1
ATOM 2765 N N . ASP F 1 48 ? -19.253 8.070 10.293 1.00 23.11 48 ASP D N 1
ATOM 2766 C CA . ASP F 1 48 ? -18.877 7.852 11.688 1.00 22.68 48 ASP D CA 1
ATOM 2767 C C . ASP F 1 48 ? -17.817 6.759 11.831 1.00 25.67 48 ASP D C 1
ATOM 2768 O O . ASP F 1 48 ? -16.887 6.906 12.629 1.00 29.33 48 ASP D O 1
ATOM 2773 N N . ARG F 1 49 ? -17.940 5.658 11.077 1.00 21.68 49 ARG D N 1
ATOM 2774 C CA . ARG F 1 49 ? -16.888 4.634 11.069 1.00 26.69 49 ARG D CA 1
ATOM 2775 C C . ARG F 1 49 ? -15.570 5.182 10.513 1.00 23.88 49 ARG D C 1
ATOM 2776 O O . ARG F 1 49 ? -14.500 4.946 11.087 1.00 26.51 49 ARG D O 1
ATOM 2784 N N . ALA F 1 50 ? -15.616 5.922 9.399 1.00 26.05 50 ALA D N 1
ATOM 2785 C CA . ALA F 1 50 ? -14.372 6.511 8.881 1.00 23.32 50 ALA D CA 1
ATOM 2786 C C . ALA F 1 50 ? -13.744 7.471 9.882 1.00 27.89 50 ALA D C 1
ATOM 2787 O O . ALA F 1 50 ? -12.511 7.591 9.943 1.00 28.22 50 ALA D O 1
ATOM 2789 N N . LEU F 1 51 ? -14.560 8.150 10.688 1.00 25.65 51 LEU D N 1
ATOM 2790 C CA . LEU F 1 51 ? -13.991 9.095 11.645 1.00 32.67 51 LEU D CA 1
ATOM 2791 C C . LEU F 1 51 ? -13.371 8.361 12.832 1.00 25.63 51 LEU D C 1
ATOM 2792 O O . LEU F 1 51 ? -12.312 8.762 13.335 1.00 26.95 51 LEU D O 1
ATOM 2797 N N . ALA F 1 52 ? -14.006 7.285 13.284 1.00 24.60 52 ALA D N 1
ATOM 2798 C CA . ALA F 1 52 ? -13.379 6.477 14.320 1.00 22.82 52 ALA D CA 1
ATOM 2799 C C . ALA F 1 52 ? -12.084 5.846 13.823 1.00 25.64 52 ALA D C 1
ATOM 2800 O O . ALA F 1 52 ? -11.186 5.584 14.631 1.00 23.00 52 ALA D O 1
ATOM 2802 N N . ASP F 1 53 ? -11.971 5.586 12.511 1.00 22.74 53 ASP D N 1
ATOM 2803 C CA . ASP F 1 53 ? -10.719 5.049 11.979 1.00 25.08 53 ASP D CA 1
ATOM 2804 C C . ASP F 1 53 ? -9.615 6.097 12.017 1.00 24.53 53 ASP D C 1
ATOM 2805 O O . ASP F 1 53 ? -8.446 5.767 12.245 1.00 22.26 53 ASP D O 1
ATOM 2818 N N . ALA F 1 55 ? -9.495 8.512 14.243 1.00 16.78 55 ALA D N 1
ATOM 2819 C CA . ALA F 1 55 ? -9.172 8.640 15.663 1.00 23.74 55 ALA D CA 1
ATOM 2820 C C . ALA F 1 55 ? -8.198 7.559 16.122 1.00 22.55 55 ALA D C 1
ATOM 2821 O O . ALA F 1 55 ? -7.298 7.836 16.921 1.00 23.63 55 ALA D O 1
ATOM 2823 N N . VAL F 1 56 ? -8.396 6.313 15.666 1.00 20.06 56 VAL D N 1
ATOM 2824 C CA . VAL F 1 56 ? -7.442 5.238 15.927 1.00 21.45 56 VAL D CA 1
ATOM 2825 C C . VAL F 1 56 ? -6.073 5.598 15.369 1.00 20.94 56 VAL D C 1
ATOM 2826 O O . VAL F 1 56 ? -5.051 5.487 16.055 1.00 23.32 56 VAL D O 1
ATOM 2830 N N . ALA F 1 57 ? -6.043 6.067 14.116 1.00 25.57 57 ALA D N 1
ATOM 2831 C CA . ALA F 1 57 ? -4.779 6.427 13.476 1.00 21.99 57 ALA D CA 1
ATOM 2832 C C . ALA F 1 57 ? -4.131 7.614 14.174 1.00 22.33 57 ALA D C 1
ATOM 2833 O O . ALA F 1 57 ? -2.917 7.627 14.400 1.00 25.02 57 ALA D O 1
ATOM 2835 N N . ARG F 1 58 ? -4.935 8.602 14.561 1.00 24.59 58 ARG D N 1
ATOM 2836 C CA . ARG F 1 58 ? -4.401 9.722 15.320 1.00 24.76 58 ARG D CA 1
ATOM 2837 C C . ARG F 1 58 ? -3.773 9.237 16.623 1.00 28.33 58 ARG D C 1
ATOM 2838 O O . ARG F 1 58 ? -2.663 9.652 16.978 1.00 22.47 58 ARG D O 1
ATOM 2846 N N . ALA F 1 59 ? -4.442 8.310 17.313 1.00 23.00 59 ALA D N 1
ATOM 2847 C CA . ALA F 1 59 ? -3.851 7.702 18.502 1.00 21.61 59 ALA D CA 1
ATOM 2848 C C . ALA F 1 59 ? -2.529 7.004 18.181 1.00 25.36 59 ALA D C 1
ATOM 2849 O O . ALA F 1 59 ? -1.549 7.139 18.927 1.00 27.18 59 ALA D O 1
ATOM 2851 N N . SER F 1 60 ? -2.481 6.252 17.079 1.00 24.46 60 SER D N 1
ATOM 2852 C CA . SER F 1 60 ? -1.252 5.547 16.722 1.00 28.73 60 SER D CA 1
ATOM 2853 C C . SER F 1 60 ? -0.143 6.518 16.332 1.00 21.29 60 SER D C 1
ATOM 2854 O O . SER F 1 60 ? 1.024 6.305 16.678 1.00 29.42 60 SER D O 1
ATOM 2857 N N . LEU F 1 61 ? -0.484 7.590 15.609 1.00 28.27 61 LEU D N 1
ATOM 2858 C CA . LEU F 1 61 ? 0.515 8.589 15.257 1.00 24.55 61 LEU D CA 1
ATOM 2859 C C . LEU F 1 61 ? 1.031 9.312 16.491 1.00 27.71 61 LEU D C 1
ATOM 2860 O O . LEU F 1 61 ? 2.230 9.614 16.578 1.00 27.56 61 LEU D O 1
ATOM 2865 N N . ASN F 1 62 ? 0.143 9.621 17.445 1.00 25.19 62 ASN D N 1
ATOM 2866 C CA . ASN F 1 62 ? 0.594 10.269 18.674 1.00 25.02 62 ASN D CA 1
ATOM 2867 C C . ASN F 1 62 ? 1.580 9.398 19.438 1.00 29.81 62 ASN D C 1
ATOM 2868 O O . ASN F 1 62 ? 2.497 9.927 20.080 1.00 27.88 62 ASN D O 1
ATOM 2873 N N . ALA F 1 63 ? 1.413 8.068 19.384 1.00 29.48 63 ALA D N 1
ATOM 2874 C CA . ALA F 1 63 ? 2.369 7.168 20.029 1.00 26.75 63 ALA D CA 1
ATOM 2875 C C . ALA F 1 63 ? 3.718 7.208 19.330 1.00 30.85 63 ALA D C 1
ATOM 2876 O O . ALA F 1 63 ? 4.765 7.242 19.994 1.00 34.67 63 ALA D O 1
ATOM 2878 N N . VAL F 1 64 ? 3.712 7.199 17.990 1.00 27.58 64 VAL D N 1
ATOM 2879 C CA . VAL F 1 64 ? 4.962 7.333 17.236 1.00 30.00 64 VAL D CA 1
ATOM 2880 C C . VAL F 1 64 ? 5.680 8.617 17.628 1.00 28.43 64 VAL D C 1
ATOM 2881 O O . VAL F 1 64 ? 6.873 8.609 17.955 1.00 38.91 64 VAL D O 1
ATOM 2885 N N . LEU F 1 65 ? 4.957 9.743 17.615 1.00 29.88 65 LEU D N 1
ATOM 2886 C CA . LEU F 1 65 ? 5.548 11.029 17.966 1.00 30.84 65 LEU D CA 1
ATOM 2887 C C . LEU F 1 65 ? 6.024 11.065 19.418 1.00 35.44 65 LEU D C 1
ATOM 2888 O O . LEU F 1 65 ? 6.707 12.020 19.795 1.00 42.94 65 LEU D O 1
ATOM 2893 N N . ARG F 1 66 ? 5.687 10.028 20.202 1.00 39.95 66 ARG D N 1
ATOM 2894 C CA A ARG F 1 66 ? 6.132 9.811 21.578 0.43 43.05 66 ARG D CA 1
ATOM 2895 C CA B ARG F 1 66 ? 6.132 9.813 21.578 0.57 43.10 66 ARG D CA 1
ATOM 2896 C C . ARG F 1 66 ? 5.297 10.639 22.548 1.00 42.23 66 ARG D C 1
ATOM 2897 O O . ARG F 1 66 ? 4.682 11.636 22.152 1.00 53.59 66 ARG D O 1
ATOM 2902 N N . ASP F 1 67 ? 5.274 10.219 23.813 1.00 45.48 67 ASP D N 1
ATOM 2903 C CA . ASP F 1 67 ? 4.427 10.743 24.904 1.00 46.19 67 ASP D CA 1
ATOM 2904 C C . ASP F 1 67 ? 4.036 12.228 24.910 1.00 41.17 67 ASP D C 1
ATOM 2905 O O . ASP F 1 67 ? 2.902 12.614 24.591 1.00 41.60 67 ASP D O 1
ATOM 2907 N N . GLY G 1 8 ? -25.504 32.509 15.109 1.00 58.95 8 GLY F N 1
ATOM 2908 C CA . GLY G 1 8 ? -25.139 32.954 13.776 1.00 54.86 8 GLY F CA 1
ATOM 2909 C C . GLY G 1 8 ? -23.673 33.315 13.651 1.00 51.77 8 GLY F C 1
ATOM 2910 O O . GLY G 1 8 ? -22.961 32.795 12.794 1.00 46.23 8 GLY F O 1
ATOM 2911 N N . ARG G 1 9 ? -23.221 34.232 14.507 1.00 54.23 9 ARG F N 1
ATOM 2912 C CA . ARG G 1 9 ? -21.795 34.509 14.586 1.00 50.70 9 ARG F CA 1
ATOM 2913 C C . ARG G 1 9 ? -21.018 33.264 15.003 1.00 52.27 9 ARG F C 1
ATOM 2914 O O . ARG G 1 9 ? -19.881 33.066 14.561 1.00 50.20 9 ARG F O 1
ATOM 2916 N N . LYS G 1 10 ? -21.624 32.404 15.831 1.00 54.89 10 LYS F N 1
ATOM 2917 C CA . LYS G 1 10 ? -20.962 31.168 16.246 1.00 49.71 10 LYS F CA 1
ATOM 2918 C C . LYS G 1 10 ? -20.570 30.312 15.047 1.00 49.80 10 LYS F C 1
ATOM 2919 O O . LYS G 1 10 ? -19.484 29.715 15.032 1.00 47.05 10 LYS F O 1
ATOM 2925 N N . ARG G 1 11 ? -21.433 30.233 14.027 1.00 42.75 11 ARG F N 1
ATOM 2926 C CA . ARG G 1 11 ? -21.094 29.462 12.838 1.00 40.59 11 ARG F CA 1
ATOM 2927 C C . ARG G 1 11 ? -19.950 30.112 12.063 1.00 40.42 11 ARG F C 1
ATOM 2928 O O . ARG G 1 11 ? -19.080 29.418 11.531 1.00 41.32 11 ARG F O 1
ATOM 2936 N N . LEU G 1 12 ? -19.920 31.443 12.024 1.00 41.55 12 LEU F N 1
ATOM 2937 C CA . LEU G 1 12 ? -18.824 32.147 11.363 1.00 40.05 12 LEU F CA 1
ATOM 2938 C C . LEU G 1 12 ? -17.493 31.887 12.056 1.00 35.73 12 LEU F C 1
ATOM 2939 O O . LEU G 1 12 ? -16.451 31.789 11.393 1.00 36.18 12 LEU F O 1
ATOM 2944 N N . GLY G 1 13 ? -17.502 31.796 13.388 1.00 34.64 13 GLY F N 1
ATOM 2945 C CA . GLY G 1 13 ? -16.288 31.445 14.104 1.00 30.98 13 GLY F CA 1
ATOM 2946 C C . GLY G 1 13 ? -15.804 30.046 13.779 1.00 30.25 13 GLY F C 1
ATOM 2947 O O . GLY G 1 13 ? -14.601 29.798 13.687 1.00 29.76 13 GLY F O 1
ATOM 2948 N N . ILE G 1 14 ? -16.732 29.104 13.622 1.00 30.62 14 ILE F N 1
ATOM 2949 C CA . ILE G 1 14 ? -16.340 27.757 13.214 1.00 38.26 14 ILE F CA 1
ATOM 2950 C C . ILE G 1 14 ? -15.632 27.802 11.860 1.00 31.89 14 ILE F C 1
ATOM 2951 O O . ILE G 1 14 ? -14.509 27.305 11.710 1.00 32.39 14 ILE F O 1
ATOM 2956 N N . TYR G 1 15 ? -16.260 28.452 10.872 1.00 36.12 15 TYR F N 1
ATOM 2957 C CA . TYR G 1 15 ? -15.674 28.543 9.540 1.00 31.63 15 TYR F CA 1
ATOM 2958 C C . TYR G 1 15 ? -14.338 29.270 9.557 1.00 28.47 15 TYR F C 1
ATOM 2959 O O . TYR G 1 15 ? -13.419 28.925 8.802 1.00 31.90 15 TYR F O 1
ATOM 2968 N N . LEU G 1 16 ? -14.207 30.286 10.398 1.00 30.80 16 LEU F N 1
ATOM 2969 C CA . LEU G 1 16 ? -12.940 30.997 10.443 1.00 28.77 16 LEU F CA 1
ATOM 2970 C C . LEU G 1 16 ? -11.867 30.163 11.138 1.00 23.89 16 LEU F C 1
ATOM 2971 O O . LEU G 1 16 ? -10.710 30.145 10.693 1.00 24.72 16 LEU F O 1
ATOM 2976 N N . ALA G 1 17 ? -12.226 29.465 12.222 1.00 23.82 17 ALA F N 1
ATOM 2977 C CA . ALA G 1 17 ? -11.269 28.552 12.863 1.00 26.28 17 ALA F CA 1
ATOM 2978 C C . ALA G 1 17 ? -10.816 27.470 11.897 1.00 24.63 17 ALA F C 1
ATOM 2979 O O . ALA G 1 17 ? -9.653 27.049 11.921 1.00 29.93 17 ALA F O 1
ATOM 2981 N N . HIS G 1 18 ? -11.722 27.013 11.029 1.00 23.97 18 HIS F N 1
ATOM 2982 C CA . HIS G 1 18 ? -11.350 26.040 10.012 1.00 24.09 18 HIS F CA 1
ATOM 2983 C C . HIS G 1 18 ? -10.401 26.651 8.992 1.00 28.58 18 HIS F C 1
ATOM 2984 O O . HIS G 1 18 ? -9.415 26.024 8.583 1.00 23.98 18 HIS F O 1
ATOM 2991 N N . PHE G 1 19 ? -10.723 27.860 8.533 1.00 22.37 19 PHE F N 1
ATOM 2992 C CA . PHE G 1 19 ? -9.866 28.553 7.586 1.00 27.40 19 PHE F CA 1
ATOM 2993 C C . PHE G 1 19 ? -8.487 28.791 8.183 1.00 29.85 19 PHE F C 1
ATOM 2994 O O . PHE G 1 19 ? -7.462 28.580 7.517 1.00 27.72 19 PHE F O 1
ATOM 3002 N N . LEU G 1 20 ? -8.450 29.236 9.446 1.00 25.73 20 LEU F N 1
ATOM 3003 C CA . LEU G 1 20 ? -7.190 29.443 10.138 1.00 30.12 20 LEU F CA 1
ATOM 3004 C C . LEU G 1 20 ? -6.403 28.135 10.221 1.00 29.84 20 LEU F C 1
ATOM 3005 O O . LEU G 1 20 ? -5.174 28.124 10.076 1.00 30.61 20 LEU F O 1
ATOM 3010 N N . ASP G 1 21 ? -7.102 27.018 10.424 1.00 26.00 21 ASP F N 1
ATOM 3011 C CA . ASP G 1 21 ? -6.422 25.721 10.430 1.00 29.62 21 ASP F CA 1
ATOM 3012 C C . ASP G 1 21 ? -5.821 25.397 9.066 1.00 31.22 21 ASP F C 1
ATOM 3013 O O . ASP G 1 21 ? -4.713 24.838 8.986 1.00 26.43 21 ASP F O 1
ATOM 3018 N N . HIS G 1 22 ? -6.534 25.737 7.980 1.00 23.78 22 HIS F N 1
ATOM 3019 C CA . HIS G 1 22 ? -5.984 25.544 6.642 1.00 20.80 22 HIS F CA 1
ATOM 3020 C C . HIS G 1 22 ? -4.677 26.314 6.454 1.00 29.68 22 HIS F C 1
ATOM 3021 O O . HIS G 1 22 ? -3.727 25.787 5.865 1.00 23.86 22 HIS F O 1
ATOM 3028 N N . VAL G 1 23 ? -4.632 27.576 6.909 1.00 28.32 23 VAL F N 1
ATOM 3029 C CA . VAL G 1 23 ? -3.454 28.421 6.712 1.00 25.04 23 VAL F CA 1
ATOM 3030 C C . VAL G 1 23 ? -2.262 27.838 7.453 1.00 21.98 23 VAL F C 1
ATOM 3031 O O . VAL G 1 23 ? -1.196 27.599 6.873 1.00 32.59 23 VAL F O 1
ATOM 3035 N N . GLU G 1 24 ? -2.419 27.635 8.758 1.00 26.08 24 GLU F N 1
ATOM 3036 C CA . GLU G 1 24 ? -1.352 27.050 9.565 1.00 25.52 24 GLU F CA 1
ATOM 3037 C C . GLU G 1 24 ? -0.964 25.649 9.070 1.00 25.84 24 GLU F C 1
ATOM 3038 O O . GLU G 1 24 ? 0.226 25.309 9.010 1.00 27.75 24 GLU F O 1
ATOM 3044 N N . GLY G 1 25 ? -1.943 24.821 8.709 1.00 20.43 25 GLY F N 1
ATOM 3045 C CA . GLY G 1 25 ? -1.607 23.525 8.136 1.00 23.58 25 GLY F CA 1
ATOM 3046 C C . GLY G 1 25 ? -0.816 23.651 6.846 1.00 30.39 25 GLY F C 1
ATOM 3047 O O . GLY G 1 25 ? 0.167 22.934 6.638 1.00 26.74 25 GLY F O 1
ATOM 3048 N N . HIS G 1 26 ? -1.220 24.590 5.977 1.00 28.84 26 HIS F N 1
ATOM 3049 C CA . HIS G 1 26 ? -0.600 24.727 4.664 1.00 24.35 26 HIS F CA 1
ATOM 3050 C C . HIS G 1 26 ? 0.868 25.122 4.770 1.00 27.41 26 HIS F C 1
ATOM 3051 O O . HIS G 1 26 ? 1.697 24.693 3.958 1.00 25.12 26 HIS F O 1
ATOM 3066 N N . GLY G 1 28 ? 2.850 24.307 7.090 1.00 24.25 28 GLY F N 1
ATOM 3067 C CA . GLY G 1 28 ? 3.535 23.062 7.367 1.00 23.57 28 GLY F CA 1
ATOM 3068 C C . GLY G 1 28 ? 3.662 22.185 6.140 1.00 25.85 28 GLY F C 1
ATOM 3069 O O . GLY G 1 28 ? 4.664 21.480 5.972 1.00 29.15 28 GLY F O 1
ATOM 3070 N N . GLU G 1 29 ? 2.660 22.213 5.268 1.00 24.17 29 GLU F N 1
ATOM 3071 C CA . GLU G 1 29 ? 2.753 21.491 4.006 1.00 22.91 29 GLU F CA 1
ATOM 3072 C C . GLU G 1 29 ? 3.942 21.962 3.186 1.00 29.57 29 GLU F C 1
ATOM 3073 O O . GLU G 1 29 ? 4.714 21.149 2.655 1.00 28.72 29 GLU F O 1
ATOM 3079 N N . ILE G 1 30 ? 4.080 23.283 3.035 1.00 28.02 30 ILE F N 1
ATOM 3080 C CA . ILE G 1 30 ? 5.215 23.847 2.299 1.00 30.58 30 ILE F CA 1
ATOM 3081 C C . ILE G 1 30 ? 6.534 23.330 2.859 1.00 27.60 30 ILE F C 1
ATOM 3082 O O . ILE G 1 30 ? 7.447 22.973 2.110 1.00 34.71 30 ILE F O 1
ATOM 3087 N N . GLY G 1 31 ? 6.663 23.316 4.187 1.00 28.35 31 GLY F N 1
ATOM 3088 C CA . GLY G 1 31 ? 7.939 22.952 4.782 1.00 31.15 31 GLY F CA 1
ATOM 3089 C C . GLY G 1 31 ? 8.360 21.544 4.418 1.00 34.44 31 GLY F C 1
ATOM 3090 O O . GLY G 1 31 ? 9.521 21.288 4.104 1.00 41.06 31 GLY F O 1
ATOM 3091 N N . VAL G 1 32 ? 7.404 20.631 4.401 1.00 30.89 32 VAL F N 1
ATOM 3092 C CA . VAL G 1 32 ? 7.699 19.235 4.109 1.00 36.59 32 VAL F CA 1
ATOM 3093 C C . VAL G 1 32 ? 8.046 19.040 2.634 1.00 39.20 32 VAL F C 1
ATOM 3094 O O . VAL G 1 32 ? 9.037 18.382 2.299 1.00 40.65 32 VAL F O 1
ATOM 3098 N N . GLN G 1 33 ? 7.244 19.604 1.729 1.00 34.34 33 GLN F N 1
ATOM 3099 C CA . GLN G 1 33 ? 7.514 19.417 0.309 1.00 38.38 33 GLN F CA 1
ATOM 3100 C C . GLN G 1 33 ? 8.767 20.145 -0.164 1.00 42.71 33 GLN F C 1
ATOM 3101 O O . GLN G 1 33 ? 9.204 19.905 -1.294 1.00 45.68 33 GLN F O 1
ATOM 3107 N N . ARG G 1 34 ? 9.359 21.010 0.665 1.00 37.26 34 ARG F N 1
ATOM 3108 C CA . ARG G 1 34 ? 10.396 21.912 0.172 1.00 41.35 34 ARG F CA 1
ATOM 3109 C C . ARG G 1 34 ? 11.696 21.172 -0.115 1.00 38.46 34 ARG F C 1
ATOM 3110 O O . ARG G 1 34 ? 12.342 21.427 -1.137 1.00 43.89 34 ARG F O 1
ATOM 3118 N N . ASP G 1 35 ? 12.092 20.259 0.777 1.00 42.89 35 ASP F N 1
ATOM 3119 C CA . ASP G 1 35 ? 13.293 19.457 0.551 1.00 52.10 35 ASP F CA 1
ATOM 3120 C C . ASP G 1 35 ? 13.210 18.712 -0.772 1.00 51.89 35 ASP F C 1
ATOM 3121 O O . ASP G 1 35 ? 14.170 18.698 -1.550 1.00 52.58 35 ASP F O 1
ATOM 3123 N N . ALA G 1 36 ? 12.051 18.105 -1.049 1.00 44.10 36 ALA F N 1
ATOM 3124 C CA . ALA G 1 36 ? 11.818 17.415 -2.310 1.00 48.46 36 ALA F CA 1
ATOM 3125 C C . ALA G 1 36 ? 12.025 18.301 -3.534 1.00 53.27 36 ALA F C 1
ATOM 3126 O O . ALA G 1 36 ? 12.232 17.774 -4.633 1.00 61.01 36 ALA F O 1
ATOM 3128 N N . LEU G 1 37 ? 11.951 19.619 -3.394 1.00 48.91 37 LEU F N 1
ATOM 3129 C CA . LEU G 1 37 ? 12.112 20.469 -4.560 1.00 49.08 37 LEU F CA 1
ATOM 3130 C C . LEU G 1 37 ? 13.585 20.616 -4.896 1.00 56.05 37 LEU F C 1
ATOM 3131 O O . LEU G 1 37 ? 14.461 20.509 -4.031 1.00 56.30 37 LEU F O 1
ATOM 3136 N N . ALA G 1 38 ? 13.858 20.860 -6.169 1.00 56.78 38 ALA F N 1
ATOM 3137 C CA . ALA G 1 38 ? 15.221 21.186 -6.568 1.00 57.56 38 ALA F CA 1
ATOM 3138 C C . ALA G 1 38 ? 15.401 22.696 -6.595 1.00 52.51 38 ALA F C 1
ATOM 3139 O O . ALA G 1 38 ? 15.905 23.260 -7.564 1.00 61.93 38 ALA F O 1
ATOM 3141 N N . GLU G 1 39 ? 14.988 23.356 -5.510 1.00 50.77 39 GLU F N 1
ATOM 3142 C CA . GLU G 1 39 ? 14.696 24.785 -5.567 1.00 50.51 39 GLU F CA 1
ATOM 3143 C C . GLU G 1 39 ? 15.935 25.590 -5.944 1.00 43.98 39 GLU F C 1
ATOM 3144 O O . GLU G 1 39 ? 16.981 25.502 -5.292 1.00 42.37 39 GLU F O 1
ATOM 3150 N N . ASP G 1 40 ? 15.826 26.349 -7.029 1.00 41.11 40 ASP F N 1
ATOM 3151 C CA . ASP G 1 40 ? 16.816 27.379 -7.280 1.00 42.79 40 ASP F CA 1
ATOM 3152 C C . ASP G 1 40 ? 16.664 28.482 -6.239 1.00 39.18 40 ASP F C 1
ATOM 3153 O O . ASP G 1 40 ? 15.740 28.476 -5.420 1.00 39.72 40 ASP F O 1
ATOM 3158 N N . ALA G 1 41 ? 17.591 29.441 -6.273 1.00 40.13 41 ALA F N 1
ATOM 3159 C CA . ALA G 1 41 ? 17.488 30.598 -5.388 1.00 38.30 41 ALA F CA 1
ATOM 3160 C C . ALA G 1 41 ? 16.204 31.385 -5.643 1.00 29.67 41 ALA F C 1
ATOM 3161 O O . ALA G 1 41 ? 15.613 31.935 -4.710 1.00 33.27 41 ALA F O 1
ATOM 3163 N N . ARG G 1 42 ? 15.764 31.450 -6.901 1.00 30.87 42 ARG F N 1
ATOM 3164 C CA . ARG G 1 42 ? 14.613 32.277 -7.249 1.00 35.57 42 ARG F CA 1
ATOM 3165 C C . ARG G 1 42 ? 13.312 31.647 -6.764 1.00 33.49 42 ARG F C 1
ATOM 3166 O O . ARG G 1 42 ? 12.462 32.334 -6.190 1.00 31.95 42 ARG F O 1
ATOM 3174 N N . LEU G 1 43 ? 13.131 30.345 -7.000 1.00 24.77 43 LEU F N 1
ATOM 3175 C CA . LEU G 1 43 ? 11.965 29.666 -6.447 1.00 32.82 43 LEU F CA 1
ATOM 3176 C C . LEU G 1 43 ? 12.011 29.685 -4.924 1.00 33.76 43 LEU F C 1
ATOM 3177 O O . LEU G 1 43 ? 10.984 29.904 -4.260 1.00 32.03 43 LEU F O 1
ATOM 3182 N N . GLY G 1 44 ? 13.204 29.484 -4.358 1.00 30.31 44 GLY F N 1
ATOM 3183 C CA . GLY G 1 44 ? 13.351 29.525 -2.918 1.00 32.74 44 GLY F CA 1
ATOM 3184 C C . GLY G 1 44 ? 12.988 30.877 -2.339 1.00 30.50 44 GLY F C 1
ATOM 3185 O O . GLY G 1 44 ? 12.400 30.958 -1.260 1.00 34.67 44 GLY F O 1
ATOM 3186 N N . ALA G 1 45 ? 13.324 31.955 -3.054 1.00 29.26 45 ALA F N 1
ATOM 3187 C CA . ALA G 1 45 ? 12.955 33.278 -2.565 1.00 31.46 45 ALA F CA 1
ATOM 3188 C C . ALA G 1 45 ? 11.444 33.460 -2.605 1.00 28.55 45 ALA F C 1
ATOM 3189 O O . ALA G 1 45 ? 10.865 34.074 -1.702 1.00 27.72 45 ALA F O 1
ATOM 3191 N N . LEU G 1 46 ? 10.793 32.911 -3.635 1.00 25.69 46 LEU F N 1
ATOM 3192 C CA . LEU G 1 46 ? 9.340 33.016 -3.743 1.00 27.45 46 LEU F CA 1
ATOM 3193 C C . LEU G 1 46 ? 8.652 32.203 -2.661 1.00 33.77 46 LEU F C 1
ATOM 3194 O O . LEU G 1 46 ? 7.696 32.671 -2.037 1.00 33.18 46 LEU F O 1
ATOM 3199 N N . ILE G 1 47 ? 9.109 30.962 -2.449 1.00 35.23 47 ILE F N 1
ATOM 3200 C CA . ILE G 1 47 ? 8.583 30.144 -1.360 1.00 32.63 47 ILE F CA 1
ATOM 3201 C C . ILE G 1 47 ? 8.691 30.889 -0.038 1.00 28.51 47 ILE F C 1
ATOM 3202 O O . ILE G 1 47 ? 7.716 30.973 0.719 1.00 24.63 47 ILE F O 1
ATOM 3207 N N . ASP G 1 48 ? 9.885 31.433 0.260 1.00 23.94 48 ASP F N 1
ATOM 3208 C CA . ASP G 1 48 ? 10.069 32.233 1.476 1.00 28.47 48 ASP F CA 1
ATOM 3209 C C . ASP G 1 48 ? 9.053 33.367 1.550 1.00 32.72 48 ASP F C 1
ATOM 3210 O O . ASP G 1 48 ? 8.465 33.628 2.611 1.00 24.83 48 ASP F O 1
ATOM 3215 N N . ARG G 1 49 ? 8.836 34.050 0.424 1.00 30.94 49 ARG F N 1
ATOM 3216 C CA . ARG G 1 49 ? 7.903 35.174 0.384 1.00 30.38 49 ARG F CA 1
ATOM 3217 C C . ARG G 1 49 ? 6.488 34.715 0.704 1.00 24.59 49 ARG F C 1
ATOM 3218 O O . ARG G 1 49 ? 5.801 35.320 1.527 1.00 23.27 49 ARG F O 1
ATOM 3226 N N . ALA G 1 50 ? 6.059 33.614 0.089 1.00 24.06 50 ALA F N 1
ATOM 3227 C CA . ALA G 1 50 ? 4.724 33.078 0.352 1.00 34.95 50 ALA F CA 1
ATOM 3228 C C . ALA G 1 50 ? 4.533 32.712 1.820 1.00 26.38 50 ALA F C 1
ATOM 3229 O O . ALA G 1 50 ? 3.477 32.998 2.396 1.00 26.48 50 ALA F O 1
ATOM 3231 N N . LEU G 1 51 ? 5.541 32.089 2.445 1.00 25.45 51 LEU F N 1
ATOM 3232 C CA . LEU G 1 51 ? 5.425 31.714 3.851 1.00 27.39 51 LEU F CA 1
ATOM 3233 C C . LEU G 1 51 ? 5.305 32.934 4.763 1.00 29.25 51 LEU F C 1
ATOM 3234 O O . LEU G 1 51 ? 4.524 32.922 5.723 1.00 31.62 51 LEU F O 1
ATOM 3239 N N . ALA G 1 52 ? 6.070 33.987 4.503 1.00 22.57 52 ALA F N 1
ATOM 3240 C CA . ALA G 1 52 ? 5.915 35.178 5.335 1.00 25.61 52 ALA F CA 1
ATOM 3241 C C . ALA G 1 52 ? 4.539 35.801 5.134 1.00 27.82 52 ALA F C 1
ATOM 3242 O O . ALA G 1 52 ? 3.906 36.249 6.097 1.00 25.42 52 ALA F O 1
ATOM 3244 N N . ASP G 1 53 ? 4.040 35.808 3.899 1.00 26.89 53 ASP F N 1
ATOM 3245 C CA . ASP G 1 53 ? 2.700 36.349 3.668 1.00 26.81 53 ASP F CA 1
ATOM 3246 C C . ASP G 1 53 ? 1.625 35.502 4.366 1.00 23.66 53 ASP F C 1
ATOM 3247 O O . ASP G 1 53 ? 0.666 36.051 4.915 1.00 31.21 53 ASP F O 1
ATOM 3268 N N . ALA G 1 55 ? 2.042 33.735 7.071 1.00 21.08 55 ALA F N 1
ATOM 3269 C CA . ALA G 1 55 ? 2.189 34.092 8.482 1.00 29.48 55 ALA F CA 1
ATOM 3270 C C . ALA G 1 55 ? 1.417 35.370 8.807 1.00 21.83 55 ALA F C 1
ATOM 3271 O O . ALA G 1 55 ? 0.682 35.434 9.798 1.00 29.38 55 ALA F O 1
ATOM 3273 N N . VAL G 1 56 ? 1.582 36.408 7.984 1.00 30.48 56 VAL F N 1
ATOM 3274 C CA . VAL G 1 56 ? 0.828 37.646 8.192 1.00 25.26 56 VAL F CA 1
ATOM 3275 C C . VAL G 1 56 ? -0.666 37.357 8.117 1.00 21.01 56 VAL F C 1
ATOM 3276 O O . VAL G 1 56 ? -1.452 37.834 8.937 1.00 22.98 56 VAL F O 1
ATOM 3280 N N . ALA G 1 57 ? -1.072 36.533 7.157 1.00 25.42 57 ALA F N 1
ATOM 3281 C CA . ALA G 1 57 ? -2.491 36.254 7.021 1.00 28.09 57 ALA F CA 1
ATOM 3282 C C . ALA G 1 57 ? -2.980 35.417 8.186 1.00 30.94 57 ALA F C 1
ATOM 3283 O O . ALA G 1 57 ? -4.134 35.552 8.613 1.00 31.67 57 ALA F O 1
ATOM 3285 N N . ARG G 1 58 ? -2.108 34.576 8.737 1.00 26.09 58 ARG F N 1
ATOM 3286 C CA . ARG G 1 58 ? -2.503 33.808 9.906 1.00 28.23 58 ARG F CA 1
ATOM 3287 C C . ARG G 1 58 ? -2.756 34.722 11.089 1.00 26.30 58 ARG F C 1
ATOM 3288 O O . ARG G 1 58 ? -3.730 34.533 11.822 1.00 30.20 58 ARG F O 1
ATOM 3296 N N . ALA G 1 59 ? -1.880 35.711 11.305 1.00 25.02 59 ALA F N 1
ATOM 3297 C CA . ALA G 1 59 ? -2.096 36.623 12.427 1.00 26.84 59 ALA F CA 1
ATOM 3298 C C . ALA G 1 59 ? -3.387 37.425 12.253 1.00 23.09 59 ALA F C 1
ATOM 3299 O O . ALA G 1 59 ? -4.101 37.673 13.227 1.00 28.30 59 ALA F O 1
ATOM 3301 N N . SER G 1 60 ? -3.715 37.796 11.022 1.00 24.60 60 SER F N 1
ATOM 3302 C CA . SER G 1 60 ? -4.882 38.630 10.784 1.00 30.68 60 SER F CA 1
ATOM 3303 C C . SER G 1 60 ? -6.163 37.841 10.963 1.00 27.60 60 SER F C 1
ATOM 3304 O O . SER G 1 60 ? -7.139 38.350 11.528 1.00 27.42 60 SER F O 1
ATOM 3307 N N . LEU G 1 61 ? -6.176 36.596 10.484 1.00 23.55 61 LEU F N 1
ATOM 3308 C CA . LEU G 1 61 ? -7.294 35.701 10.757 1.00 25.18 61 LEU F CA 1
ATOM 3309 C C . LEU G 1 61 ? -7.408 35.378 12.240 1.00 25.87 61 LEU F C 1
ATOM 3310 O O . LEU G 1 61 ? -8.516 35.180 12.754 1.00 23.27 61 LEU F O 1
ATOM 3315 N N . ASN G 1 62 ? -6.271 35.268 12.935 1.00 23.54 62 ASN F N 1
ATOM 3316 C CA . ASN G 1 62 ? -6.309 35.104 14.388 1.00 30.31 62 ASN F CA 1
ATOM 3317 C C . ASN G 1 62 ? -6.964 36.304 15.075 1.00 24.91 62 ASN F C 1
ATOM 3318 O O . ASN G 1 62 ? -7.700 36.146 16.056 1.00 25.57 62 ASN F O 1
ATOM 3323 N N . ALA G 1 63 ? -6.675 37.517 14.599 1.00 27.32 63 ALA F N 1
ATOM 3324 C CA . ALA G 1 63 ? -7.318 38.699 15.167 1.00 22.11 63 ALA F CA 1
ATOM 3325 C C . ALA G 1 63 ? -8.824 38.691 14.926 1.00 21.78 63 ALA F C 1
ATOM 3326 O O . ALA G 1 63 ? -9.587 39.135 15.784 1.00 31.50 63 ALA F O 1
ATOM 3328 N N . VAL G 1 64 ? -9.278 38.218 13.754 1.00 23.20 64 VAL F N 1
ATOM 3329 C CA . VAL G 1 64 ? -10.724 38.140 13.523 1.00 25.76 64 VAL F CA 1
ATOM 3330 C C . VAL G 1 64 ? -11.356 37.199 14.535 1.00 29.36 64 VAL F C 1
ATOM 3331 O O . VAL G 1 64 ? -12.198 37.596 15.349 1.00 28.06 64 VAL F O 1
ATOM 3335 N N . LEU G 1 65 ? -10.960 35.929 14.485 1.00 33.51 65 LEU F N 1
ATOM 3336 C CA . LEU G 1 65 ? -11.340 34.935 15.480 1.00 30.20 65 LEU F CA 1
ATOM 3337 C C . LEU G 1 65 ? -11.300 35.485 16.903 1.00 27.39 65 LEU F C 1
ATOM 3338 O O . LEU G 1 65 ? -12.214 35.243 17.682 1.00 27.75 65 LEU F O 1
ATOM 3343 N N . ARG G 1 66 ? -10.268 36.250 17.244 1.00 27.87 66 ARG F N 1
ATOM 3344 C CA . ARG G 1 66 ? -10.182 36.794 18.597 1.00 36.31 66 ARG F CA 1
ATOM 3345 C C . ARG G 1 66 ? -11.326 37.754 18.896 1.00 31.82 66 ARG F C 1
ATOM 3346 O O . ARG G 1 66 ? -11.699 37.930 20.057 1.00 33.08 66 ARG F O 1
ATOM 3354 N N . ASP G 1 67 ? -11.879 38.395 17.876 1.00 35.91 67 ASP F N 1
ATOM 3355 C CA . ASP G 1 67 ? -12.929 39.381 18.089 1.00 37.97 67 ASP F CA 1
ATOM 3356 C C . ASP G 1 67 ? -14.320 38.773 18.038 1.00 38.62 67 ASP F C 1
ATOM 3357 O O . ASP G 1 67 ? -15.285 39.462 18.376 1.00 42.18 67 ASP F O 1
ATOM 3362 N N . LEU G 1 68 ? -14.422 37.502 17.642 1.00 39.61 68 LEU F N 1
ATOM 3363 C CA . LEU G 1 68 ? -15.668 36.785 17.378 1.00 39.21 68 LEU F CA 1
ATOM 3364 C C . LEU G 1 68 ? -16.364 37.384 16.169 1.00 45.62 68 LEU F C 1
ATOM 3365 O O . LEU G 1 68 ? -16.125 36.958 15.040 1.00 52.22 68 LEU F O 1
ATOM 3367 C C . GLY H 1 8 ? 7.866 18.383 -6.573 1.00 43.35 8 GLY H C 1
ATOM 3368 O O . GLY H 1 8 ? 6.965 18.857 -5.880 1.00 47.92 8 GLY H O 1
ATOM 3369 N N . ARG H 1 9 ? 8.249 18.926 -7.717 1.00 32.93 9 ARG H N 1
ATOM 3370 C CA . ARG H 1 9 ? 7.672 20.168 -8.189 1.00 37.69 9 ARG H CA 1
ATOM 3371 C C . ARG H 1 9 ? 6.283 19.908 -8.759 1.00 47.42 9 ARG H C 1
ATOM 3372 O O . ARG H 1 9 ? 5.352 20.709 -8.589 1.00 34.73 9 ARG H O 1
ATOM 3380 N N . LYS H 1 10 ? 6.130 18.774 -9.438 1.00 43.26 10 LYS H N 1
ATOM 3381 C CA . LYS H 1 10 ? 4.811 18.435 -9.948 1.00 39.52 10 LYS H CA 1
ATOM 3382 C C . LYS H 1 10 ? 3.842 18.200 -8.801 1.00 43.48 10 LYS H C 1
ATOM 3383 O O . LYS H 1 10 ? 2.737 18.752 -8.786 1.00 37.10 10 LYS H O 1
ATOM 3389 N N . ARG H 1 11 ? 4.248 17.397 -7.815 1.00 39.37 11 ARG H N 1
ATOM 3390 C CA . ARG H 1 11 ? 3.379 17.151 -6.673 1.00 41.56 11 ARG H CA 1
ATOM 3391 C C . ARG H 1 11 ? 3.002 18.457 -5.995 1.00 41.45 11 ARG H C 1
ATOM 3392 O O . ARG H 1 11 ? 1.824 18.695 -5.705 1.00 39.97 11 ARG H O 1
ATOM 3396 N N . LEU H 1 12 ? 3.985 19.332 -5.750 1.00 37.71 12 LEU H N 1
ATOM 3397 C CA . LEU H 1 12 ? 3.678 20.559 -5.020 1.00 42.88 12 LEU H CA 1
ATOM 3398 C C . LEU H 1 12 ? 2.699 21.433 -5.798 1.00 34.78 12 LEU H C 1
ATOM 3399 O O . LEU H 1 12 ? 1.838 22.092 -5.201 1.00 35.54 12 LEU H O 1
ATOM 3404 N N . GLY H 1 13 ? 2.794 21.421 -7.132 1.00 38.22 13 GLY H N 1
ATOM 3405 C CA . GLY H 1 13 ? 1.905 22.233 -7.952 1.00 35.17 13 GLY H CA 1
ATOM 3406 C C . GLY H 1 13 ? 0.479 21.721 -8.001 1.00 38.69 13 GLY H C 1
ATOM 3407 O O . GLY H 1 13 ? -0.466 22.512 -8.124 1.00 28.32 13 GLY H O 1
ATOM 3408 N N . ILE H 1 14 ? 0.302 20.397 -7.952 1.00 31.39 14 ILE H N 1
ATOM 3409 C CA . ILE H 1 14 ? -1.029 19.837 -7.734 1.00 35.25 14 ILE H CA 1
ATOM 3410 C C . ILE H 1 14 ? -1.586 20.318 -6.404 1.00 28.19 14 ILE H C 1
ATOM 3411 O O . ILE H 1 14 ? -2.725 20.797 -6.326 1.00 34.32 14 ILE H O 1
ATOM 3416 N N . TYR H 1 15 ? -0.804 20.169 -5.330 1.00 32.02 15 TYR H N 1
ATOM 3417 C CA . TYR H 1 15 ? -1.282 20.567 -4.014 1.00 34.40 15 TYR H CA 1
ATOM 3418 C C . TYR H 1 15 ? -1.704 22.032 -3.998 1.00 28.97 15 TYR H C 1
ATOM 3419 O O . TYR H 1 15 ? -2.829 22.359 -3.599 1.00 31.81 15 TYR H O 1
ATOM 3428 N N . LEU H 1 16 ? -0.802 22.933 -4.405 1.00 26.31 16 LEU H N 1
ATOM 3429 C CA . LEU H 1 16 ? -1.121 24.366 -4.383 1.00 31.45 16 LEU H CA 1
ATOM 3430 C C . LEU H 1 16 ? -2.452 24.654 -5.066 1.00 29.12 16 LEU H C 1
ATOM 3431 O O . LEU H 1 16 ? -3.280 25.416 -4.550 1.00 31.54 16 LEU H O 1
ATOM 3436 N N . ALA H 1 17 ? -2.672 24.043 -6.228 1.00 29.97 17 ALA H N 1
ATOM 3437 C CA . ALA H 1 17 ? -3.881 24.302 -7.000 1.00 26.03 17 ALA H CA 1
ATOM 3438 C C . ALA H 1 17 ? -5.122 23.851 -6.240 1.00 33.22 17 ALA H C 1
ATOM 3439 O O . ALA H 1 17 ? -6.073 24.629 -6.067 1.00 33.57 17 ALA H O 1
ATOM 3441 N N . HIS H 1 18 ? -5.124 22.591 -5.770 1.00 26.86 18 HIS H N 1
ATOM 3442 C CA . HIS H 1 18 ? -6.193 22.103 -4.900 1.00 31.16 18 HIS H CA 1
ATOM 3443 C C . HIS H 1 18 ? -6.373 22.998 -3.679 1.00 29.15 18 HIS H C 1
ATOM 3444 O O . HIS H 1 18 ? -7.502 23.280 -3.264 1.00 26.57 18 HIS H O 1
ATOM 3451 N N . PHE H 1 19 ? -5.272 23.438 -3.075 1.00 29.86 19 PHE H N 1
ATOM 3452 C CA . PHE H 1 19 ? -5.388 24.260 -1.878 1.00 28.66 19 PHE H CA 1
ATOM 3453 C C . PHE H 1 19 ? -6.122 25.562 -2.183 1.00 28.24 19 PHE H C 1
ATOM 3454 O O . PHE H 1 19 ? -7.118 25.896 -1.525 1.00 29.18 19 PHE H O 1
ATOM 3462 N N . LEU H 1 20 ? -5.679 26.276 -3.225 1.00 24.76 20 LEU H N 1
ATOM 3463 C CA . LEU H 1 20 ? -6.291 27.558 -3.569 1.00 34.06 20 LEU H CA 1
ATOM 3464 C C . LEU H 1 20 ? -7.764 27.400 -3.926 1.00 32.25 20 LEU H C 1
ATOM 3465 O O . LEU H 1 20 ? -8.605 28.191 -3.485 1.00 33.25 20 LEU H O 1
ATOM 3470 N N . ASP H 1 21 ? -8.099 26.384 -4.721 1.00 32.63 21 ASP H N 1
ATOM 3471 C CA . ASP H 1 21 ? -9.496 26.150 -5.044 1.00 35.03 21 ASP H CA 1
ATOM 3472 C C . ASP H 1 21 ? -10.296 25.829 -3.790 1.00 32.99 21 ASP H C 1
ATOM 3473 O O . ASP H 1 21 ? -11.442 26.262 -3.654 1.00 27.49 21 ASP H O 1
ATOM 3478 N N . HIS H 1 22 ? -9.695 25.088 -2.853 1.00 27.12 22 HIS H N 1
ATOM 3479 C CA . HIS H 1 22 ? -10.410 24.717 -1.635 1.00 33.77 22 HIS H CA 1
ATOM 3480 C C . HIS H 1 22 ? -10.630 25.923 -0.726 1.00 29.13 22 HIS H C 1
ATOM 3481 O O . HIS H 1 22 ? -11.731 26.112 -0.196 1.00 28.97 22 HIS H O 1
ATOM 3488 N N . VAL H 1 23 ? -9.606 26.743 -0.509 1.00 28.72 23 VAL H N 1
ATOM 3489 C CA . VAL H 1 23 ? -9.845 27.900 0.351 1.00 25.82 23 VAL H CA 1
ATOM 3490 C C . VAL H 1 23 ? -10.647 28.969 -0.382 1.00 36.53 23 VAL H C 1
ATOM 3491 O O . VAL H 1 23 ? -11.324 29.781 0.259 1.00 38.30 23 VAL H O 1
ATOM 3495 N N . GLU H 1 24 ? -10.594 28.999 -1.719 1.00 30.71 24 GLU H N 1
ATOM 3496 C CA . GLU H 1 24 ? -11.500 29.880 -2.449 1.00 36.37 24 GLU H CA 1
ATOM 3497 C C . GLU H 1 24 ? -12.947 29.495 -2.194 1.00 35.93 24 GLU H C 1
ATOM 3498 O O . GLU H 1 24 ? -13.834 30.358 -2.181 1.00 30.86 24 GLU H O 1
ATOM 3500 N N . GLY H 1 25 ? -13.203 28.205 -1.968 1.00 32.78 25 GLY H N 1
ATOM 3501 C CA . GLY H 1 25 ? -14.546 27.787 -1.612 1.00 37.95 25 GLY H CA 1
ATOM 3502 C C . GLY H 1 25 ? -14.960 28.255 -0.233 1.00 37.80 25 GLY H C 1
ATOM 3503 O O . GLY H 1 25 ? -16.137 28.524 0.007 1.00 43.74 25 GLY H O 1
ATOM 3504 N N . HIS H 1 26 ? -14.011 28.345 0.696 1.00 34.46 26 HIS H N 1
ATOM 3505 C CA . HIS H 1 26 ? -14.357 28.710 2.065 1.00 35.06 26 HIS H CA 1
ATOM 3506 C C . HIS H 1 26 ? -14.679 30.196 2.167 1.00 38.70 26 HIS H C 1
ATOM 3507 O O . HIS H 1 26 ? -15.594 30.597 2.902 1.00 38.07 26 HIS H O 1
ATOM 3522 N N . GLY H 1 28 ? -15.975 32.050 -0.202 1.00 41.76 28 GLY H N 1
ATOM 3523 C CA . GLY H 1 28 ? -17.337 32.144 -0.700 1.00 41.66 28 GLY H CA 1
ATOM 3524 C C . GLY H 1 28 ? -18.373 31.924 0.389 1.00 47.23 28 GLY H C 1
ATOM 3525 O O . GLY H 1 28 ? -19.315 32.701 0.532 1.00 52.70 28 GLY H O 1
ATOM 3526 N N . GLU H 1 29 ? -18.192 30.867 1.180 1.00 47.27 29 GLU H N 1
ATOM 3527 C CA . GLU H 1 29 ? -19.155 30.570 2.235 1.00 45.45 29 GLU H CA 1
ATOM 3528 C C . GLU H 1 29 ? -19.014 31.540 3.392 1.00 48.24 29 GLU H C 1
ATOM 3529 O O . GLU H 1 29 ? -20.019 31.928 4.002 1.00 48.84 29 GLU H O 1
ATOM 3532 N N . ILE H 1 30 ? -17.791 31.971 3.688 1.00 42.91 30 ILE H N 1
ATOM 3533 C CA . ILE H 1 30 ? -17.588 32.914 4.782 1.00 50.03 30 ILE H CA 1
ATOM 3534 C C . ILE H 1 30 ? -18.302 34.236 4.497 1.00 49.51 30 ILE H C 1
ATOM 3535 O O . ILE H 1 30 ? -19.088 34.721 5.318 1.00 53.74 30 ILE H O 1
ATOM 3540 N N . GLY H 1 31 ? -18.043 34.835 3.333 1.00 43.85 31 GLY H N 1
ATOM 3541 C CA . GLY H 1 31 ? -18.653 36.121 3.024 1.00 49.78 31 GLY H CA 1
ATOM 3542 C C . GLY H 1 31 ? -20.169 36.084 3.017 1.00 50.09 31 GLY H C 1
ATOM 3543 O O . GLY H 1 31 ? -20.820 37.083 3.329 1.00 54.79 31 GLY H O 1
ATOM 3544 N N . VAL H 1 32 ? -20.752 34.943 2.652 1.00 51.72 32 VAL H N 1
ATOM 3545 C CA . VAL H 1 32 ? -22.199 34.777 2.755 1.00 52.53 32 VAL H CA 1
ATOM 3546 C C . VAL H 1 32 ? -22.636 34.905 4.208 1.00 56.49 32 VAL H C 1
ATOM 3547 O O . VAL H 1 32 ? -23.472 35.748 4.554 1.00 58.44 32 VAL H O 1
ATOM 3551 N N . GLN H 1 33 ? -22.053 34.083 5.086 1.00 54.28 33 GLN H N 1
ATOM 3552 C CA . GLN H 1 33 ? -22.363 34.180 6.508 1.00 56.93 33 GLN H CA 1
ATOM 3553 C C . GLN H 1 33 ? -22.139 35.592 7.025 1.00 55.91 33 GLN H C 1
ATOM 3554 O O . GLN H 1 33 ? -22.897 36.084 7.867 1.00 64.55 33 GLN H O 1
ATOM 3560 N N . ARG H 1 34 ? -21.107 36.262 6.521 1.00 50.08 34 ARG H N 1
ATOM 3561 C CA . ARG H 1 34 ? -20.779 37.601 6.996 1.00 56.05 34 ARG H CA 1
ATOM 3562 C C . ARG H 1 34 ? -21.899 38.588 6.683 1.00 62.33 34 ARG H C 1
ATOM 3563 O O . ARG H 1 34 ? -22.362 39.322 7.564 1.00 63.45 34 ARG H O 1
ATOM 3571 N N . ASP H 1 35 ? -22.362 38.607 5.432 1.00 59.13 35 ASP H N 1
ATOM 3572 C CA . ASP H 1 35 ? -23.406 39.548 5.049 1.00 62.74 35 ASP H CA 1
ATOM 3573 C C . ASP H 1 35 ? -24.690 39.314 5.836 1.00 67.29 35 ASP H C 1
ATOM 3574 O O . ASP H 1 35 ? -25.435 40.265 6.103 1.00 66.36 35 ASP H O 1
ATOM 3576 N N . ALA H 1 36 ? -24.951 38.067 6.240 1.00 69.02 36 ALA H N 1
ATOM 3577 C CA . ALA H 1 36 ? -26.197 37.712 6.910 1.00 68.55 36 ALA H CA 1
ATOM 3578 C C . ALA H 1 36 ? -26.246 38.136 8.377 1.00 68.08 36 ALA H C 1
ATOM 3579 O O . ALA H 1 36 ? -27.295 37.980 9.012 1.00 66.59 36 ALA H O 1
ATOM 3581 N N . LEU H 1 37 ? -25.160 38.676 8.926 1.00 66.22 37 LEU H N 1
ATOM 3582 C CA . LEU H 1 37 ? -25.141 39.104 10.325 1.00 72.71 37 LEU H CA 1
ATOM 3583 C C . LEU H 1 37 ? -24.205 40.299 10.432 1.00 80.64 37 LEU H C 1
ATOM 3584 O O . LEU H 1 37 ? -22.986 40.142 10.312 1.00 87.94 37 LEU H O 1
ATOM 3586 N N . ALA H 1 38 ? -24.768 41.482 10.675 1.00 76.63 38 ALA H N 1
ATOM 3587 C CA . ALA H 1 38 ? -24.003 42.713 10.525 1.00 80.72 38 ALA H CA 1
ATOM 3588 C C . ALA H 1 38 ? -23.972 43.551 11.796 1.00 81.81 38 ALA H C 1
ATOM 3589 O O . ALA H 1 38 ? -24.206 43.037 12.894 1.00 83.11 38 ALA H O 1
ATOM 3591 N N . GLU H 1 39 ? -23.672 44.845 11.641 1.00 80.55 39 GLU H N 1
ATOM 3592 C CA . GLU H 1 39 ? -23.623 45.810 12.742 1.00 81.68 39 GLU H CA 1
ATOM 3593 C C . GLU H 1 39 ? -22.505 45.497 13.731 1.00 81.56 39 GLU H C 1
ATOM 3594 O O . GLU H 1 39 ? -22.587 45.858 14.911 1.00 71.09 39 GLU H O 1
ATOM 3596 N N . ASP H 1 40 ? -21.445 44.838 13.255 1.00 80.10 40 ASP H N 1
ATOM 3597 C CA . ASP H 1 40 ? -20.310 44.502 14.103 1.00 73.53 40 ASP H CA 1
ATOM 3598 C C . ASP H 1 40 ? -19.161 45.496 13.995 1.00 70.34 40 ASP H C 1
ATOM 3599 O O . ASP H 1 40 ? -18.333 45.558 14.913 1.00 72.80 40 ASP H O 1
ATOM 3601 N N . ALA H 1 41 ? -19.085 46.256 12.898 1.00 68.23 41 ALA H N 1
ATOM 3602 C CA . ALA H 1 41 ? -18.200 47.413 12.783 1.00 67.23 41 ALA H CA 1
ATOM 3603 C C . ALA H 1 41 ? -16.723 47.059 12.938 1.00 66.77 41 ALA H C 1
ATOM 3604 O O . ALA H 1 41 ? -16.060 46.706 11.956 1.00 61.48 41 ALA H O 1
ATOM 3606 N N . ARG H 1 42 ? -16.195 47.185 14.163 1.00 66.66 42 ARG H N 1
ATOM 3607 C CA . ARG H 1 42 ? -14.802 46.832 14.427 1.00 64.29 42 ARG H CA 1
ATOM 3608 C C . ARG H 1 42 ? -14.491 45.418 13.964 1.00 54.79 42 ARG H C 1
ATOM 3609 O O . ARG H 1 42 ? -13.360 45.127 13.560 1.00 57.87 42 ARG H O 1
ATOM 3612 N N . LEU H 1 43 ? -15.487 44.532 13.999 1.00 57.62 43 LEU H N 1
ATOM 3613 C CA . LEU H 1 43 ? -15.313 43.200 13.438 1.00 53.86 43 LEU H CA 1
ATOM 3614 C C . LEU H 1 43 ? -15.192 43.250 11.921 1.00 50.71 43 LEU H C 1
ATOM 3615 O O . LEU H 1 43 ? -14.389 42.516 11.334 1.00 46.64 43 LEU H O 1
ATOM 3620 N N . GLY H 1 44 ? -15.998 44.091 11.269 1.00 58.22 44 GLY H N 1
ATOM 3621 C CA . GLY H 1 44 ? -15.899 44.216 9.826 1.00 43.95 44 GLY H CA 1
ATOM 3622 C C . GLY H 1 44 ? -14.499 44.590 9.388 1.00 42.46 44 GLY H C 1
ATOM 3623 O O . GLY H 1 44 ? -13.914 43.943 8.517 1.00 47.94 44 GLY H O 1
ATOM 3624 N N . ALA H 1 45 ? -13.929 45.617 10.024 1.00 40.98 45 ALA H N 1
ATOM 3625 C CA . ALA H 1 45 ? -12.601 46.078 9.642 1.00 43.80 45 ALA H CA 1
ATOM 3626 C C . ALA H 1 45 ? -11.556 44.990 9.841 1.00 46.65 45 ALA H C 1
ATOM 3627 O O . ALA H 1 45 ? -10.591 44.914 9.073 1.00 48.27 45 ALA H O 1
ATOM 3629 N N . LEU H 1 46 ? -11.727 44.147 10.865 1.00 44.74 46 LEU H N 1
ATOM 3630 C CA . LEU H 1 46 ? -10.806 43.036 11.070 1.00 35.15 46 LEU H CA 1
ATOM 3631 C C . LEU H 1 46 ? -10.964 42.005 9.968 1.00 34.20 46 LEU H C 1
ATOM 3632 O O . LEU H 1 46 ? -9.977 41.428 9.502 1.00 30.58 46 LEU H O 1
ATOM 3637 N N . ILE H 1 47 ? -12.205 41.765 9.535 1.00 38.22 47 ILE H N 1
ATOM 3638 C CA . ILE H 1 47 ? -12.442 40.839 8.435 1.00 36.97 47 ILE H CA 1
ATOM 3639 C C . ILE H 1 47 ? -11.829 41.379 7.151 1.00 42.81 47 ILE H C 1
ATOM 3640 O O . ILE H 1 47 ? -11.313 40.614 6.327 1.00 46.57 47 ILE H O 1
ATOM 3645 N N . ASP H 1 48 ? -11.881 42.700 6.954 1.00 39.12 48 ASP H N 1
ATOM 3646 C CA . ASP H 1 48 ? -11.319 43.279 5.741 1.00 36.86 48 ASP H CA 1
ATOM 3647 C C . ASP H 1 48 ? -9.813 43.059 5.696 1.00 34.77 48 ASP H C 1
ATOM 3648 O O . ASP H 1 48 ? -9.273 42.621 4.673 1.00 39.15 48 ASP H O 1
ATOM 3653 N N . ARG H 1 49 ? -9.124 43.344 6.810 1.00 35.74 49 ARG H N 1
ATOM 3654 C CA . ARG H 1 49 ? -7.680 43.134 6.880 1.00 29.42 49 ARG H CA 1
ATOM 3655 C C . ARG H 1 49 ? -7.314 41.681 6.599 1.00 28.80 49 ARG H C 1
ATOM 3656 O O . ARG H 1 49 ? -6.365 41.410 5.855 1.00 32.63 49 ARG H O 1
ATOM 3664 N N . ALA H 1 50 ? -8.059 40.734 7.174 1.00 21.91 50 ALA H N 1
ATOM 3665 C CA . ALA H 1 50 ? -7.699 39.321 7.024 1.00 22.96 50 ALA H CA 1
ATOM 3666 C C . ALA H 1 50 ? -7.900 38.846 5.596 1.00 24.81 50 ALA H C 1
ATOM 3667 O O . ALA H 1 50 ? -7.090 38.068 5.079 1.00 36.97 50 ALA H O 1
ATOM 3669 N N . LEU H 1 51 ? -8.943 39.339 4.918 1.00 30.78 51 LEU H N 1
ATOM 3670 C CA . LEU H 1 51 ? -9.152 38.952 3.523 1.00 32.10 51 LEU H CA 1
ATOM 3671 C C . LEU H 1 51 ? -8.117 39.583 2.607 1.00 30.00 51 LEU H C 1
ATOM 3672 O O . LEU H 1 51 ? -7.722 38.983 1.602 1.00 24.27 51 LEU H O 1
ATOM 3677 N N . ALA H 1 52 ? -7.714 40.815 2.906 1.00 25.19 52 ALA H N 1
ATOM 3678 C CA . ALA H 1 52 ? -6.697 41.462 2.101 1.00 28.36 52 ALA H CA 1
ATOM 3679 C C . ALA H 1 52 ? -5.359 40.739 2.254 1.00 30.92 52 ALA H C 1
ATOM 3680 O O . ALA H 1 52 ? -4.651 40.507 1.272 1.00 31.96 52 ALA H O 1
ATOM 3682 N N . ASP H 1 53 ? -5.010 40.345 3.477 1.00 33.14 53 ASP H N 1
ATOM 3683 C CA . ASP H 1 53 ? -3.769 39.605 3.664 1.00 27.94 53 ASP H CA 1
ATOM 3684 C C . ASP H 1 53 ? -3.832 38.236 2.994 1.00 23.42 53 ASP H C 1
ATOM 3685 O O . ASP H 1 53 ? -2.822 37.765 2.459 1.00 21.03 53 ASP H O 1
ATOM 3698 N N . ALA H 1 55 ? -5.423 37.605 0.318 1.00 26.89 55 ALA H N 1
ATOM 3699 C CA . ALA H 1 55 ? -5.236 37.918 -1.097 1.00 25.66 55 ALA H CA 1
ATOM 3700 C C . ALA H 1 55 ? -3.755 38.100 -1.439 1.00 23.75 55 ALA H C 1
ATOM 3701 O O . ALA H 1 55 ? -3.285 37.616 -2.472 1.00 23.99 55 ALA H O 1
ATOM 3703 N N . VAL H 1 56 ? -3.003 38.783 -0.575 1.00 27.57 56 VAL H N 1
ATOM 3704 C CA . VAL H 1 56 ? -1.559 38.928 -0.783 1.00 25.12 56 VAL H CA 1
ATOM 3705 C C . VAL H 1 56 ? -0.875 37.567 -0.773 1.00 26.67 56 VAL H C 1
ATOM 3706 O O . VAL H 1 56 ? -0.030 37.271 -1.625 1.00 26.42 56 VAL H O 1
ATOM 3710 N N . ALA H 1 57 ? -1.239 36.708 0.180 1.00 28.06 57 ALA H N 1
ATOM 3711 C CA . ALA H 1 57 ? -0.574 35.414 0.274 1.00 28.50 57 ALA H CA 1
ATOM 3712 C C . ALA H 1 57 ? -0.905 34.550 -0.932 1.00 27.53 57 ALA H C 1
ATOM 3713 O O . ALA H 1 57 ? -0.034 33.853 -1.465 1.00 29.28 57 ALA H O 1
ATOM 3715 N N . ARG H 1 58 ? -2.148 34.619 -1.404 1.00 25.79 58 ARG H N 1
ATOM 3716 C CA . ARG H 1 58 ? -2.525 33.801 -2.545 1.00 28.34 58 ARG H CA 1
ATOM 3717 C C . ARG H 1 58 ? -1.864 34.296 -3.822 1.00 27.82 58 ARG H C 1
ATOM 3718 O O . ARG H 1 58 ? -1.629 33.500 -4.734 1.00 24.92 58 ARG H O 1
ATOM 3726 N N . ALA H 1 59 ? -1.530 35.587 -3.903 1.00 31.83 59 ALA H N 1
ATOM 3727 C CA . ALA H 1 59 ? -0.706 36.045 -5.018 1.00 32.92 59 ALA H CA 1
ATOM 3728 C C . ALA H 1 59 ? 0.659 35.366 -4.987 1.00 25.74 59 ALA H C 1
ATOM 3729 O O . ALA H 1 59 ? 1.116 34.832 -6.002 1.00 28.53 59 ALA H O 1
ATOM 3731 N N . SER H 1 60 ? 1.309 35.350 -3.815 1.00 25.40 60 SER H N 1
ATOM 3732 C CA . SER H 1 60 ? 2.609 34.683 -3.681 1.00 26.95 60 SER H CA 1
ATOM 3733 C C . SER H 1 60 ? 2.519 33.186 -3.979 1.00 24.87 60 SER H C 1
ATOM 3734 O O . SER H 1 60 ? 3.452 32.601 -4.534 1.00 25.00 60 SER H O 1
ATOM 3737 N N . LEU H 1 61 ? 1.413 32.540 -3.608 1.00 23.05 61 LEU H N 1
ATOM 3738 C CA . LEU H 1 61 ? 1.303 31.114 -3.900 1.00 24.10 61 LEU H CA 1
ATOM 3739 C C . LEU H 1 61 ? 1.077 30.881 -5.379 1.00 26.20 61 LEU H C 1
ATOM 3740 O O . LEU H 1 61 ? 1.633 29.940 -5.957 1.00 35.11 61 LEU H O 1
ATOM 3745 N N . ASN H 1 62 ? 0.292 31.746 -6.017 1.00 30.12 62 ASN H N 1
ATOM 3746 C CA . ASN H 1 62 ? 0.170 31.701 -7.470 1.00 31.93 62 ASN H CA 1
ATOM 3747 C C . ASN H 1 62 ? 1.533 31.848 -8.140 1.00 27.10 62 ASN H C 1
ATOM 3748 O O . ASN H 1 62 ? 1.875 31.085 -9.050 1.00 30.86 62 ASN H O 1
ATOM 3753 N N . ALA H 1 63 ? 2.325 32.827 -7.692 1.00 27.56 63 ALA H N 1
ATOM 3754 C CA . ALA H 1 63 ? 3.697 32.978 -8.184 1.00 27.45 63 ALA H CA 1
ATOM 3755 C C . ALA H 1 63 ? 4.509 31.690 -8.017 1.00 28.05 63 ALA H C 1
ATOM 3756 O O . ALA H 1 63 ? 5.193 31.256 -8.952 1.00 32.73 63 ALA H O 1
ATOM 3758 N N . VAL H 1 64 ? 4.478 31.086 -6.819 1.00 30.98 64 VAL H N 1
ATOM 3759 C CA . VAL H 1 64 ? 5.194 29.822 -6.588 1.00 28.70 64 VAL H CA 1
ATOM 3760 C C . VAL H 1 64 ? 4.715 28.761 -7.573 1.00 30.78 64 VAL H C 1
ATOM 3761 O O . VAL H 1 64 ? 5.514 28.109 -8.260 1.00 31.64 64 VAL H O 1
ATOM 3765 N N . LEU H 1 65 ? 3.392 28.601 -7.669 1.00 30.46 65 LEU H N 1
ATOM 3766 C CA . LEU H 1 65 ? 2.781 27.629 -8.570 1.00 38.82 65 LEU H CA 1
ATOM 3767 C C . LEU H 1 65 ? 3.290 27.795 -9.993 1.00 39.88 65 LEU H C 1
ATOM 3768 O O . LEU H 1 65 ? 3.696 26.823 -10.638 1.00 38.70 65 LEU H O 1
ATOM 3773 N N . ARG H 1 66 ? 3.304 29.040 -10.480 1.00 37.11 66 ARG H N 1
ATOM 3774 C CA . ARG H 1 66 ? 3.764 29.329 -11.834 1.00 34.42 66 ARG H CA 1
ATOM 3775 C C . ARG H 1 66 ? 5.252 29.005 -12.019 1.00 37.19 66 ARG H C 1
ATOM 3776 O O . ARG H 1 66 ? 5.667 28.558 -13.097 1.00 44.58 66 ARG H O 1
ATOM 3784 N N . ASP H 1 67 ? 6.073 29.222 -10.987 1.00 34.82 67 ASP H N 1
ATOM 3785 C CA . ASP H 1 67 ? 7.517 28.978 -11.063 1.00 38.58 67 ASP H CA 1
ATOM 3786 C C . ASP H 1 67 ? 7.886 27.514 -10.825 1.00 47.09 67 ASP H C 1
ATOM 3787 O O . ASP H 1 67 ? 9.084 27.207 -10.754 1.00 52.00 67 ASP H O 1
ATOM 3792 N N . LEU H 1 68 ? 6.874 26.644 -10.695 1.00 44.74 68 LEU H N 1
ATOM 3793 C CA . LEU H 1 68 ? 6.903 25.178 -10.477 1.00 47.77 68 LEU H CA 1
ATOM 3794 C C . LEU H 1 68 ? 6.745 24.801 -8.989 1.00 48.62 68 LEU H C 1
ATOM 3795 O O . LEU H 1 68 ? 7.704 24.635 -8.228 1.00 54.30 68 LEU H O 1
#

Secondary structure (P-SEA, 3-state):
caaaaaaaaaaaaaaaaaaaaaccaaaaaaaacccccaaaaaaaaaaaccaaaaaaaaaaaac/ccaaaaaaaaaaaaaaaaaaaaaccaaaaaaaacccccaaaaaaaaaaaccaaaaaaaaaaaac/caaaaaaaaaaaaaaaaaaaccccccccccccccaaaaaaaaaaaaccaaaaaaaaaaaac/ccaaaaaaaaaaaaaaaaaaaaccccccccccccccaaaaaaaaaaaaccaaaaaaaaaacc/ccaaaaaaaaaaaaaaaaaaaccaaaaaaaaaccaaaaaaaaaaaaaccaaaaaaaaaaaac/caaaaaaaaaaaaaaaaaccccccccccccccaaaaaaaaaaaaccaaaaaaaaaaaac/ccaaaaaaaaaaaaaaaaaaaaaccccccccccccccaaaaaaaaaaaaccaaaaaaaaaaaac/caaaaaaaaaaaaaaaaccaaaaaaaacccaaaaaaaaaaaaaccaaaaaaaaaaaac

Solvent-accessible surface area: 22702 Å² total

Radius of gyration: 22.99 Å; Cα contacts (8 Å, |Δi|>4): 428; chains: 8; bounding box: 54×59×59 Å